Protein AF-0000000080304671 (afdb_homodimer)

Foldseek 3Di:
DPPPPADFWAKEWEAEQLAQPDDCVVVPNPFHSLVLLLLVLVLQQPDPVHHQEYEYAESQHQAQDLVSLLSSQVSNVSRPHFAAYEYAQNHQQVSNCVNHDCSRQVADPQAPPRWSWDWDDDPLEIETEGHQYDHPALAGEDDPRRLVVVLVVLVVPLPTAYEYEHAFALDDQLPAVQSVRGHPYCQVSVLVSLLVSVRYLEYEYESQLDWDWDDTSNYIYTYWHHSTWHWDDDNDHPDDIDIDRDFGWIWMWIAHPVPGTDIDIGGSDDDDDDDDD/DPPPPADFWAKEWEAEQLAQPDDCVVVPNPFHSLVLLLLVLVLQQPDPVHHQEYEYAESQHQAQDLVSLLSSQVSNVSRPHFAAYEYAQNHQQVSNCVNHDCSRQVADPQAPPRWSWDWDDDDLEIETEGHQYDHPALAGEDDPRRLVVVLVVLVVPLPTAYEYEHAFALDDDLPAVQSVRGHPYCQVSVLVSLLVSVRYLEYEYESQLDWDWDDTSNYIYTYWHHSTWHWDDDNDHPDDIDIDRDFGWMWMWIADPVPGTDIDIGGSDDDDDDDDD

pLDDT: mean 95.01, std 9.56, range [26.48, 98.94]

Solvent-accessible surface area (backbone atoms only — not comparable to full-atom values): 27756 Å² total; per-residue (Å²): 128,78,81,72,72,75,78,77,66,48,33,35,33,36,44,15,38,35,27,27,79,47,61,28,68,74,52,80,60,76,41,52,25,62,59,28,44,45,45,42,44,53,39,54,56,65,39,62,64,61,46,65,29,37,39,35,22,11,19,59,20,44,76,33,48,53,69,43,28,45,50,47,45,61,61,50,60,77,44,89,44,57,43,43,46,31,43,14,48,35,34,32,58,69,39,44,52,70,34,34,56,58,77,29,45,56,50,39,92,78,36,44,90,89,44,57,23,30,72,46,79,52,76,90,35,37,38,36,40,38,43,26,56,32,90,93,30,74,31,19,32,48,54,69,61,52,50,51,45,48,52,52,54,48,62,76,41,56,88,42,42,29,38,38,37,27,12,48,42,59,64,77,76,54,39,41,57,58,43,74,30,21,22,78,38,42,39,67,61,50,31,53,54,43,44,69,57,67,40,51,56,28,37,39,23,13,82,59,22,37,54,34,39,37,60,50,51,86,25,45,28,39,27,29,22,10,34,37,48,23,45,57,92,48,60,33,86,78,34,78,58,32,31,28,82,51,86,28,29,31,31,37,38,39,31,40,93,88,67,36,43,32,38,38,72,42,68,46,64,86,73,73,77,72,36,82,107,131,76,82,72,74,75,78,78,65,46,33,36,34,36,45,17,37,36,26,28,79,48,60,28,68,75,54,78,59,75,43,51,25,61,61,28,44,44,45,42,43,54,42,55,56,65,38,64,63,60,46,65,28,35,39,36,23,10,19,60,20,44,76,33,47,54,68,43,27,45,49,47,43,62,58,50,59,77,43,89,44,57,44,43,47,30,45,14,48,36,33,32,58,68,39,43,54,69,33,34,56,58,78,30,46,56,51,39,90,78,36,45,89,88,45,57,23,28,71,46,80,52,90,84,32,35,38,36,39,39,44,26,55,33,91,92,31,74,31,20,32,48,55,69,61,52,51,50,44,47,51,52,54,48,60,75,40,56,88,41,42,28,38,37,38,24,12,47,40,59,65,75,75,53,39,41,56,58,44,74,30,21,23,76,38,42,39,68,62,50,30,52,53,44,44,70,56,66,40,50,55,29,36,40,23,12,81,59,23,36,53,34,39,37,61,49,52,87,26,45,29,40,28,30,23,8,35,38,49,22,45,57,91,46,60,31,86,77,33,77,59,32,32,25,82,50,85,28,28,31,32,36,37,39,32,40,93,87,66,36,42,31,37,38,72,43,68,47,65,86,77,86,70,73,35,84,107

Organism: Piscinibacter sakaiensis (NCBI:txid1547922)

InterPro domains:
  IPR004843 Calcineurin-like, phosphoesterase domain [PF00149] (12-211)
  IPR026575 Cyclic nucleotide phosphodiesterase GpdQ/CpdA-like [cd07402] (12-255)
  IPR029052 Metallo-dependent phosphatase-like [SSF56300] (12-269)
  IPR042281 GpdQ, beta-strand dimerisation domain [G3DSA:3.30.750.180] (117-244)
  IPR042283 GpdQ, catalytic alpha/beta sandwich domain [G3DSA:3.60.21.40] (10-253)
  IPR050884 Cyclic nucleotide phosphodiesterase class-III [PTHR42988] (11-228)

Radius of gyration: 22.87 Å; Cα contacts (8 Å, |Δi|>4): 1375; chains: 2; bounding box: 62×68×61 Å

Nearest PDB structures (foldseek):
  3d03-assembly1_A  TM=9.200E-01  e=2.147E-25  Klebsiella aerogenes
  2dxl-assembly1_A  TM=9.286E-01  e=4.665E-24  Klebsiella aerogenes
  3ib7-assembly1_A  TM=8.430E-01  e=8.048E-22  Mycobacterium tuberculosis
  2hyo-assembly1_A-2  TM=8.244E-01  e=2.114E-18  Mycobacterium tuberculosis H37Rv
  2hyp-assembly1_A-2  TM=8.116E-01  e=1.170E-18  Mycobacterium tuberculosis H37Rv

Structure (mmCIF, N/CA/C/O backbone):
data_AF-0000000080304671-model_v1
#
loop_
_entity.id
_entity.type
_entity.pdbx_description
1 polymer '3,5-cyclic-nucleotide phosphodiesterase'
#
loop_
_atom_site.group_PDB
_atom_site.id
_atom_site.type_symbol
_atom_site.label_atom_id
_atom_site.label_alt_id
_atom_site.label_comp_id
_atom_site.label_asym_id
_atom_site.label_entity_id
_atom_site.label_seq_id
_atom_site.pdbx_PDB_ins_code
_atom_site.Cartn_x
_atom_site.Cartn_y
_atom_site.Cartn_z
_atom_site.occupancy
_atom_site.B_iso_or_equiv
_atom_site.auth_seq_id
_atom_site.auth_comp_id
_atom_site.auth_asym_id
_atom_site.auth_atom_id
_atom_site.pdbx_PDB_model_num
ATOM 1 N N . MET A 1 1 ? 22.109 11.781 -31.969 1 27.02 1 MET A N 1
ATOM 2 C CA . MET A 1 1 ? 21.703 12.445 -30.734 1 27.02 1 MET A CA 1
ATOM 3 C C . MET A 1 1 ? 21.578 11.438 -29.594 1 27.02 1 MET A C 1
ATOM 5 O O . MET A 1 1 ? 20.828 10.469 -29.703 1 27.02 1 MET A O 1
ATOM 9 N N . ARG A 1 2 ? 22.562 11.25 -28.734 1 34.19 2 ARG A N 1
ATOM 10 C CA . ARG A 1 2 ? 22.672 10.234 -27.688 1 34.19 2 ARG A CA 1
ATOM 11 C C . ARG A 1 2 ? 21.375 10.125 -26.891 1 34.19 2 ARG A C 1
ATOM 13 O O . ARG A 1 2 ? 20.703 11.125 -26.656 1 34.19 2 ARG A O 1
ATOM 20 N N . ALA A 1 3 ? 20.672 9.039 -26.906 1 40.09 3 ALA A N 1
ATOM 21 C CA . ALA A 1 3 ? 19.469 8.805 -26.125 1 40.09 3 ALA A CA 1
ATOM 22 C C . ALA A 1 3 ? 19.547 9.492 -24.766 1 40.09 3 ALA A C 1
ATOM 24 O O . ALA A 1 3 ? 20.5 9.281 -24 1 40.09 3 ALA A O 1
ATOM 25 N N . GLU A 1 4 ? 19.266 10.75 -24.516 1 42.91 4 GLU A N 1
ATOM 26 C CA . GLU A 1 4 ? 19.234 11.492 -23.266 1 42.91 4 GLU A CA 1
ATOM 27 C C . GLU A 1 4 ? 18.766 10.609 -22.109 1 42.91 4 GLU A C 1
ATOM 29 O O . GLU A 1 4 ? 17.844 9.812 -22.266 1 42.91 4 GLU A O 1
ATOM 34 N N . ASP A 1 5 ? 19.609 10.273 -21.172 1 52.84 5 ASP A N 1
ATOM 35 C CA . ASP A 1 5 ? 19.328 9.469 -19.984 1 52.84 5 ASP A CA 1
ATOM 36 C C . ASP A 1 5 ? 18.031 9.883 -19.328 1 52.84 5 ASP A C 1
ATOM 38 O O . ASP A 1 5 ? 17.781 11.078 -19.125 1 52.84 5 ASP A O 1
ATOM 42 N N . PRO A 1 6 ? 17.047 9.008 -19.375 1 60.91 6 PRO A N 1
ATOM 43 C CA . PRO A 1 6 ? 15.82 9.406 -18.688 1 60.91 6 PRO A CA 1
ATOM 44 C C . PRO A 1 6 ? 16.094 10.062 -17.328 1 60.91 6 PRO A C 1
ATOM 46 O O . PRO A 1 6 ? 17.078 9.742 -16.672 1 60.91 6 PRO A O 1
ATOM 49 N N . PRO A 1 7 ? 15.438 11.219 -17.109 1 73.62 7 PRO A N 1
ATOM 50 C CA . PRO A 1 7 ? 15.641 11.883 -15.828 1 73.62 7 PRO A CA 1
ATOM 51 C C . PRO A 1 7 ? 15.523 10.93 -14.641 1 73.62 7 PRO A C 1
ATOM 53 O O . PRO A 1 7 ? 14.789 9.945 -14.703 1 73.62 7 PRO A O 1
ATOM 56 N N . ALA A 1 8 ? 16.391 11.078 -13.703 1 87.25 8 ALA A N 1
ATOM 57 C CA . ALA A 1 8 ? 16.406 10.289 -12.469 1 87.25 8 ALA A CA 1
ATOM 58 C C . ALA A 1 8 ? 15.055 10.375 -11.758 1 87.25 8 ALA A C 1
ATOM 60 O O . ALA A 1 8 ? 14.375 11.398 -11.82 1 87.25 8 ALA A O 1
ATOM 61 N N . PRO A 1 9 ? 14.586 9.297 -11.18 1 95.38 9 PRO A N 1
ATOM 62 C CA . PRO A 1 9 ? 13.32 9.32 -10.43 1 95.38 9 PRO A CA 1
ATOM 63 C C . PRO A 1 9 ? 13.359 10.281 -9.25 1 95.38 9 PRO A C 1
ATOM 65 O O . PRO A 1 9 ? 14.422 10.5 -8.656 1 95.38 9 PRO A O 1
ATOM 68 N N . LEU A 1 10 ? 12.266 10.93 -9.039 1 98 10 LEU A N 1
ATOM 69 C CA . LEU A 1 10 ? 12.07 11.672 -7.797 1 98 10 LEU A CA 1
ATOM 70 C C . LEU A 1 10 ? 11.719 10.734 -6.648 1 98 10 LEU A C 1
ATOM 72 O O . LEU A 1 10 ? 10.867 9.852 -6.801 1 98 10 LEU A O 1
ATOM 76 N N . LEU A 1 11 ? 12.391 10.836 -5.535 1 98.5 11 LEU A N 1
ATOM 77 C CA . LEU A 1 11 ? 12.117 10.031 -4.352 1 98.5 11 LEU A CA 1
ATOM 78 C C . LEU A 1 11 ? 11.625 10.906 -3.201 1 98.5 11 LEU A C 1
ATOM 80 O O . LEU A 1 11 ? 12.32 11.836 -2.785 1 98.5 11 LEU A O 1
ATOM 84 N N . LEU A 1 12 ? 10.422 10.625 -2.688 1 98.88 12 LEU A N 1
ATOM 85 C CA . LEU A 1 12 ? 9.82 11.352 -1.57 1 98.88 12 LEU A CA 1
ATOM 86 C C . LEU A 1 12 ? 9.633 10.438 -0.366 1 98.88 12 LEU A C 1
ATOM 88 O O . LEU A 1 12 ? 9.117 9.32 -0.502 1 98.88 12 LEU A O 1
ATOM 92 N N . ALA A 1 13 ? 10.078 10.875 0.79 1 98.94 13 ALA A N 1
ATOM 93 C CA . ALA A 1 13 ? 9.773 10.164 2.033 1 98.94 13 ALA A CA 1
ATOM 94 C C . ALA A 1 13 ? 8.57 10.789 2.734 1 98.94 13 ALA A C 1
ATOM 96 O O . ALA A 1 13 ? 8.508 12.008 2.908 1 98.94 13 ALA A O 1
ATOM 97 N N . GLN A 1 14 ? 7.648 9.984 3.082 1 98.94 14 GLN A N 1
ATOM 98 C CA . GLN A 1 14 ? 6.484 10.453 3.83 1 98.94 14 GLN A CA 1
ATOM 99 C C . GLN A 1 14 ? 6.527 9.961 5.277 1 98.94 14 GLN A C 1
ATOM 101 O O . GLN A 1 14 ? 6.578 8.758 5.527 1 98.94 14 GLN A O 1
ATOM 106 N N . LEU A 1 15 ? 6.586 10.867 6.188 1 98.88 15 LEU A N 1
ATOM 107 C CA . LEU A 1 15 ? 6.414 10.625 7.613 1 98.88 15 LEU A CA 1
ATOM 108 C C . LEU A 1 15 ? 5.051 11.125 8.086 1 98.88 15 LEU A C 1
ATOM 110 O O . LEU A 1 15 ? 4.594 12.188 7.664 1 98.88 15 LEU A O 1
ATOM 114 N N . SER A 1 16 ? 4.449 10.336 8.953 1 98.88 16 SER A N 1
ATOM 115 C CA . SER A 1 16 ? 3.123 10.766 9.391 1 98.88 16 SER A CA 1
ATOM 116 C C . SER A 1 16 ? 2.906 10.445 10.867 1 98.88 16 SER A C 1
ATOM 118 O O . SER A 1 16 ? 3.525 9.531 11.414 1 98.88 16 SER A O 1
ATOM 120 N N . ASP A 1 17 ? 2.117 11.227 11.562 1 98.69 17 ASP A N 1
ATOM 121 C CA . ASP A 1 17 ? 1.511 10.984 12.867 1 98.69 17 ASP A CA 1
ATOM 122 C C . ASP A 1 17 ? 2.578 10.734 13.93 1 98.69 17 ASP A C 1
ATOM 124 O O . ASP A 1 17 ? 2.516 9.742 14.656 1 98.69 17 ASP A O 1
ATOM 128 N N . PRO A 1 18 ? 3.496 11.648 14.039 1 98.56 18 PRO A N 1
ATOM 129 C CA . PRO A 1 18 ? 4.48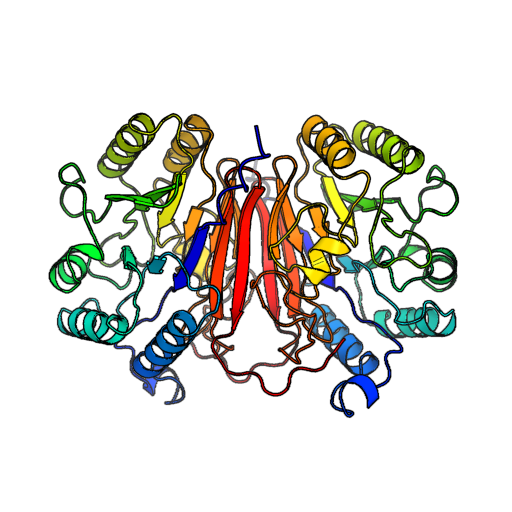8 11.477 15.102 1 98.56 18 PRO A CA 1
ATOM 130 C C . PRO A 1 18 ? 3.914 11.719 16.484 1 98.56 18 PRO A C 1
ATOM 132 O O . PRO A 1 18 ? 4.445 11.219 17.484 1 98.56 18 PRO A O 1
ATOM 135 N N . HIS A 1 19 ? 2.928 12.586 16.625 1 98.19 19 HIS A N 1
ATOM 136 C CA . HIS A 1 19 ? 2.27 12.875 17.891 1 98.19 19 HIS A CA 1
ATOM 137 C C . HIS A 1 19 ? 3.279 13.312 18.953 1 98.19 19 HIS A C 1
ATOM 139 O O . HIS A 1 19 ? 3.254 12.812 20.078 1 98.19 19 HIS A O 1
ATOM 145 N N . LEU A 1 20 ? 4.16 14.211 18.547 1 98.25 20 LEU A N 1
ATOM 146 C CA . LEU A 1 20 ? 5.117 14.742 19.5 1 98.25 20 LEU A CA 1
ATOM 147 C C . LEU A 1 20 ? 4.402 15.328 20.719 1 98.25 20 LEU A C 1
ATOM 149 O O . LEU A 1 20 ? 3.441 16.078 20.578 1 98.25 20 LEU A O 1
ATOM 153 N N . GLY A 1 21 ? 4.895 14.984 21.922 1 96.69 21 GLY A N 1
ATOM 154 C CA . GLY A 1 21 ? 4.301 15.484 23.156 1 96.69 21 GLY A CA 1
ATOM 155 C C . GLY A 1 21 ? 3.416 14.461 23.844 1 96.69 21 GLY A C 1
ATOM 156 O O . GLY A 1 21 ? 2.957 14.688 24.969 1 96.69 21 GLY A O 1
ATOM 157 N N . LEU A 1 22 ? 3.18 13.328 23.188 1 93.69 22 LEU A N 1
ATOM 158 C CA . LEU A 1 22 ? 2.416 12.266 23.828 1 93.69 22 LEU A CA 1
ATOM 159 C C . LEU A 1 22 ? 3.174 11.695 25.031 1 93.69 22 LEU A C 1
ATOM 161 O O . LEU A 1 22 ? 4.355 11.367 24.922 1 93.69 22 LEU A O 1
ATOM 165 N N . SER A 1 23 ? 2.451 11.602 26.125 1 92.69 23 SER A N 1
ATOM 166 C CA . SER A 1 23 ? 3.082 11.094 27.344 1 92.69 23 SER A CA 1
ATOM 167 C C . SER A 1 23 ? 3.438 9.617 27.219 1 92.69 23 SER A C 1
ATOM 169 O O . SER A 1 23 ? 2.598 8.805 26.812 1 92.69 23 SER A O 1
ATOM 171 N N . PRO A 1 24 ? 4.609 9.266 27.594 1 90.69 24 PRO A N 1
ATOM 172 C CA . PRO A 1 24 ? 4.973 7.844 27.562 1 90.69 24 PRO A CA 1
ATOM 173 C C . PRO A 1 24 ? 4.039 6.984 28.406 1 90.69 24 PRO A C 1
ATOM 175 O O . PRO A 1 24 ? 3.914 5.781 28.172 1 90.69 24 PRO A O 1
ATOM 178 N N . ALA A 1 25 ? 3.395 7.562 29.359 1 87.81 25 ALA A N 1
ATOM 179 C CA . ALA A 1 25 ? 2.482 6.836 30.234 1 87.81 25 ALA A CA 1
ATOM 180 C C . ALA A 1 25 ? 1.313 6.246 29.453 1 87.81 25 ALA A C 1
ATOM 182 O O . ALA A 1 25 ? 0.751 5.223 29.844 1 87.81 25 ALA A O 1
ATOM 183 N N . ALA A 1 26 ? 1.055 6.848 28.328 1 87 26 ALA A N 1
ATOM 184 C CA . ALA A 1 26 ? -0.067 6.391 27.516 1 87 26 ALA A CA 1
ATOM 185 C C . ALA A 1 26 ? 0.162 4.969 27.016 1 87 26 ALA A C 1
ATOM 187 O O . ALA A 1 26 ? -0.793 4.234 26.75 1 87 26 ALA A O 1
ATOM 188 N N . PHE A 1 27 ? 1.427 4.629 26.938 1 89.5 27 PHE A N 1
ATOM 189 C CA . PHE A 1 27 ? 1.788 3.295 26.469 1 89.5 27 PHE A CA 1
ATOM 190 C C . PHE A 1 27 ? 2.596 2.553 27.531 1 89.5 27 PHE A C 1
ATOM 192 O O . PHE A 1 27 ? 3.506 1.791 27.203 1 89.5 27 PHE A O 1
ATOM 199 N N . GLY A 1 28 ? 2.291 2.867 28.844 1 87.19 28 GLY A N 1
ATOM 200 C CA . GLY A 1 28 ? 2.973 2.201 29.953 1 87.19 28 GLY A CA 1
ATOM 201 C C . GLY A 1 28 ? 4.473 2.43 29.938 1 87.19 28 GLY A C 1
ATOM 202 O O . GLY A 1 28 ? 5.238 1.573 30.391 1 87.19 28 GLY A O 1
ATOM 203 N N . GLY A 1 29 ? 4.852 3.482 29.266 1 91.19 29 GLY A N 1
ATOM 204 C CA . GLY A 1 29 ? 6.266 3.816 29.203 1 91.19 29 GLY A CA 1
ATOM 205 C C . GLY A 1 29 ? 6.996 3.139 28.062 1 91.19 29 GLY A C 1
ATOM 206 O O . GLY A 1 29 ? 8.219 3.262 27.938 1 91.19 29 GLY A O 1
ATOM 207 N N . GLN A 1 30 ? 6.285 2.539 27.234 1 90.5 30 GLN A N 1
ATOM 208 C CA . GLN A 1 30 ? 6.902 1.71 26.203 1 90.5 30 GLN A CA 1
ATOM 209 C C . GLN A 1 30 ? 7.129 2.504 24.922 1 90.5 30 GLN A C 1
ATOM 211 O O . GLN A 1 30 ? 7.785 2.023 24 1 90.5 30 GLN A O 1
ATOM 216 N N . LEU A 1 31 ? 6.594 3.725 24.922 1 92.94 31 LEU A N 1
ATOM 217 C CA . LEU A 1 31 ? 6.754 4.559 23.75 1 92.94 31 LEU A CA 1
ATOM 218 C C . LEU A 1 31 ? 7.113 5.988 24.125 1 92.94 31 LEU A C 1
ATOM 220 O O . LEU A 1 31 ? 6.465 6.586 25 1 92.94 31 LEU A O 1
ATOM 224 N N . ASP A 1 32 ? 8.172 6.438 23.547 1 96.25 32 ASP A N 1
ATOM 225 C CA . ASP A 1 32 ? 8.539 7.852 23.547 1 96.25 32 ASP A CA 1
ATOM 226 C C . ASP A 1 32 ? 8.492 8.43 22.125 1 96.25 32 ASP A C 1
ATOM 228 O O . ASP A 1 32 ? 9.344 8.117 21.297 1 96.25 32 ASP A O 1
ATOM 232 N N . THR A 1 33 ? 7.535 9.305 21.906 1 97.44 33 THR A N 1
ATOM 233 C CA . THR A 1 33 ? 7.289 9.773 20.547 1 97.44 33 THR A CA 1
ATOM 234 C C . THR A 1 33 ? 8.43 10.664 20.062 1 97.44 33 THR A C 1
ATOM 236 O O . THR A 1 33 ? 8.672 10.781 18.859 1 97.44 33 THR A O 1
ATOM 239 N N . THR A 1 34 ? 9.133 11.336 20.969 1 98.12 34 THR A N 1
ATOM 240 C CA . THR A 1 34 ? 10.312 12.102 20.594 1 98.12 34 THR A CA 1
ATOM 241 C C . THR A 1 34 ? 11.398 11.188 20.031 1 98.12 34 THR A C 1
ATOM 243 O O . THR A 1 34 ? 11.945 11.445 18.953 1 98.12 34 THR A O 1
ATOM 246 N N . GLU A 1 35 ? 11.664 10.141 20.75 1 97.19 35 GLU A N 1
ATOM 247 C CA . GLU A 1 35 ? 12.656 9.172 20.312 1 97.19 35 GLU A CA 1
ATOM 248 C C . GLU A 1 35 ? 12.234 8.508 19 1 97.19 35 GLU A C 1
ATOM 250 O O . GLU A 1 35 ? 13.07 8.258 18.125 1 97.19 35 GLU A O 1
ATOM 255 N N . ALA A 1 36 ? 10.969 8.219 18.922 1 96.94 36 ALA A N 1
ATOM 256 C CA . ALA A 1 36 ? 10.453 7.586 17.703 1 96.94 36 ALA A CA 1
ATOM 257 C C . ALA A 1 36 ? 10.703 8.461 16.484 1 96.94 36 ALA A C 1
ATOM 259 O O . ALA A 1 36 ? 11.164 7.984 15.453 1 96.94 36 ALA A O 1
ATOM 260 N N . LEU A 1 37 ? 10.398 9.742 16.609 1 98.44 37 LEU A N 1
ATOM 261 C CA . LEU A 1 37 ? 10.625 10.641 15.477 1 98.44 37 LEU A CA 1
ATOM 262 C C . LEU A 1 37 ? 12.109 10.781 15.188 1 98.44 37 LEU A C 1
ATOM 264 O O . LEU A 1 37 ? 12.523 10.836 14.023 1 98.44 37 LEU A O 1
ATOM 268 N N . GLN A 1 38 ? 12.922 10.852 16.219 1 98.06 38 GLN A N 1
ATOM 269 C CA . GLN A 1 38 ? 14.367 10.938 16.016 1 98.06 38 GLN A CA 1
ATOM 270 C C . GLN A 1 38 ? 14.883 9.758 15.203 1 98.06 38 GLN A C 1
ATOM 272 O O . GLN A 1 38 ? 15.703 9.938 14.297 1 98.06 38 GLN A O 1
ATOM 277 N N . ARG A 1 39 ? 14.414 8.609 15.508 1 97.38 39 ARG A N 1
ATOM 278 C CA . ARG A 1 39 ? 14.82 7.41 14.781 1 97.38 39 ARG A CA 1
ATOM 279 C C . ARG A 1 39 ? 14.359 7.469 13.328 1 97.38 39 ARG A C 1
ATOM 281 O O . ARG A 1 39 ? 15.109 7.098 12.422 1 97.38 39 ARG A O 1
ATOM 288 N N . ALA A 1 40 ? 13.141 7.895 13.125 1 98.31 40 ALA A N 1
ATOM 289 C CA . ALA A 1 40 ? 12.625 8.008 11.758 1 98.31 40 ALA A CA 1
ATOM 290 C C . ALA A 1 40 ? 13.438 9.008 10.945 1 98.31 40 ALA A C 1
ATOM 292 O O . ALA A 1 40 ? 13.766 8.758 9.781 1 98.31 40 ALA A O 1
ATOM 293 N N . VAL A 1 41 ? 13.742 10.125 11.547 1 98.69 41 VAL A N 1
ATOM 294 C CA . VAL A 1 41 ? 14.516 11.172 10.891 1 98.69 41 VAL A CA 1
ATOM 295 C C . VAL A 1 41 ? 15.914 10.641 10.555 1 98.69 41 VAL A C 1
ATOM 297 O O . VAL A 1 41 ? 16.406 10.836 9.445 1 98.69 41 VAL A O 1
ATOM 300 N N . ALA A 1 42 ? 16.531 9.977 11.516 1 97.88 42 ALA A N 1
ATOM 301 C CA . ALA A 1 42 ? 17.859 9.398 11.281 1 97.88 42 ALA A CA 1
ATOM 302 C C . ALA A 1 42 ? 17.812 8.367 10.148 1 97.88 42 ALA A C 1
ATOM 304 O O . ALA A 1 42 ? 18.719 8.32 9.312 1 97.88 42 ALA A O 1
ATOM 305 N N . HIS A 1 43 ? 16.781 7.598 10.156 1 97.31 43 HIS A N 1
ATOM 306 C CA . HIS A 1 43 ? 16.594 6.59 9.117 1 97.31 43 HIS A CA 1
ATOM 307 C C . HIS A 1 43 ? 16.5 7.234 7.734 1 97.31 43 HIS A C 1
ATOM 309 O O . HIS A 1 43 ? 17.234 6.848 6.82 1 97.31 43 HIS A O 1
ATOM 315 N N . VAL A 1 44 ? 15.664 8.234 7.602 1 98.38 44 VAL A N 1
ATOM 316 C CA . VAL A 1 44 ? 15.445 8.898 6.32 1 98.38 44 VAL A CA 1
ATOM 317 C C . VAL A 1 44 ? 16.719 9.602 5.879 1 98.38 44 VAL A C 1
ATOM 319 O O . VAL A 1 44 ? 17.094 9.539 4.703 1 98.38 44 VAL A O 1
ATOM 322 N N . ALA A 1 45 ? 17.391 10.219 6.805 1 98.19 45 ALA A N 1
ATOM 323 C CA . ALA A 1 45 ? 18.625 10.93 6.504 1 98.19 45 ALA A CA 1
ATOM 324 C C . ALA A 1 45 ? 19.703 9.977 5.992 1 98.19 45 ALA A C 1
ATOM 326 O O . ALA A 1 45 ? 20.609 10.391 5.254 1 98.19 45 ALA A O 1
ATOM 327 N N . ALA A 1 46 ? 19.609 8.711 6.332 1 96.31 46 ALA A N 1
ATOM 328 C CA . ALA A 1 46 ? 20.656 7.73 6.02 1 96.31 46 ALA A CA 1
ATOM 329 C C . ALA A 1 46 ? 20.312 6.965 4.742 1 96.31 46 ALA A C 1
ATOM 331 O O . ALA A 1 46 ? 21.125 6.176 4.254 1 96.31 46 ALA A O 1
ATOM 332 N N . LEU A 1 47 ? 19.141 7.195 4.219 1 96.25 47 LEU A N 1
ATOM 333 C CA . LEU A 1 47 ? 18.719 6.445 3.039 1 96.25 47 LEU A CA 1
ATOM 334 C C . LEU A 1 47 ? 19.625 6.758 1.851 1 96.25 47 LEU A C 1
ATOM 336 O O . LEU A 1 47 ? 20.062 7.898 1.681 1 96.25 47 LEU A O 1
ATOM 340 N N . ASP A 1 48 ? 19.844 5.719 1.046 1 95 48 ASP A N 1
ATOM 341 C CA . ASP A 1 48 ? 20.5 5.789 -0.251 1 95 48 ASP A CA 1
ATOM 342 C C . ASP A 1 48 ? 19.734 5.016 -1.311 1 95 48 ASP A C 1
ATOM 344 O O . ASP A 1 48 ? 19.594 3.793 -1.217 1 95 48 ASP A O 1
ATOM 348 N N . PRO A 1 49 ? 19.375 5.723 -2.369 1 96.38 49 PRO A N 1
ATOM 349 C CA . PRO A 1 49 ? 19.484 7.156 -2.652 1 96.38 49 PRO A CA 1
ATOM 350 C C . PRO A 1 49 ? 18.75 8.023 -1.625 1 96.38 49 PRO A C 1
ATOM 352 O O . PRO A 1 49 ? 17.766 7.582 -1.035 1 96.38 49 PRO A O 1
ATOM 355 N N . ARG A 1 50 ? 19.234 9.172 -1.498 1 97.38 50 ARG A N 1
ATOM 356 C CA . ARG A 1 50 ? 18.609 10.156 -0.609 1 97.38 50 ARG A CA 1
ATOM 357 C C . ARG A 1 50 ? 17.297 10.656 -1.182 1 97.38 50 ARG A C 1
ATOM 359 O O . ARG A 1 50 ? 17.203 10.961 -2.373 1 97.38 50 ARG A O 1
ATOM 366 N N . PRO A 1 51 ? 16.266 10.758 -0.31 1 98.5 51 PRO A N 1
ATOM 367 C CA . PRO A 1 51 ? 15.031 11.383 -0.796 1 98.5 51 PRO A CA 1
ATOM 368 C C . PRO A 1 51 ? 15.234 12.836 -1.218 1 98.5 51 PRO A C 1
ATOM 370 O O . PRO A 1 51 ? 16.062 13.547 -0.634 1 98.5 51 PRO A O 1
ATOM 373 N N . ASP A 1 52 ? 14.461 13.211 -2.213 1 98.69 52 ASP A N 1
ATOM 374 C CA . ASP A 1 52 ? 14.523 14.586 -2.711 1 98.69 52 ASP A CA 1
ATOM 375 C C . ASP A 1 52 ? 13.75 15.531 -1.795 1 98.69 52 ASP A C 1
ATOM 377 O O . ASP A 1 52 ? 14.008 16.734 -1.792 1 98.69 52 ASP A O 1
ATOM 381 N N . ALA A 1 53 ? 12.805 15 -1.013 1 98.88 53 ALA A N 1
ATOM 382 C CA . ALA A 1 53 ? 12.047 15.766 -0.026 1 98.88 53 ALA A CA 1
ATOM 383 C C . ALA A 1 53 ? 11.367 14.836 0.978 1 98.88 53 ALA A C 1
ATOM 385 O O . ALA A 1 53 ? 11.258 13.625 0.744 1 98.88 53 ALA A O 1
ATOM 386 N N . VAL A 1 54 ? 10.969 15.414 2.082 1 98.94 54 VAL A N 1
ATOM 387 C CA . VAL A 1 54 ? 10.148 14.742 3.086 1 98.94 54 VAL A CA 1
ATOM 388 C C . VAL A 1 54 ? 8.781 15.406 3.164 1 98.94 54 VAL A C 1
ATOM 390 O O . VAL A 1 54 ? 8.672 16.641 3.189 1 98.94 54 VAL A O 1
ATOM 393 N N . LEU A 1 55 ? 7.758 14.625 3.105 1 98.94 55 LEU A N 1
ATOM 394 C CA . LEU A 1 55 ? 6.395 15.078 3.346 1 98.94 55 LEU A CA 1
ATOM 395 C C . LEU A 1 55 ? 5.914 14.656 4.73 1 98.94 55 LEU A C 1
ATOM 397 O O . LEU A 1 55 ? 5.977 13.477 5.078 1 98.94 55 LEU A O 1
ATOM 401 N N . LEU A 1 56 ? 5.52 15.586 5.57 1 98.94 56 LEU A N 1
ATOM 402 C CA . LEU A 1 56 ? 4.895 15.312 6.863 1 98.94 56 LEU A CA 1
ATOM 403 C C . LEU A 1 56 ? 3.379 15.461 6.77 1 98.94 56 LEU A C 1
ATOM 405 O O . LEU A 1 56 ? 2.869 16.562 6.543 1 98.94 56 LEU A O 1
ATOM 409 N N . THR A 1 57 ? 2.648 14.344 7.062 1 98.94 57 THR A N 1
ATOM 410 C CA . THR A 1 57 ? 1.233 14.383 6.715 1 98.94 57 THR A CA 1
ATOM 411 C C . THR A 1 57 ? 0.368 14.43 7.969 1 98.94 57 THR A C 1
ATOM 413 O O . THR A 1 57 ? -0.641 13.727 8.062 1 98.94 57 THR A O 1
ATOM 416 N N . GLY A 1 58 ? 0.735 15.227 8.922 1 98.81 58 GLY A N 1
ATOM 417 C CA . GLY A 1 58 ? -0.179 15.688 9.953 1 98.81 58 GLY A CA 1
ATOM 418 C C . GLY A 1 58 ? -0.04 14.93 11.258 1 98.81 58 GLY A C 1
ATOM 419 O O . GLY A 1 58 ? 0.725 13.969 11.344 1 98.81 58 GLY A O 1
ATOM 420 N N . ASP A 1 59 ? -0.779 15.477 12.336 1 98.88 59 ASP A N 1
ATOM 421 C CA . ASP A 1 59 ? -0.635 15.055 13.727 1 98.88 59 ASP A CA 1
ATOM 422 C C . ASP A 1 59 ? 0.82 15.148 14.18 1 98.88 59 ASP A C 1
ATOM 424 O O . ASP A 1 59 ? 1.357 14.195 14.75 1 98.88 59 ASP A O 1
ATOM 428 N N . LEU A 1 60 ? 1.351 16.297 13.805 1 98.88 60 LEU A N 1
ATOM 429 C CA . LEU A 1 60 ? 2.742 16.625 14.102 1 98.88 60 LEU A CA 1
ATOM 430 C C . LEU A 1 60 ? 2.98 16.641 15.609 1 98.88 60 LEU A C 1
ATOM 432 O O . LEU A 1 60 ? 3.992 16.125 16.094 1 98.88 60 LEU A O 1
ATOM 436 N N . ALA A 1 61 ? 2.023 17.234 16.25 1 98.5 61 ALA A N 1
ATOM 437 C CA . ALA A 1 61 ? 2 17.375 17.703 1 98.5 61 ALA A CA 1
ATOM 438 C C . ALA A 1 61 ? 0.798 16.656 18.297 1 98.5 61 ALA A C 1
ATOM 440 O O . ALA A 1 61 ? -0.173 16.359 17.594 1 98.5 61 ALA A O 1
ATOM 441 N N . GLU A 1 62 ? 0.942 16.359 19.594 1 98.12 62 GLU A N 1
ATOM 442 C CA . GLU A 1 62 ? -0.167 15.719 20.297 1 98.12 62 GLU A CA 1
ATOM 443 C C . GLU A 1 62 ? -1.187 16.75 20.781 1 98.12 62 GLU A C 1
ATOM 445 O O . GLU A 1 62 ? -2.395 16.5 20.719 1 98.12 62 GLU A O 1
ATOM 450 N N . HIS A 1 63 ? -0.708 17.969 21.172 1 97.88 63 HIS A N 1
ATOM 451 C CA . HIS A 1 63 ? -1.589 18.906 21.859 1 97.88 63 HIS A CA 1
ATOM 452 C C . HIS A 1 63 ? -1.673 20.234 21.109 1 97.88 63 HIS A C 1
ATOM 454 O O . HIS A 1 63 ? -2.42 21.125 21.5 1 97.88 63 HIS A O 1
ATOM 460 N N . GLY A 1 64 ? -0.889 20.422 20.078 1 98.25 64 GLY A N 1
ATOM 461 C CA . GLY A 1 64 ? -0.937 21.625 19.281 1 98.25 64 GLY A CA 1
ATOM 462 C C . GLY A 1 64 ? -0.332 22.828 19.969 1 98.25 64 GLY A C 1
ATOM 463 O O . GLY A 1 64 ? -0.725 23.969 19.719 1 98.25 64 GLY A O 1
ATOM 464 N N . ARG A 1 65 ? 0.649 22.609 20.891 1 98.12 65 ARG A N 1
ATOM 465 C CA . ARG A 1 65 ? 1.271 23.688 21.641 1 98.12 65 ARG A CA 1
ATOM 466 C C . ARG A 1 65 ? 2.518 24.203 20.938 1 98.12 65 ARG A C 1
ATOM 468 O O . ARG A 1 65 ? 3.232 23.438 20.281 1 98.12 65 ARG A O 1
ATOM 475 N N . PRO A 1 66 ? 2.84 25.484 21.094 1 98.31 66 PRO A N 1
ATOM 476 C CA . PRO A 1 66 ? 3.992 26.078 20.422 1 98.31 66 PRO A CA 1
ATOM 477 C C . PRO A 1 66 ? 5.297 25.344 20.703 1 98.31 66 PRO A C 1
ATOM 479 O O . PRO A 1 66 ? 6.121 25.172 19.812 1 98.31 66 PRO A O 1
ATOM 482 N N . GLU A 1 67 ? 5.461 24.875 21.938 1 98.25 67 GLU A N 1
ATOM 483 C CA . GLU A 1 67 ? 6.707 24.203 22.312 1 98.25 67 GLU A CA 1
ATOM 484 C C . GLU A 1 67 ? 6.883 22.891 21.547 1 98.25 67 GLU A C 1
ATOM 486 O O . GLU A 1 67 ? 8.016 22.453 21.312 1 98.25 67 GLU A O 1
ATOM 491 N N . GLU A 1 68 ? 5.82 22.25 21.188 1 98.69 68 GLU A N 1
ATOM 492 C CA . GLU A 1 68 ? 5.895 21 20.438 1 98.69 68 GLU A CA 1
ATOM 493 C C . GLU A 1 68 ? 6.391 21.234 19.016 1 98.69 68 GLU A C 1
ATOM 495 O O . GLU A 1 68 ? 7.145 20.422 18.484 1 98.69 68 GLU A O 1
ATOM 500 N N . TYR A 1 69 ? 6.027 22.328 18.406 1 98.75 69 TYR A N 1
ATOM 501 C CA . TYR A 1 69 ? 6.477 22.641 17.062 1 98.75 69 TYR A CA 1
ATOM 502 C C . TYR A 1 69 ? 7.93 23.109 17.062 1 98.75 69 TYR A C 1
ATOM 504 O O . TYR A 1 69 ? 8.672 22.844 16.109 1 98.75 69 TYR A O 1
ATOM 512 N N . ALA A 1 70 ? 8.32 23.828 18.094 1 98.19 70 ALA A N 1
ATOM 513 C CA . ALA A 1 70 ? 9.734 24.172 18.234 1 98.19 70 ALA A CA 1
ATOM 514 C C . ALA A 1 70 ? 10.586 22.906 18.344 1 98.19 70 ALA A C 1
ATOM 516 O O . ALA A 1 70 ? 11.656 22.828 17.719 1 98.19 70 ALA A O 1
ATOM 517 N N . LEU A 1 71 ? 10.109 21.984 19.156 1 98.44 71 LEU A N 1
ATOM 518 C CA . LEU A 1 71 ? 10.789 20.703 19.266 1 98.44 71 LEU A CA 1
ATOM 519 C C . LEU A 1 71 ? 10.828 19.984 17.922 1 98.44 71 LEU A C 1
ATOM 521 O O . LEU A 1 71 ? 11.867 19.453 17.531 1 98.44 71 LEU A O 1
ATOM 525 N N . LEU A 1 72 ? 9.703 19.984 17.219 1 98.81 72 LEU A N 1
ATOM 526 C CA . LEU A 1 72 ? 9.641 19.359 15.898 1 98.81 72 LEU A CA 1
ATOM 527 C C . LEU A 1 72 ? 10.688 19.953 14.969 1 98.81 72 LEU A C 1
ATOM 529 O O . LEU A 1 72 ? 11.422 19.219 14.305 1 98.81 72 LEU A O 1
ATOM 533 N N . ARG A 1 73 ? 10.742 21.219 14.906 1 98.38 73 ARG A N 1
ATOM 534 C CA . ARG A 1 73 ? 11.719 21.906 14.062 1 98.38 73 ARG A CA 1
ATOM 535 C C . ARG A 1 73 ? 13.133 21.453 14.367 1 98.38 73 ARG A C 1
ATOM 537 O O . ARG A 1 73 ? 13.922 21.172 13.461 1 98.38 73 ARG A O 1
ATOM 544 N N . ARG A 1 74 ? 13.453 21.328 15.617 1 98.31 74 ARG A N 1
ATOM 545 C CA . ARG A 1 74 ? 14.773 20.875 16.031 1 98.31 74 ARG A CA 1
ATOM 546 C C . ARG A 1 74 ? 15.031 19.438 15.602 1 98.31 74 ARG A C 1
ATOM 548 O O . ARG A 1 74 ? 16.125 19.109 15.141 1 98.31 74 ARG A O 1
ATOM 555 N N . LEU A 1 75 ? 14.047 18.609 15.773 1 98.69 75 LEU A N 1
ATOM 556 C CA . LEU A 1 75 ? 14.195 17.188 15.469 1 98.69 75 LEU A CA 1
ATOM 557 C C . LEU A 1 75 ? 14.328 16.969 13.969 1 98.69 75 LEU A C 1
ATOM 559 O O . LEU A 1 75 ? 14.891 15.953 13.531 1 98.69 75 LEU A O 1
ATOM 563 N N . LEU A 1 76 ? 13.805 17.891 13.133 1 98.69 76 LEU A N 1
ATOM 564 C CA . LEU A 1 76 ? 13.844 17.75 11.68 1 98.69 76 LEU A CA 1
ATOM 565 C C . LEU A 1 76 ? 15.141 18.297 11.109 1 98.69 76 LEU A C 1
ATOM 567 O O . LEU A 1 76 ? 15.477 18.047 9.953 1 98.69 76 LEU A O 1
ATOM 571 N N . ALA A 1 77 ? 15.922 19 11.852 1 98.19 77 ALA A N 1
ATOM 572 C CA . ALA A 1 77 ? 17.094 19.75 11.414 1 98.19 77 ALA A CA 1
ATOM 573 C C . ALA A 1 77 ? 18.109 18.844 10.734 1 98.19 77 ALA A C 1
ATOM 575 O O . ALA A 1 77 ? 18.781 19.25 9.781 1 98.19 77 ALA A O 1
ATOM 576 N N . PRO A 1 78 ? 18.25 17.578 11.172 1 98.38 78 PRO A N 1
ATOM 577 C CA . PRO A 1 78 ? 19.25 16.703 10.562 1 98.38 78 PRO A CA 1
ATOM 578 C C . PRO A 1 78 ? 18.922 16.312 9.133 1 98.38 78 PRO A C 1
ATOM 580 O O . PRO A 1 78 ? 19.75 15.75 8.422 1 98.38 78 PRO A O 1
ATOM 583 N N . LEU A 1 79 ? 17.719 16.516 8.68 1 98.69 79 LEU A N 1
ATOM 584 C CA . LEU A 1 79 ? 17.344 16.203 7.309 1 98.69 79 LEU A CA 1
ATOM 585 C C . LEU A 1 79 ? 17.953 17.188 6.328 1 98.69 79 LEU A C 1
ATOM 587 O O . LEU A 1 79 ? 17.719 18.391 6.434 1 98.69 79 LEU A O 1
ATOM 591 N N . PRO A 1 80 ? 18.719 16.703 5.332 1 98.06 80 PRO A N 1
ATOM 592 C CA . PRO A 1 80 ? 19.406 17.609 4.402 1 98.06 80 PRO A CA 1
ATOM 593 C C . PRO A 1 80 ? 18.5 18.062 3.254 1 98.06 80 PRO A C 1
ATOM 595 O O . PRO A 1 80 ? 18.891 18.906 2.451 1 98.06 80 PRO A O 1
ATOM 598 N N . MET A 1 81 ? 17.359 17.453 3.055 1 98.44 81 MET A N 1
ATOM 599 C CA . MET A 1 81 ? 16.438 17.781 1.977 1 98.44 81 MET A CA 1
ATOM 600 C C . MET A 1 81 ? 15.273 18.609 2.492 1 98.44 81 MET A C 1
ATOM 602 O O . MET A 1 81 ? 15.008 18.656 3.695 1 98.44 81 MET A O 1
ATOM 606 N N . PRO A 1 82 ? 14.562 19.297 1.621 1 98.75 82 PRO A N 1
ATOM 607 C CA . PRO A 1 82 ? 13.398 20.062 2.053 1 98.75 82 PRO A CA 1
ATOM 608 C C . PRO A 1 82 ? 12.32 19.203 2.701 1 98.75 82 PRO A C 1
ATOM 610 O O . PRO A 1 82 ? 12.141 18.031 2.32 1 98.75 82 PRO A O 1
ATOM 613 N N . VAL A 1 83 ? 11.648 19.797 3.684 1 98.88 83 VAL A N 1
ATOM 614 C CA . VAL A 1 83 ? 10.516 19.172 4.367 1 98.88 83 VAL A CA 1
ATOM 615 C C . VAL A 1 83 ? 9.258 20 4.129 1 98.88 83 VAL A C 1
ATOM 617 O O . VAL A 1 83 ? 9.289 21.234 4.223 1 98.88 83 VAL A O 1
ATOM 620 N N . TYR A 1 84 ? 8.156 19.375 3.764 1 98.94 84 TYR A N 1
ATOM 621 C CA . TYR A 1 84 ? 6.859 20 3.572 1 98.94 84 TYR A CA 1
ATOM 622 C C . TYR A 1 84 ? 5.805 19.359 4.465 1 98.94 84 TYR A C 1
ATOM 624 O O . TYR A 1 84 ? 5.59 18.156 4.41 1 98.94 84 TYR A O 1
ATOM 632 N N . ALA A 1 85 ? 5.117 20.203 5.277 1 98.94 85 ALA A N 1
ATOM 633 C CA . ALA A 1 85 ? 4.23 19.656 6.301 1 98.94 85 ALA A CA 1
ATOM 634 C C . ALA A 1 85 ? 2.801 20.156 6.113 1 98.94 85 ALA A C 1
ATOM 636 O O . ALA A 1 85 ? 2.588 21.266 5.613 1 98.94 85 ALA A O 1
ATOM 637 N N . VAL A 1 86 ? 1.841 19.344 6.445 1 98.94 86 VAL A N 1
ATOM 638 C CA . VAL A 1 86 ? 0.455 19.75 6.645 1 98.94 86 VAL A CA 1
ATOM 639 C C . VAL A 1 86 ? 0.014 19.406 8.062 1 98.94 86 VAL A C 1
ATOM 641 O O . VAL A 1 86 ? 0.552 18.484 8.68 1 98.94 86 VAL A O 1
ATOM 644 N N . PRO A 1 87 ? -0.936 20.172 8.664 1 98.94 87 PRO A N 1
ATOM 645 C CA . PRO A 1 87 ? -1.442 19.844 9.992 1 98.94 87 PRO A CA 1
ATOM 646 C C . PRO A 1 87 ? -2.467 18.703 9.969 1 98.94 87 PRO A C 1
ATOM 648 O O . PRO A 1 87 ? -3.041 18.406 8.922 1 98.94 87 PRO A O 1
ATOM 651 N N . GLY A 1 88 ? -2.627 17.984 11.039 1 98.88 88 GLY A N 1
ATOM 652 C CA . GLY A 1 88 ? -3.695 17.031 11.289 1 98.88 88 GLY A CA 1
ATOM 653 C C . GLY A 1 88 ? -4.602 17.438 12.438 1 98.88 88 GLY A C 1
ATOM 654 O O . GLY A 1 88 ? -4.504 18.562 12.945 1 98.88 88 GLY A O 1
ATOM 655 N N . ASN A 1 89 ? -5.535 16.609 12.828 1 98.81 89 ASN A N 1
ATOM 656 C CA . ASN A 1 89 ? -6.586 17 13.766 1 98.81 89 ASN A CA 1
ATOM 657 C C . ASN A 1 89 ? -6.02 17.281 15.156 1 98.81 89 ASN A C 1
ATOM 659 O O . ASN A 1 89 ? -6.641 17.984 15.953 1 98.81 89 ASN A O 1
ATOM 663 N N . HIS A 1 90 ? -4.832 16.875 15.492 1 98.62 90 HIS A N 1
ATOM 664 C CA . HIS A 1 90 ? -4.199 17.156 16.781 1 98.62 90 HIS A CA 1
ATOM 665 C C . HIS A 1 90 ? -3.42 18.469 16.719 1 98.62 90 HIS A C 1
ATOM 667 O O . HIS A 1 90 ? -3.016 19 17.766 1 98.62 90 HIS A O 1
ATOM 673 N N . ASP A 1 91 ? -3.299 18.969 15.602 1 98.81 91 ASP A N 1
ATOM 674 C CA . ASP A 1 91 ? -2.469 20.156 15.43 1 98.81 91 ASP A CA 1
ATOM 675 C C . ASP A 1 91 ? -3.305 21.438 15.531 1 98.81 91 ASP A C 1
ATOM 677 O O . ASP A 1 91 ? -4.52 21.406 15.328 1 98.81 91 ASP A O 1
ATOM 681 N N . ASP A 1 92 ? -2.666 22.453 15.914 1 98.5 92 ASP A N 1
ATOM 682 C CA . ASP A 1 92 ? -3.135 23.812 15.703 1 98.5 92 ASP A CA 1
ATOM 683 C C . ASP A 1 92 ? -2.445 24.453 14.5 1 98.5 92 ASP A C 1
ATOM 685 O O . ASP A 1 92 ? -1.252 24.75 14.547 1 98.5 92 ASP A O 1
ATOM 689 N N . PRO A 1 93 ? -3.207 24.656 13.453 1 98.38 93 PRO A N 1
ATOM 690 C CA . PRO A 1 93 ? -2.574 25.141 12.219 1 98.38 93 PRO A CA 1
ATOM 691 C C . PRO A 1 93 ? -1.806 26.438 12.414 1 98.38 93 PRO A C 1
ATOM 693 O O . PRO A 1 93 ? -0.699 26.594 11.883 1 98.38 93 PRO A O 1
ATOM 696 N N . ALA A 1 94 ? -2.348 27.359 13.164 1 97.69 94 ALA A N 1
ATOM 697 C CA . ALA A 1 94 ? -1.681 28.641 13.391 1 97.69 94 ALA A CA 1
ATOM 698 C C . ALA A 1 94 ? -0.382 28.453 14.164 1 97.69 94 ALA A C 1
ATOM 700 O O . ALA A 1 94 ? 0.649 29.031 13.812 1 97.69 94 ALA A O 1
ATOM 701 N N . ALA A 1 95 ? -0.412 27.688 15.211 1 98.31 95 ALA A N 1
ATOM 702 C CA . ALA A 1 95 ? 0.778 27.422 16.016 1 98.31 95 ALA A CA 1
ATOM 703 C C . ALA A 1 95 ? 1.829 26.672 15.203 1 98.31 95 ALA A C 1
ATOM 705 O O . ALA A 1 95 ? 3.027 26.938 15.328 1 98.31 95 ALA A O 1
ATOM 706 N N . ALA A 1 96 ? 1.382 25.688 14.398 1 98.62 96 ALA A N 1
ATOM 707 C CA . ALA A 1 96 ? 2.305 24.938 13.547 1 98.62 96 ALA A CA 1
ATOM 708 C C . ALA A 1 96 ? 3.021 25.859 12.562 1 98.62 96 ALA A C 1
ATOM 710 O O . ALA A 1 96 ? 4.246 25.812 12.43 1 98.62 96 ALA A O 1
ATOM 711 N N . ARG A 1 97 ? 2.25 26.688 11.93 1 97.88 97 ARG A N 1
ATOM 712 C CA . ARG A 1 97 ? 2.812 27.625 10.953 1 97.88 97 ARG A CA 1
ATOM 713 C C . ARG A 1 97 ? 3.824 28.562 11.609 1 97.88 97 ARG A C 1
ATOM 715 O O . ARG A 1 97 ? 4.875 28.844 11.031 1 97.88 97 ARG A O 1
ATOM 722 N N . ALA A 1 98 ? 3.527 29 12.781 1 97.75 98 ALA A N 1
ATOM 723 C CA . ALA A 1 98 ? 4.391 29.938 13.5 1 97.75 98 ALA A CA 1
ATOM 724 C C . ALA A 1 98 ? 5.648 29.25 14.008 1 97.75 98 ALA A C 1
ATOM 726 O O . ALA A 1 98 ? 6.715 29.859 14.102 1 97.75 98 ALA A O 1
ATOM 727 N N . GLY A 1 99 ? 5.477 28.016 14.352 1 98 99 GLY A N 1
ATOM 728 C CA . GLY A 1 99 ? 6.551 27.328 15.039 1 98 99 GLY A CA 1
ATOM 729 C C . GLY A 1 99 ? 7.52 26.641 14.094 1 98 99 GLY A C 1
ATOM 730 O O . GLY A 1 99 ? 8.672 26.391 14.445 1 98 99 GLY A O 1
ATOM 731 N N . LEU A 1 100 ? 7.098 26.25 12.891 1 98.12 100 LEU A N 1
ATOM 732 C CA . LEU A 1 100 ? 7.941 25.578 11.914 1 98.12 100 LEU A CA 1
ATOM 733 C C . LEU A 1 100 ? 8.711 26.578 11.062 1 98.12 100 LEU A C 1
ATOM 735 O O . LEU A 1 100 ? 8.406 27.781 11.086 1 98.12 100 LEU A O 1
ATOM 739 N N . ASP A 1 101 ? 9.781 26.141 10.438 1 97.12 101 ASP A N 1
ATOM 740 C CA . ASP A 1 101 ? 10.422 26.969 9.414 1 97.12 101 ASP A CA 1
ATOM 741 C C . ASP A 1 101 ? 9.438 27.328 8.305 1 97.12 101 ASP A C 1
ATOM 743 O O . ASP A 1 101 ? 8.703 26.469 7.816 1 97.12 101 ASP A O 1
ATOM 747 N N . PRO A 1 102 ? 9.422 28.594 7.926 1 97.25 102 PRO A N 1
ATOM 748 C CA . PRO A 1 102 ? 8.5 28.984 6.859 1 97.25 102 PRO A CA 1
ATOM 749 C C . PRO A 1 102 ? 8.633 28.109 5.617 1 97.25 102 PRO A C 1
ATOM 751 O O . PRO A 1 102 ? 7.652 27.906 4.895 1 97.25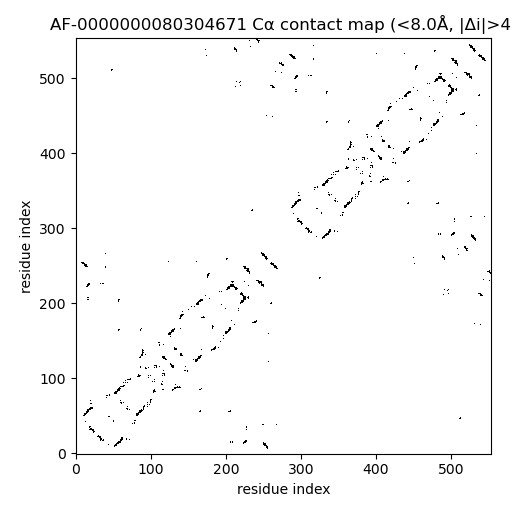 102 PRO A O 1
ATOM 754 N N . ALA A 1 103 ? 9.766 27.578 5.387 1 98 103 ALA A N 1
ATOM 755 C CA . ALA A 1 103 ? 10 26.719 4.227 1 98 103 ALA A CA 1
ATOM 756 C C . ALA A 1 103 ? 9.344 25.359 4.406 1 98 103 ALA A C 1
ATOM 758 O O . ALA A 1 103 ? 9.172 24.609 3.438 1 98 103 ALA A O 1
ATOM 759 N N . GLN A 1 104 ? 8.969 24.969 5.613 1 98.69 104 GLN A N 1
ATOM 760 C CA . GLN A 1 104 ? 8.398 23.672 5.906 1 98.69 104 GLN A CA 1
ATOM 761 C C . GLN A 1 104 ? 6.875 23.688 5.781 1 98.69 104 GLN A C 1
ATOM 763 O O . GLN A 1 104 ? 6.234 22.641 5.711 1 98.69 104 GLN A O 1
ATOM 768 N N . MET A 1 105 ? 6.324 24.828 5.816 1 98.5 105 MET A N 1
ATOM 769 C CA . MET A 1 105 ? 4.902 25.062 5.582 1 98.5 105 MET A CA 1
ATOM 770 C C . MET A 1 105 ? 4.684 26.359 4.82 1 98.5 105 MET A C 1
ATOM 772 O O . MET A 1 105 ? 4.133 27.312 5.371 1 98.5 105 MET A O 1
ATOM 776 N N . PRO A 1 106 ? 5.055 26.328 3.588 1 98.56 106 PRO A N 1
ATOM 777 C CA . PRO A 1 106 ? 5.023 27.562 2.791 1 98.56 106 PRO A CA 1
ATOM 778 C C . PRO A 1 106 ? 3.623 27.906 2.289 1 98.56 106 PRO A C 1
ATOM 780 O O . PRO A 1 106 ? 3.367 27.859 1.084 1 98.56 106 PRO A O 1
ATOM 783 N N . VAL A 1 107 ? 2.777 28.375 3.145 1 98.69 107 VAL A N 1
ATOM 784 C CA . VAL A 1 107 ? 1.387 28.703 2.846 1 98.69 107 VAL A CA 1
ATOM 785 C C . VAL A 1 107 ? 1.326 29.766 1.748 1 98.69 107 VAL A C 1
ATOM 787 O O . VAL A 1 107 ? 2.008 30.781 1.828 1 98.69 107 VAL A O 1
ATOM 790 N N . ASP A 1 108 ? 0.504 29.438 0.748 1 98.56 108 ASP A N 1
ATOM 791 C CA . ASP A 1 108 ? 0.397 30.359 -0.384 1 98.56 108 ASP A CA 1
ATOM 792 C C . ASP A 1 108 ? -0.265 31.672 0.032 1 98.56 108 ASP A C 1
ATOM 794 O O . ASP A 1 108 ? -1.148 31.688 0.892 1 98.56 108 ASP A O 1
ATOM 798 N N . ALA A 1 109 ? 0.119 32.719 -0.606 1 97.56 109 ALA A N 1
ATOM 799 C CA . ALA A 1 109 ? -0.407 34.062 -0.297 1 97.56 109 ALA A CA 1
ATOM 800 C C . ALA A 1 109 ? -1.915 34.125 -0.526 1 97.56 109 ALA A C 1
ATOM 802 O O . ALA A 1 109 ? -2.625 34.844 0.162 1 97.56 109 ALA A O 1
ATOM 803 N N . ASP A 1 110 ? -2.436 33.312 -1.473 1 97.94 110 ASP A N 1
ATOM 804 C CA . ASP A 1 110 ? -3.857 33.344 -1.798 1 97.94 110 ASP A CA 1
ATOM 805 C C . ASP A 1 110 ? -4.617 32.219 -1.104 1 97.94 110 ASP A C 1
ATOM 807 O O . ASP A 1 110 ? -5.773 31.953 -1.428 1 97.94 110 ASP A O 1
ATOM 811 N N . ALA A 1 111 ? -3.887 31.516 -0.213 1 98.31 111 ALA A N 1
ATOM 812 C CA . ALA A 1 111 ? -4.594 30.531 0.597 1 98.31 111 ALA A CA 1
ATOM 813 C C . ALA A 1 111 ? -5.691 31.188 1.429 1 98.31 111 ALA A C 1
ATOM 815 O O . ALA A 1 111 ? -5.543 32.312 1.882 1 98.31 111 ALA A O 1
ATOM 816 N N . PRO A 1 112 ? -6.82 30.453 1.598 1 98.06 112 PRO A N 1
ATOM 817 C CA . PRO A 1 112 ? -7.836 31.016 2.486 1 98.06 112 PRO A CA 1
ATOM 818 C C . PRO A 1 112 ? -7.309 31.281 3.895 1 98.06 112 PRO A C 1
ATOM 820 O O . PRO A 1 112 ? -6.418 30.578 4.367 1 98.06 112 PRO A O 1
ATOM 823 N N . ALA A 1 113 ? -7.918 32.281 4.574 1 94.81 113 ALA A N 1
ATOM 824 C CA . ALA A 1 113 ? -7.496 32.656 5.922 1 94.81 113 ALA A CA 1
ATOM 825 C C . ALA A 1 113 ? -7.555 31.469 6.875 1 94.81 113 ALA A C 1
ATOM 827 O O . ALA A 1 113 ? -8.562 30.766 6.93 1 94.81 113 ALA A O 1
ATOM 828 N N . GLY A 1 114 ? -6.438 31.25 7.469 1 94.94 114 GLY A N 1
ATOM 829 C CA . GLY A 1 114 ? -6.395 30.234 8.508 1 94.94 114 GLY A CA 1
ATOM 830 C C . GLY A 1 114 ? -6.09 28.844 7.977 1 94.94 114 GLY A C 1
ATOM 831 O O . GLY A 1 114 ? -5.973 27.891 8.75 1 94.94 114 GLY A O 1
ATOM 832 N N . ARG A 1 115 ? -6.023 28.734 6.688 1 97.62 115 ARG A N 1
ATOM 833 C CA . ARG A 1 115 ? -5.762 27.438 6.102 1 97.62 115 ARG A CA 1
ATOM 834 C C . ARG A 1 115 ? -4.312 27.312 5.652 1 97.62 115 ARG A C 1
ATOM 836 O O . ARG A 1 115 ? -3.793 28.203 4.969 1 97.62 115 ARG A O 1
ATOM 843 N N . CYS A 1 116 ? -3.672 26.219 6.031 1 98.25 116 CYS A N 1
ATOM 844 C CA . CYS A 1 116 ? -2.277 25.969 5.68 1 98.25 116 CYS A CA 1
ATOM 845 C C . CYS A 1 116 ? -2.174 25.172 4.387 1 98.25 116 CYS A C 1
ATOM 847 O O . CYS A 1 116 ? -1.584 24.094 4.367 1 98.25 116 CYS A O 1
ATOM 849 N N . CYS A 1 117 ? -2.74 25.656 3.275 1 98.81 117 CYS A N 1
ATOM 850 C CA . CYS A 1 117 ? -2.629 25.016 1.969 1 98.81 117 CYS A CA 1
ATOM 851 C C . CYS A 1 117 ? -1.618 25.75 1.091 1 98.81 117 CYS A C 1
ATOM 853 O O . CYS A 1 117 ? -1.431 26.953 1.227 1 98.81 117 CYS A O 1
ATOM 855 N N . TYR A 1 118 ? -0.895 24.953 0.242 1 98.94 118 TYR A N 1
ATOM 856 C CA . TYR A 1 118 ? 0.144 25.547 -0.599 1 98.94 118 TYR A CA 1
ATOM 857 C C . TYR A 1 118 ? 0.539 24.594 -1.721 1 98.94 118 TYR A C 1
ATOM 859 O O . TYR A 1 118 ? 0.172 23.406 -1.7 1 98.94 118 TYR A O 1
ATOM 867 N N . ARG A 1 119 ? 1.191 25.125 -2.709 1 98.81 119 ARG A N 1
ATOM 868 C CA . ARG A 1 119 ? 1.746 24.391 -3.838 1 98.81 119 ARG A CA 1
ATOM 869 C C . ARG A 1 119 ? 3.252 24.609 -3.949 1 98.81 119 ARG A C 1
ATOM 871 O O . ARG A 1 119 ? 3.734 25.719 -3.793 1 98.81 119 ARG A O 1
ATOM 878 N N . VAL A 1 120 ? 3.979 23.547 -4.113 1 98.5 120 VAL A N 1
ATOM 879 C CA . VAL A 1 120 ? 5.422 23.609 -4.332 1 98.5 120 VAL A CA 1
ATOM 880 C C . VAL A 1 120 ? 5.797 22.781 -5.559 1 98.5 120 VAL A C 1
ATOM 882 O O . VAL A 1 120 ? 5.32 21.656 -5.723 1 98.5 120 VAL A O 1
ATOM 885 N N . ALA A 1 121 ? 6.617 23.344 -6.414 1 97.94 121 ALA A N 1
ATOM 886 C CA . ALA A 1 121 ? 7.168 22.594 -7.535 1 97.94 121 ALA A CA 1
ATOM 887 C C . ALA A 1 121 ? 8.414 21.812 -7.117 1 97.94 121 ALA A C 1
ATOM 889 O O . ALA A 1 121 ? 9.289 22.359 -6.441 1 97.94 121 ALA A O 1
ATOM 890 N N . LEU A 1 122 ? 8.445 20.609 -7.34 1 96.94 122 LEU A N 1
ATOM 891 C CA . LEU A 1 122 ? 9.594 19.766 -7.039 1 96.94 122 LEU A CA 1
ATOM 892 C C . LEU A 1 122 ? 9.859 18.781 -8.18 1 96.94 122 LEU A C 1
ATOM 894 O O . LEU A 1 122 ? 9.094 17.844 -8.375 1 96.94 122 LEU A O 1
ATOM 898 N N . GLY A 1 123 ? 10.898 19.094 -8.711 1 89.44 123 GLY A N 1
ATOM 899 C CA . GLY A 1 123 ? 11.07 18.234 -9.875 1 89.44 123 GLY A CA 1
ATOM 900 C C . GLY A 1 123 ? 9.867 18.234 -10.797 1 89.44 123 GLY A C 1
ATOM 901 O O . GLY A 1 123 ? 9.016 19.125 -10.719 1 89.44 123 GLY A O 1
ATOM 902 N N . GLY A 1 124 ? 9.594 17.875 -11.852 1 92.31 124 GLY A N 1
ATOM 903 C CA . GLY A 1 124 ? 8.508 17.828 -12.812 1 92.31 124 GLY A CA 1
ATOM 904 C C . GLY A 1 124 ? 7.148 17.656 -12.156 1 92.31 124 GLY A C 1
ATOM 905 O O . GLY A 1 124 ? 6.121 17.672 -12.836 1 92.31 124 GLY A O 1
ATOM 906 N N . LEU A 1 125 ? 7.125 17.578 -10.719 1 96.75 125 LEU A N 1
ATOM 907 C CA . LEU A 1 125 ? 5.902 17.312 -9.969 1 96.75 125 LEU A CA 1
ATOM 908 C C . LEU A 1 125 ? 5.434 18.562 -9.242 1 96.75 125 LEU A C 1
ATOM 910 O O . LEU A 1 125 ? 6.25 19.328 -8.719 1 96.75 125 LEU A O 1
ATOM 914 N N . GLN A 1 126 ? 4.117 18.844 -9.258 1 98.56 126 GLN A N 1
ATOM 915 C CA . GLN A 1 126 ? 3.508 19.844 -8.391 1 98.56 126 GLN A CA 1
ATOM 916 C C . GLN A 1 126 ? 2.951 19.203 -7.121 1 98.56 126 GLN A C 1
ATOM 918 O O . GLN A 1 126 ? 2.01 18.406 -7.184 1 98.56 126 GLN A O 1
ATOM 923 N N . LEU A 1 127 ? 3.58 19.516 -5.992 1 98.88 127 LEU A N 1
ATOM 924 C CA . LEU A 1 127 ? 3.059 19.078 -4.703 1 98.88 127 LEU A CA 1
ATOM 925 C C . LEU A 1 127 ? 1.992 20.047 -4.195 1 98.88 127 LEU A C 1
ATOM 927 O O . LEU A 1 127 ? 2.236 21.25 -4.09 1 98.88 127 LEU A O 1
ATOM 931 N N . VAL A 1 128 ? 0.841 19.531 -3.943 1 98.94 128 VAL A N 1
ATOM 932 C CA . VAL A 1 128 ? -0.253 20.359 -3.451 1 98.94 128 VAL A CA 1
ATOM 933 C C . VAL A 1 128 ? -0.669 19.906 -2.059 1 98.94 128 VAL A C 1
ATOM 935 O O . VAL A 1 128 ? -1.141 18.766 -1.886 1 98.94 128 VAL A O 1
ATOM 938 N N . ALA A 1 129 ? -0.515 20.781 -1.102 1 98.94 129 ALA A N 1
ATOM 939 C CA . ALA A 1 129 ? -0.832 20.516 0.299 1 98.94 129 ALA A CA 1
ATOM 940 C C . ALA A 1 129 ? -2.201 21.078 0.667 1 98.94 129 ALA A C 1
ATOM 942 O O . ALA A 1 129 ? -2.496 22.25 0.392 1 98.94 129 ALA A O 1
ATOM 943 N N . LEU A 1 130 ? -3.008 20.25 1.266 1 98.94 130 LEU A N 1
ATOM 944 C CA . LEU A 1 130 ? -4.32 20.688 1.729 1 98.94 130 LEU A CA 1
ATOM 945 C C . LEU A 1 130 ? -4.422 20.578 3.248 1 98.94 130 LEU A C 1
ATOM 947 O O . LEU A 1 130 ? -3.93 19.625 3.844 1 98.94 130 LEU A O 1
ATOM 951 N N . ASP A 1 131 ? -5.02 21.547 3.861 1 98.94 131 ASP A N 1
ATOM 952 C CA . ASP A 1 131 ? -5.316 21.578 5.289 1 98.94 131 ASP A CA 1
ATOM 953 C C . ASP A 1 131 ? -6.734 21.094 5.566 1 98.94 131 ASP A C 1
ATOM 955 O O . ASP A 1 131 ? -7.703 21.812 5.312 1 98.94 131 ASP A O 1
ATOM 959 N N . THR A 1 132 ? -6.836 19.906 6.184 1 98.94 132 THR A N 1
ATOM 960 C CA . THR A 1 132 ? -8.148 19.312 6.371 1 98.94 132 THR A CA 1
ATOM 961 C C . THR A 1 132 ? -8.625 19.5 7.809 1 98.94 132 THR A C 1
ATOM 963 O O . THR A 1 132 ? -9.633 18.906 8.211 1 98.94 132 THR A O 1
ATOM 966 N N . VAL A 1 133 ? -8.008 20.297 8.602 1 98.88 133 VAL A N 1
ATOM 967 C CA . VAL A 1 133 ? -8.258 20.422 10.031 1 98.88 133 VAL A CA 1
ATOM 968 C C . VAL A 1 133 ? -9.594 21.125 10.258 1 98.88 133 VAL A C 1
ATOM 970 O O . VAL A 1 133 ? -9.859 22.172 9.672 1 98.88 133 VAL A O 1
ATOM 973 N N . VAL A 1 134 ? -10.438 20.5 11.008 1 98.56 134 VAL A N 1
ATOM 974 C CA . VAL A 1 134 ? -11.57 21.141 11.672 1 98.56 134 VAL A CA 1
ATOM 975 C C . VAL A 1 134 ? -11.234 21.391 13.141 1 98.56 134 VAL A C 1
ATOM 977 O O . VAL A 1 134 ? -11.008 20.453 13.898 1 98.56 134 VAL A O 1
ATOM 980 N N . PRO A 1 135 ? -11.125 22.672 13.508 1 95.62 135 PRO A N 1
ATOM 981 C CA . PRO A 1 135 ? -10.664 22.984 14.859 1 95.62 135 PRO A CA 1
ATOM 982 C C . PRO A 1 135 ? -11.406 22.188 15.938 1 95.62 135 PRO A C 1
ATOM 984 O O . PRO A 1 135 ? -12.641 22.172 15.961 1 95.62 135 PRO A O 1
ATOM 987 N N . ARG A 1 136 ? -10.664 21.453 16.719 1 95.38 136 ARG A N 1
ATOM 988 C CA . ARG A 1 136 ? -11.117 20.734 17.906 1 95.38 136 ARG A CA 1
ATOM 989 C C . ARG A 1 136 ? -11.992 19.547 17.516 1 95.38 136 ARG A C 1
ATOM 991 O O . ARG A 1 136 ? -12.836 19.109 18.312 1 95.38 136 ARG A O 1
ATOM 998 N N . GLN A 1 137 ? -11.953 19.094 16.344 1 98.31 137 GLN A N 1
ATOM 999 C CA . GLN A 1 137 ? -12.664 17.906 15.891 1 98.31 137 GLN A CA 1
ATOM 1000 C C . GLN A 1 137 ? -11.695 16.844 15.383 1 98.31 137 GLN A C 1
ATOM 1002 O O . GLN A 1 137 ? -10.656 17.172 14.805 1 98.31 137 GLN A O 1
ATOM 1007 N N . PRO A 1 138 ? -12.055 15.586 15.594 1 98.19 138 PRO A N 1
ATOM 1008 C CA . PRO A 1 138 ? -11.188 14.523 15.086 1 98.19 138 PRO A CA 1
ATOM 1009 C C . PRO A 1 138 ? -11.336 14.32 13.578 1 98.19 138 PRO A C 1
ATOM 1011 O O . PRO A 1 138 ? -10.422 13.797 12.93 1 98.19 138 PRO A O 1
ATOM 1014 N N . HIS A 1 139 ? -12.523 14.664 12.992 1 98.81 139 HIS A N 1
ATOM 1015 C CA . HIS A 1 139 ? -12.766 14.492 11.562 1 98.81 139 HIS A CA 1
ATOM 1016 C C . HIS A 1 139 ? -12.227 15.68 10.766 1 98.81 139 HIS A C 1
ATOM 1018 O O . HIS A 1 139 ? -11.844 16.688 11.344 1 98.81 139 HIS A O 1
ATOM 1024 N N . GLY A 1 140 ? -12.055 15.516 9.445 1 98.88 140 GLY A N 1
ATOM 1025 C CA . GLY A 1 140 ? -11.586 16.578 8.57 1 98.88 140 GLY A CA 1
ATOM 1026 C C . GLY A 1 140 ? -12.664 17.125 7.648 1 98.88 140 GLY A C 1
ATOM 1027 O O . GLY A 1 140 ? -13.742 16.531 7.539 1 98.88 140 GLY A O 1
ATOM 1028 N N . ALA A 1 141 ? -12.344 18.234 7.074 1 98.88 141 ALA A N 1
ATOM 1029 C CA . ALA A 1 141 ? -13.219 18.859 6.09 1 98.88 141 ALA A CA 1
ATOM 1030 C C . ALA A 1 141 ? -12.414 19.734 5.133 1 98.88 141 ALA A C 1
ATOM 1032 O O . ALA A 1 141 ? -11.328 20.219 5.477 1 98.88 141 ALA A O 1
ATOM 1033 N N . LEU A 1 142 ? -12.859 19.875 3.965 1 98.81 142 LEU A N 1
ATOM 1034 C CA . LEU A 1 142 ? -12.453 20.906 3.008 1 98.81 142 LEU A CA 1
ATOM 1035 C C . LEU A 1 142 ? -13.609 21.844 2.701 1 98.81 142 LEU A C 1
ATOM 1037 O O . LEU A 1 142 ? -14.602 21.453 2.084 1 98.81 142 LEU A O 1
ATOM 1041 N N . ASP A 1 143 ? -13.508 23.047 3.133 1 98.19 143 ASP A N 1
ATOM 1042 C CA . ASP A 1 143 ? -14.602 24 2.926 1 98.19 143 ASP A CA 1
ATOM 1043 C C . ASP A 1 143 ? -14.555 24.594 1.519 1 98.19 143 ASP A C 1
ATOM 1045 O O . ASP A 1 143 ? -13.633 24.297 0.748 1 98.19 143 ASP A O 1
ATOM 1049 N N . ALA A 1 144 ? -15.523 25.406 1.19 1 98.31 144 ALA A N 1
ATOM 1050 C CA . ALA A 1 144 ? -15.68 25.953 -0.154 1 98.31 144 ALA A CA 1
ATOM 1051 C C . ALA A 1 144 ? -14.492 26.844 -0.519 1 98.31 144 ALA A C 1
ATOM 1053 O O . ALA A 1 144 ? -14.031 26.828 -1.661 1 98.31 144 ALA A O 1
ATOM 1054 N N . ALA A 1 145 ? -14.023 27.594 0.392 1 98.56 145 ALA A N 1
ATOM 1055 C CA . ALA A 1 145 ? -12.922 28.516 0.131 1 98.56 145 ALA A CA 1
ATOM 1056 C C . ALA A 1 145 ? -11.656 27.75 -0.266 1 98.56 145 ALA A C 1
ATOM 1058 O O . ALA A 1 145 ? -10.984 28.125 -1.23 1 98.56 145 ALA A O 1
ATOM 1059 N N . GLN A 1 146 ? -11.289 26.766 0.463 1 98.56 146 GLN A N 1
ATOM 1060 C CA . GLN A 1 146 ? -10.094 26 0.138 1 98.56 146 GLN A CA 1
ATOM 1061 C C . GLN A 1 146 ? -10.281 25.203 -1.157 1 98.56 146 GLN A C 1
ATOM 1063 O O . GLN A 1 146 ? -9.344 25.062 -1.943 1 98.56 146 GLN A O 1
ATOM 1068 N N . LEU A 1 147 ? -11.516 24.688 -1.392 1 98.81 147 LEU A N 1
ATOM 1069 C CA . LEU A 1 147 ? -11.789 23.969 -2.637 1 98.81 147 LEU A CA 1
ATOM 1070 C C . LEU A 1 147 ? -11.672 24.906 -3.832 1 98.81 147 LEU A C 1
ATOM 1072 O O . LEU A 1 147 ? -11.219 24.5 -4.906 1 98.81 147 LEU A O 1
ATOM 1076 N N . ASP A 1 148 ? -12.094 26.141 -3.658 1 98.69 148 ASP A N 1
ATOM 1077 C CA . ASP A 1 148 ? -11.914 27.141 -4.699 1 98.69 148 ASP A CA 1
ATOM 1078 C C . ASP A 1 148 ? -10.43 27.422 -4.938 1 98.69 148 ASP A C 1
ATOM 1080 O O . ASP A 1 148 ? -9.984 27.531 -6.082 1 98.69 148 ASP A O 1
ATOM 1084 N N . TRP A 1 149 ? -9.703 27.547 -3.898 1 98.88 149 TRP A N 1
ATOM 1085 C CA . TRP A 1 149 ? -8.25 27.719 -4 1 98.88 149 TRP A CA 1
ATOM 1086 C C . TRP A 1 149 ? -7.629 26.547 -4.758 1 98.88 149 TRP A C 1
ATOM 1088 O O . TRP A 1 149 ? -6.789 26.75 -5.637 1 98.88 149 TRP A O 1
ATOM 1098 N N . LEU A 1 150 ? -8.055 25.312 -4.43 1 98.88 150 LEU A N 1
ATOM 1099 C CA . LEU A 1 150 ? -7.547 24.125 -5.109 1 98.88 150 LEU A CA 1
ATOM 1100 C C . LEU A 1 150 ? -7.84 24.188 -6.605 1 98.88 150 LEU A C 1
ATOM 1102 O O . LEU A 1 150 ? -6.973 23.875 -7.422 1 98.88 150 LEU A O 1
ATOM 1106 N N . ALA A 1 151 ? -9.047 24.562 -6.918 1 98.69 151 ALA A N 1
ATOM 1107 C CA . ALA A 1 151 ? -9.43 24.672 -8.32 1 98.69 151 ALA A CA 1
ATOM 1108 C C . ALA A 1 151 ? -8.508 25.625 -9.07 1 98.69 151 ALA A C 1
ATOM 1110 O O . ALA A 1 151 ? -8.039 25.312 -10.172 1 98.69 151 ALA A O 1
ATOM 1111 N N . ARG A 1 152 ? -8.242 26.766 -8.5 1 98.56 152 ARG A N 1
ATOM 1112 C CA . ARG A 1 152 ? -7.352 27.75 -9.117 1 98.56 152 ARG A CA 1
ATOM 1113 C C . ARG A 1 152 ? -5.93 27.203 -9.219 1 98.56 152 ARG A C 1
ATOM 1115 O O . ARG A 1 152 ? -5.262 27.391 -10.242 1 98.56 152 ARG A O 1
ATOM 1122 N N . THR A 1 153 ? -5.5 26.594 -8.18 1 98.75 153 THR A N 1
ATOM 1123 C CA . THR A 1 153 ? -4.156 26.016 -8.133 1 98.75 153 THR A CA 1
ATOM 1124 C C . THR A 1 153 ? -3.979 24.969 -9.219 1 98.75 153 THR A C 1
ATOM 1126 O O . THR A 1 153 ? -2.979 24.969 -9.938 1 98.75 153 THR A O 1
ATOM 1129 N N . LEU A 1 154 ? -4.965 24.078 -9.352 1 98.69 154 LEU A N 1
ATOM 1130 C CA . LEU A 1 154 ? -4.914 23.016 -10.359 1 98.69 154 LEU A CA 1
ATOM 1131 C C . LEU A 1 154 ? -4.961 23.609 -11.766 1 98.69 154 LEU A C 1
ATOM 1133 O O . LEU A 1 154 ? -4.273 23.141 -12.672 1 98.69 154 LEU A O 1
ATOM 1137 N N . ALA A 1 155 ? -5.75 24.625 -11.953 1 98.19 155 ALA A N 1
ATOM 1138 C CA . ALA A 1 155 ? -5.824 25.297 -13.242 1 98.19 155 ALA A CA 1
ATOM 1139 C C . ALA A 1 155 ? -4.48 25.922 -13.617 1 98.19 155 ALA A C 1
ATOM 1141 O O . ALA A 1 155 ? -4.094 25.922 -14.789 1 98.19 155 ALA A O 1
ATOM 1142 N N . ALA A 1 156 ? -3.779 26.422 -12.641 1 97.62 156 ALA A N 1
ATOM 1143 C CA . ALA A 1 156 ? -2.502 27.094 -12.852 1 97.62 156 ALA A CA 1
ATOM 1144 C C . ALA A 1 156 ? -1.417 26.109 -13.258 1 97.62 156 ALA A C 1
ATOM 1146 O O . ALA A 1 156 ? -0.364 26.5 -13.766 1 97.62 156 ALA A O 1
ATOM 1147 N N . CYS A 1 157 ? -1.642 24.797 -13.062 1 96.25 157 CYS A N 1
ATOM 1148 C CA . CYS A 1 157 ? -0.691 23.766 -13.469 1 96.25 157 CYS A CA 1
ATOM 1149 C C . CYS A 1 157 ? -1.386 22.672 -14.258 1 96.25 157 CYS A C 1
ATOM 1151 O O . CYS A 1 157 ? -1.145 21.484 -14.023 1 96.25 157 CY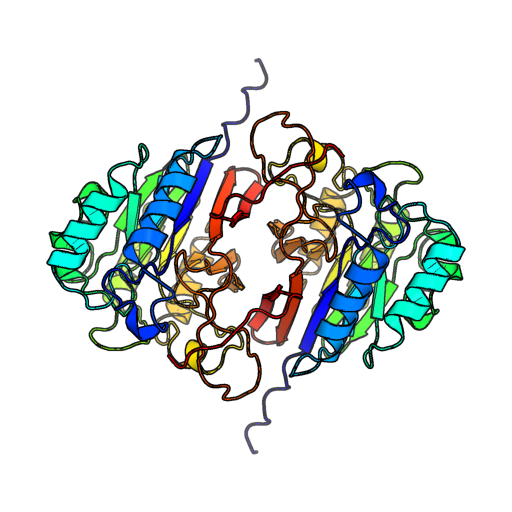S A O 1
ATOM 1153 N N . ALA A 1 158 ? -2.229 23.016 -15.133 1 94.56 158 ALA A N 1
ATOM 1154 C CA . ALA A 1 158 ? -3.15 22.141 -15.844 1 94.56 158 ALA A CA 1
ATOM 1155 C C . ALA A 1 158 ? -2.391 21.062 -16.625 1 94.56 158 ALA A C 1
ATOM 1157 O O . ALA A 1 158 ? -2.889 19.953 -16.797 1 94.56 158 ALA A O 1
ATOM 1158 N N . ASP A 1 159 ? -1.171 21.312 -16.984 1 94.81 159 ASP A N 1
ATOM 1159 C CA . ASP A 1 159 ? -0.442 20.359 -17.828 1 94.81 159 ASP A CA 1
ATOM 1160 C C . ASP A 1 159 ? 0.627 19.625 -17.016 1 94.81 159 ASP A C 1
ATOM 1162 O O . ASP A 1 159 ? 1.39 18.828 -17.578 1 94.81 159 ASP A O 1
ATOM 1166 N N . ALA A 1 160 ? 0.657 19.875 -15.758 1 97.12 160 ALA A N 1
ATOM 1167 C CA . ALA A 1 160 ? 1.703 19.281 -14.93 1 97.12 160 ALA A CA 1
ATOM 1168 C C . ALA A 1 160 ? 1.142 18.172 -14.047 1 97.12 160 ALA A C 1
ATOM 1170 O O . ALA A 1 160 ? -0.001 18.25 -13.594 1 97.12 160 ALA A O 1
ATOM 1171 N N . PRO A 1 161 ? 1.962 17.094 -13.883 1 98.19 161 PRO A N 1
ATOM 1172 C CA . PRO A 1 161 ? 1.535 16.094 -12.898 1 98.19 161 PRO A CA 1
ATOM 1173 C C . PRO A 1 161 ? 1.471 16.656 -11.477 1 98.19 161 PRO A C 1
ATOM 1175 O O . PRO A 1 161 ? 2.312 17.469 -11.094 1 98.19 161 PRO A O 1
ATOM 1178 N N . VAL A 1 162 ? 0.446 16.25 -10.742 1 98.75 162 VAL A N 1
ATOM 1179 C CA . VAL A 1 162 ? 0.183 16.781 -9.414 1 98.75 162 VAL A CA 1
ATOM 1180 C C . VAL A 1 162 ? 0.177 15.641 -8.391 1 98.75 162 VAL A C 1
ATOM 1182 O O . VAL A 1 162 ? -0.35 14.562 -8.664 1 98.75 162 VAL A O 1
ATOM 1185 N N . LEU A 1 163 ? 0.788 15.797 -7.301 1 98.88 163 LEU A N 1
ATOM 1186 C CA . LEU A 1 163 ? 0.676 14.953 -6.117 1 98.88 163 LEU A CA 1
ATOM 1187 C C . LEU A 1 163 ? 0.054 15.719 -4.953 1 98.88 163 LEU A C 1
ATOM 1189 O O . LEU A 1 163 ? 0.576 16.75 -4.539 1 98.88 163 LEU A O 1
ATOM 1193 N N . VAL A 1 164 ? -1.077 15.227 -4.465 1 98.94 164 VAL A N 1
ATOM 1194 C CA . VAL A 1 164 ? -1.774 15.891 -3.367 1 98.94 164 VAL A CA 1
ATOM 1195 C C . VAL A 1 164 ? -1.426 15.211 -2.045 1 98.94 164 VAL A C 1
ATOM 1197 O O . VAL A 1 164 ? -1.367 13.984 -1.968 1 98.94 164 VAL A O 1
ATOM 1200 N N . PHE A 1 165 ? -1.151 15.961 -1.009 1 98.94 165 PHE A N 1
ATOM 1201 C CA . PHE A 1 165 ? -1.035 15.352 0.31 1 98.94 165 PHE A CA 1
ATOM 1202 C C . PHE A 1 165 ? -1.83 16.141 1.344 1 98.94 165 PHE A C 1
ATOM 1204 O O . PHE A 1 165 ? -1.931 17.359 1.254 1 98.94 165 PHE A O 1
ATOM 1211 N N . MET A 1 166 ? -2.457 15.438 2.211 1 98.94 166 MET A N 1
ATOM 1212 C CA . MET A 1 166 ? -3.348 15.898 3.27 1 98.94 166 MET A CA 1
ATOM 1213 C C . MET A 1 166 ? -3.414 14.891 4.41 1 98.94 166 MET A C 1
ATOM 1215 O O . MET A 1 166 ? -2.822 13.812 4.324 1 98.94 166 MET A O 1
ATOM 1219 N N . HIS A 1 167 ? -4.062 15.273 5.492 1 98.94 167 HIS A N 1
ATOM 1220 C CA . HIS A 1 167 ? -4.012 14.406 6.66 1 98.94 167 HIS A CA 1
ATOM 1221 C C . HIS A 1 167 ? -5.121 13.359 6.621 1 98.94 167 HIS A C 1
ATOM 1223 O O . HIS A 1 167 ? -4.852 12.156 6.73 1 98.94 167 HIS A O 1
ATOM 1229 N N . HIS A 1 168 ? -6.383 13.742 6.379 1 98.94 168 HIS A N 1
ATOM 1230 C CA . HIS A 1 168 ? -7.555 12.883 6.527 1 98.94 168 HIS A CA 1
ATOM 1231 C C . HIS A 1 168 ? -7.883 12.172 5.219 1 98.94 168 HIS A C 1
ATOM 1233 O O . HIS A 1 168 ? -8.07 12.82 4.188 1 98.94 168 HIS A O 1
ATOM 1239 N N . PRO A 1 169 ? -7.984 10.852 5.238 1 98.88 169 PRO A N 1
ATOM 1240 C CA . PRO A 1 169 ? -8.438 10.156 4.035 1 98.88 169 PRO A CA 1
ATOM 1241 C C . PRO A 1 169 ? -9.891 10.469 3.686 1 98.88 169 PRO A C 1
ATOM 1243 O O . PRO A 1 169 ? -10.734 10.602 4.578 1 98.88 169 PRO A O 1
ATOM 1246 N N . PRO A 1 170 ? -10.227 10.578 2.436 1 98.81 170 PRO A N 1
ATOM 1247 C CA . PRO A 1 170 ? -11.562 10.992 2.012 1 98.81 170 PRO A CA 1
ATOM 1248 C C . PRO A 1 170 ? -12.516 9.812 1.829 1 98.81 170 PRO A C 1
ATOM 1250 O O . PRO A 1 170 ? -13.688 10.008 1.482 1 98.81 170 PRO A O 1
ATOM 1253 N N . LEU A 1 171 ? -12.078 8.562 2.049 1 98.31 171 LEU A N 1
ATOM 1254 C CA . LEU A 1 171 ? -12.914 7.375 1.878 1 98.31 171 LEU A CA 1
ATOM 1255 C C . LEU A 1 171 ? -12.844 6.484 3.111 1 98.31 171 LEU A C 1
ATOM 1257 O O . LEU A 1 171 ? -11.828 6.449 3.805 1 98.31 171 LEU A O 1
ATOM 1261 N N . PRO A 1 172 ? -13.953 5.746 3.361 1 97.56 172 PRO A N 1
ATOM 1262 C CA . PRO A 1 172 ? -13.867 4.754 4.434 1 97.56 172 PRO A CA 1
ATOM 1263 C C . PRO A 1 172 ? -12.93 3.598 4.102 1 97.56 172 PRO A C 1
ATOM 1265 O O . PRO A 1 172 ? -12.805 3.217 2.934 1 97.56 172 PRO A O 1
ATOM 1268 N N . THR A 1 173 ? -12.305 3.023 5.105 1 97.44 173 THR A N 1
ATOM 1269 C CA . THR A 1 173 ? -11.297 1.982 4.914 1 97.44 173 THR A CA 1
ATOM 1270 C C . THR A 1 173 ? -11.75 0.672 5.551 1 97.44 173 THR A C 1
ATOM 1272 O O . THR A 1 173 ? -11.102 -0.365 5.375 1 97.44 173 THR A O 1
ATOM 1275 N N . GLY A 1 174 ? -12.828 0.695 6.258 1 96.5 174 GLY A N 1
ATOM 1276 C CA . GLY A 1 174 ? -13.281 -0.47 7.004 1 96.5 174 GLY A CA 1
ATOM 1277 C C . GLY A 1 174 ? -12.93 -0.411 8.477 1 96.5 174 GLY A C 1
ATOM 1278 O O . GLY A 1 174 ? -13.422 -1.217 9.273 1 96.5 174 GLY A O 1
ATOM 1279 N N . LEU A 1 175 ? -12.055 0.485 8.883 1 96.62 175 LEU A N 1
ATOM 1280 C CA . LEU A 1 175 ? -11.789 0.75 10.289 1 96.62 175 LEU A CA 1
ATOM 1281 C C . LEU A 1 175 ? -12.844 1.678 10.883 1 96.62 175 LEU A C 1
ATOM 1283 O O . LEU A 1 175 ? -12.727 2.902 10.781 1 96.62 175 LEU A O 1
ATOM 1287 N N . ALA A 1 176 ? -13.797 1.118 11.516 1 95.06 176 ALA A N 1
ATOM 1288 C CA . ALA A 1 176 ? -15.055 1.783 11.828 1 95.06 176 ALA A CA 1
ATOM 1289 C C . ALA A 1 176 ? -14.82 3.088 12.578 1 95.06 176 ALA A C 1
ATOM 1291 O O . ALA A 1 176 ? -15.328 4.141 12.18 1 95.06 176 ALA A O 1
ATOM 1292 N N . ALA A 1 177 ? -14.086 3.043 13.68 1 95.12 177 ALA A N 1
ATOM 1293 C CA . ALA A 1 177 ? -13.859 4.227 14.508 1 95.12 177 ALA A CA 1
ATOM 1294 C C . ALA A 1 177 ? -13.141 5.316 13.727 1 95.12 177 ALA A C 1
ATOM 1296 O O . ALA A 1 177 ? -13.461 6.5 13.859 1 95.12 177 ALA A O 1
ATOM 1297 N N . MET A 1 178 ? -12.188 4.918 12.93 1 96.88 178 MET A N 1
ATOM 1298 C CA . MET A 1 178 ? -11.414 5.887 12.164 1 96.88 178 MET A CA 1
ATOM 1299 C C . MET A 1 178 ? -12.219 6.418 10.984 1 96.88 178 MET A C 1
ATOM 1301 O O . MET A 1 178 ? -12.086 7.59 10.617 1 96.88 178 MET A O 1
ATOM 1305 N N . ASP A 1 179 ? -13.023 5.551 10.367 1 97.19 179 ASP A N 1
ATOM 1306 C CA . ASP A 1 179 ? -13.891 5.984 9.273 1 97.19 179 ASP A CA 1
ATOM 1307 C C . ASP A 1 179 ? -14.859 7.07 9.742 1 97.19 179 ASP A C 1
ATOM 1309 O O . ASP A 1 179 ? -15.242 7.941 8.961 1 97.19 179 ASP A O 1
ATOM 1313 N N . ALA A 1 180 ? -15.188 7.059 11.031 1 97 180 ALA A N 1
ATOM 1314 C CA . ALA A 1 180 ? -16.109 8.039 11.602 1 97 180 ALA A CA 1
ATOM 1315 C C . ALA A 1 180 ? -15.438 9.398 11.75 1 97 180 ALA A C 1
ATOM 1317 O O . ALA A 1 180 ? -16.109 10.414 11.969 1 97 180 ALA A O 1
ATOM 1318 N N . CYS A 1 181 ? -14.117 9.438 11.641 1 97.94 181 CYS A N 1
ATOM 1319 C CA . CYS A 1 181 ? -13.414 10.711 11.75 1 97.94 181 CYS A CA 1
ATOM 1320 C C . CYS A 1 181 ? -12.531 10.953 10.531 1 97.94 181 CYS A C 1
ATOM 1322 O O . CYS A 1 181 ? -11.492 11.609 10.641 1 97.94 181 CYS A O 1
ATOM 1324 N N . ARG A 1 182 ? -12.859 10.383 9.375 1 98.62 182 ARG A N 1
ATOM 1325 C CA . ARG A 1 182 ? -12.195 10.633 8.102 1 98.62 182 ARG A CA 1
ATOM 1326 C C . ARG A 1 182 ? -12.523 12.023 7.57 1 98.62 182 ARG A C 1
ATOM 1328 O O . ARG A 1 182 ? -13 12.883 8.32 1 98.62 182 ARG A O 1
ATOM 1335 N N . LEU A 1 183 ? -12.109 12.383 6.359 1 98.88 183 LEU A N 1
ATOM 1336 C CA . LEU A 1 183 ? -12.609 13.586 5.699 1 98.88 183 LEU A CA 1
ATOM 1337 C C . LEU A 1 183 ? -14.109 13.477 5.434 1 98.88 183 LEU A C 1
ATOM 1339 O O . LEU A 1 183 ? -14.523 12.859 4.453 1 98.88 183 LEU A O 1
ATOM 1343 N N . LEU A 1 184 ? -14.914 14.125 6.246 1 98.5 184 LEU A N 1
ATOM 1344 C CA . LEU A 1 184 ? -16.359 13.914 6.211 1 98.5 184 LEU A CA 1
ATOM 1345 C C . LEU A 1 184 ? -17.031 14.906 5.273 1 98.5 184 LEU A C 1
ATOM 1347 O O . LEU A 1 184 ? -18.125 14.641 4.762 1 98.5 184 LEU A O 1
ATOM 1351 N N . ASP A 1 185 ? -16.406 16.031 5.082 1 98.5 185 ASP A N 1
ATOM 1352 C CA . ASP A 1 185 ? -16.969 17.078 4.219 1 98.5 185 ASP A CA 1
ATOM 1353 C C . ASP A 1 185 ? -15.977 17.484 3.133 1 98.5 185 ASP A C 1
ATOM 1355 O O . ASP A 1 185 ? -14.789 17.656 3.408 1 98.5 185 ASP A O 1
ATOM 1359 N N . GLY A 1 186 ? -16.484 17.547 1.892 1 98.81 186 GLY A N 1
ATOM 1360 C CA . GLY A 1 186 ? -15.664 18.062 0.798 1 98.81 186 GLY A CA 1
ATOM 1361 C C . GLY A 1 186 ? -15.023 16.953 -0.021 1 98.81 186 GLY A C 1
ATOM 1362 O O . GLY A 1 186 ? -14.367 17.219 -1.031 1 98.81 186 GLY A O 1
ATOM 1363 N N . ALA A 1 187 ? -15.211 15.695 0.351 1 98.75 187 ALA A N 1
ATOM 1364 C CA . ALA A 1 187 ? -14.547 14.578 -0.316 1 98.75 187 ALA A CA 1
ATOM 1365 C C . ALA A 1 187 ? -14.984 14.477 -1.774 1 98.75 187 ALA A C 1
ATOM 1367 O O . ALA A 1 187 ? -14.156 14.305 -2.668 1 98.75 187 ALA A O 1
ATOM 1368 N N . GLU A 1 188 ? -16.266 14.57 -2.01 1 98.38 188 GLU A N 1
ATOM 1369 C CA . GLU A 1 188 ? -16.797 14.453 -3.369 1 98.38 188 GLU A CA 1
ATOM 1370 C C . GLU A 1 188 ? -16.328 15.617 -4.238 1 98.38 188 GLU A C 1
ATOM 1372 O O . GLU A 1 188 ? -15.969 15.43 -5.402 1 98.38 188 GLU A O 1
ATOM 1377 N N . ALA A 1 189 ? -16.375 16.812 -3.688 1 98.88 189 ALA A N 1
ATOM 1378 C CA . ALA A 1 189 ? -15.906 18 -4.41 1 98.88 189 ALA A CA 1
ATOM 1379 C C . ALA A 1 189 ? -14.422 17.891 -4.73 1 98.88 189 ALA A C 1
ATOM 1381 O O . ALA A 1 189 ? -13.984 18.281 -5.816 1 98.88 189 ALA A O 1
ATOM 1382 N N . LEU A 1 190 ? -13.648 17.406 -3.777 1 98.94 190 LEU A N 1
ATOM 1383 C CA . LEU A 1 190 ? -12.227 17.156 -4.004 1 98.94 190 LEU A CA 1
ATOM 1384 C C . LEU A 1 190 ? -12.031 16.188 -5.164 1 98.94 190 LEU A C 1
ATOM 1386 O O . LEU A 1 190 ? -11.273 16.469 -6.098 1 98.94 190 LEU A O 1
ATOM 1390 N N . ALA A 1 191 ? -12.758 15.086 -5.148 1 98.81 191 ALA A N 1
ATOM 1391 C CA . ALA A 1 191 ? -12.641 14.062 -6.184 1 98.81 191 ALA A CA 1
ATOM 1392 C C . ALA A 1 191 ? -12.945 14.641 -7.562 1 98.81 191 ALA A C 1
ATOM 1394 O O . ALA A 1 191 ? -12.234 14.352 -8.531 1 98.81 191 ALA A O 1
ATOM 1395 N N . ALA A 1 192 ? -13.969 15.406 -7.637 1 98.69 192 ALA A N 1
ATOM 1396 C CA . ALA A 1 192 ? -14.375 15.992 -8.906 1 98.69 192 ALA A CA 1
ATOM 1397 C C . ALA A 1 192 ? -13.273 16.875 -9.492 1 98.69 192 ALA A C 1
ATOM 1399 O O . ALA A 1 192 ? -13 16.828 -10.688 1 98.69 192 ALA A O 1
ATOM 1400 N N . ARG A 1 193 ? -12.633 17.656 -8.688 1 98.75 193 ARG A N 1
ATOM 1401 C CA . ARG A 1 193 ? -11.586 18.562 -9.133 1 98.75 193 ARG A CA 1
ATOM 1402 C C . ARG A 1 193 ? -10.344 17.797 -9.57 1 98.75 193 ARG A C 1
ATOM 1404 O O . ARG A 1 193 ? -9.695 18.156 -10.555 1 98.75 193 ARG A O 1
ATOM 1411 N N . LEU A 1 194 ? -10.023 16.734 -8.82 1 98.69 194 LEU A N 1
ATOM 1412 C CA . LEU A 1 194 ? -8.867 15.914 -9.172 1 98.69 194 LEU A CA 1
ATOM 1413 C C . LEU A 1 194 ? -9.094 15.18 -10.484 1 98.69 194 LEU A C 1
ATOM 1415 O O . LEU A 1 194 ? -8.203 15.133 -11.344 1 98.69 194 LEU A O 1
ATOM 1419 N N . ARG A 1 195 ? -10.305 14.641 -10.688 1 97.75 195 ARG A N 1
ATOM 1420 C CA . ARG A 1 195 ? -10.648 13.961 -11.938 1 97.75 195 ARG A CA 1
ATOM 1421 C C . ARG A 1 195 ? -10.562 14.914 -13.125 1 97.75 195 ARG A C 1
ATOM 1423 O O . ARG A 1 195 ? -10.07 14.547 -14.188 1 97.75 195 ARG A O 1
ATOM 1430 N N . ALA A 1 196 ? -11.047 16.094 -12.906 1 97.69 196 ALA A N 1
ATOM 1431 C CA . ALA A 1 196 ? -11.07 17.094 -13.969 1 97.69 196 ALA A CA 1
ATOM 1432 C C . ALA A 1 196 ? -9.656 17.453 -14.406 1 97.69 196 ALA A C 1
ATOM 1434 O O . ALA A 1 196 ? -9.406 17.703 -15.586 1 97.69 196 ALA A O 1
ATOM 1435 N N . HIS A 1 197 ? -8.75 17.547 -13.461 1 97.88 197 HIS A N 1
ATOM 1436 C CA . HIS A 1 197 ? -7.363 17.844 -13.805 1 97.88 197 HIS A CA 1
ATOM 1437 C C . HIS A 1 197 ? -6.754 16.766 -14.68 1 97.88 197 HIS A C 1
ATOM 1439 O O . HIS A 1 197 ? -6.043 17.062 -15.641 1 97.88 197 HIS A O 1
ATOM 1445 N N . GLY A 1 198 ? -6.953 15.5 -14.273 1 95.94 198 GLY A N 1
ATOM 1446 C CA . GLY A 1 198 ? -6.633 14.352 -15.117 1 95.94 198 GLY A CA 1
ATOM 1447 C C . GLY A 1 198 ? -5.176 13.938 -15.031 1 95.94 198 GLY A C 1
ATOM 1448 O O . GLY A 1 198 ? -4.789 12.906 -15.586 1 95.94 198 GLY A O 1
ATOM 1449 N N . ARG A 1 199 ? -4.363 14.648 -14.328 1 97.06 199 ARG A N 1
ATOM 1450 C CA . ARG A 1 199 ? -2.945 14.312 -14.219 1 97.06 199 ARG A CA 1
ATOM 1451 C C . ARG A 1 199 ? -2.512 14.242 -12.758 1 97.06 199 ARG A C 1
ATOM 1453 O O . ARG A 1 199 ? -1.411 14.672 -12.414 1 97.06 199 ARG A O 1
ATOM 1460 N N . VAL A 1 200 ? -3.387 13.805 -11.914 1 98.25 200 VAL A N 1
ATOM 1461 C CA . VAL A 1 200 ? -3.064 13.633 -10.5 1 98.25 200 VAL A CA 1
ATOM 1462 C C . VAL A 1 200 ? -2.369 12.289 -10.289 1 98.25 200 VAL A C 1
ATOM 1464 O O . VAL A 1 200 ? -2.924 11.234 -10.617 1 98.25 200 VAL A O 1
ATOM 1467 N N . GLU A 1 201 ? -1.18 12.297 -9.719 1 98.31 201 GLU A N 1
ATOM 1468 C CA . GLU A 1 201 ? -0.335 11.117 -9.562 1 98.31 201 GLU A CA 1
ATOM 1469 C C . GLU A 1 201 ? -0.702 10.328 -8.305 1 98.31 201 GLU A C 1
ATOM 1471 O O . GLU A 1 201 ? -0.335 9.164 -8.172 1 98.31 201 GLU A O 1
ATOM 1476 N N . GLY A 1 202 ? -1.374 10.953 -7.387 1 98.56 202 GLY A N 1
ATOM 1477 C CA . GLY A 1 202 ? -1.779 10.289 -6.16 1 98.56 202 GLY A CA 1
ATOM 1478 C C . GLY A 1 202 ? -2.234 11.25 -5.078 1 98.56 202 GLY A C 1
ATOM 1479 O O . GLY A 1 202 ? -2.076 12.469 -5.219 1 98.56 202 GLY A O 1
ATOM 1480 N N . VAL A 1 203 ? -2.875 10.734 -4.109 1 98.94 203 VAL A N 1
ATOM 1481 C CA . VAL A 1 203 ? -3.246 11.438 -2.883 1 98.94 203 VAL A CA 1
ATOM 1482 C C . VAL A 1 203 ? -2.625 10.734 -1.678 1 98.94 203 VAL A C 1
ATOM 1484 O O . VAL A 1 203 ? -2.826 9.531 -1.479 1 98.94 203 VAL A O 1
ATOM 1487 N N . LEU A 1 204 ? -1.826 11.469 -0.915 1 98.94 204 LEU A N 1
ATOM 1488 C CA . LEU A 1 204 ? -1.133 10.922 0.249 1 98.94 204 LEU A CA 1
ATOM 1489 C C . LEU A 1 204 ? -1.762 11.438 1.542 1 98.94 204 LEU A C 1
ATOM 1491 O O . LEU A 1 204 ? -1.977 12.641 1.699 1 98.94 204 LEU A O 1
ATOM 1495 N N . CYS A 1 205 ? -2.066 10.516 2.461 1 98.94 205 CYS A N 1
ATOM 1496 C CA . CYS A 1 205 ? -2.732 10.867 3.709 1 98.94 205 CYS A CA 1
ATOM 1497 C C . CYS A 1 205 ? -2.014 10.258 4.902 1 98.94 205 CYS A C 1
ATOM 1499 O O . CYS A 1 205 ? -1.062 9.492 4.734 1 98.94 205 CYS A O 1
ATOM 1501 N N . GLY A 1 206 ? -2.369 10.68 6.113 1 98.81 206 GLY A N 1
ATOM 1502 C CA . GLY A 1 206 ? -2.057 10.07 7.398 1 98.81 206 GLY A CA 1
ATOM 1503 C C . GLY A 1 206 ? -3.289 9.711 8.203 1 98.81 206 GLY A C 1
ATOM 1504 O O . GLY A 1 206 ? -4.23 9.117 7.68 1 98.81 206 GLY A O 1
ATOM 1505 N N . HIS A 1 207 ? -3.316 9.812 9.445 1 98.69 207 HIS A N 1
ATOM 1506 C CA . HIS A 1 207 ? -4.488 9.773 10.305 1 98.69 207 HIS A CA 1
ATOM 1507 C C . HIS A 1 207 ? -4.781 8.352 10.773 1 98.69 207 HIS A C 1
ATOM 1509 O O . HIS A 1 207 ? -5.09 8.133 11.953 1 98.69 207 HIS A O 1
ATOM 1515 N N . LEU A 1 208 ? -4.578 7.355 9.945 1 97.88 208 LEU A N 1
ATOM 1516 C CA . LEU A 1 208 ? -4.965 5.984 10.266 1 97.88 208 LEU A CA 1
ATOM 1517 C C . LEU A 1 208 ? -3.832 5.254 10.977 1 97.88 208 LEU A C 1
ATOM 1519 O O . LEU A 1 208 ? -4.051 4.195 11.57 1 97.88 208 LEU A O 1
ATOM 1523 N N . HIS A 1 209 ? -2.621 5.727 10.945 1 97.19 209 HIS A N 1
ATOM 1524 C CA . HIS A 1 209 ? -1.445 5.16 11.594 1 97.19 209 HIS A CA 1
ATOM 1525 C C . HIS A 1 209 ? -1.073 3.812 10.984 1 97.19 209 HIS A C 1
ATOM 1527 O O . HIS A 1 209 ? -0.32 3.043 11.586 1 97.19 209 HIS A O 1
ATOM 1533 N N . ARG A 1 210 ? -1.719 3.424 9.875 1 96.88 210 ARG A N 1
ATOM 1534 C CA . ARG A 1 210 ? -1.451 2.186 9.148 1 96.88 210 ARG A CA 1
ATOM 1535 C C . ARG A 1 210 ? -1.335 2.441 7.652 1 96.88 210 ARG A C 1
ATOM 1537 O O . ARG A 1 210 ? -2.031 3.299 7.105 1 96.88 210 ARG A O 1
ATOM 1544 N N . PRO A 1 211 ? -0.471 1.598 7.047 1 97.69 211 PRO A N 1
ATOM 1545 C CA . PRO A 1 211 ? -0.495 1.713 5.586 1 97.69 211 PRO A CA 1
ATOM 1546 C C . PRO A 1 211 ? -1.771 1.146 4.973 1 97.69 211 PRO A C 1
ATOM 1548 O O . PRO A 1 211 ? -2.143 0.002 5.254 1 97.69 211 PRO A O 1
ATOM 1551 N N . VAL A 1 212 ? -2.453 1.91 4.25 1 98.5 212 VAL A N 1
ATOM 1552 C CA . VAL A 1 212 ? -3.672 1.528 3.543 1 98.5 212 VAL A CA 1
ATOM 1553 C C . VAL A 1 212 ? -3.617 2.039 2.105 1 98.5 212 VAL A C 1
ATOM 1555 O O . VAL A 1 212 ? -3.125 3.141 1.85 1 98.5 212 VAL A O 1
ATOM 1558 N N . GLN A 1 213 ? -4.082 1.25 1.216 1 98.19 213 GLN A N 1
ATOM 1559 C CA . GLN A 1 213 ? -4.121 1.636 -0.191 1 98.19 213 GLN A CA 1
ATOM 1560 C C . GLN A 1 213 ? -5.539 1.571 -0.743 1 98.19 213 GLN A C 1
ATOM 1562 O O . GLN A 1 213 ? -6.273 0.615 -0.478 1 98.19 213 GLN A O 1
ATOM 1567 N N . LEU A 1 214 ? -5.938 2.588 -1.498 1 97.44 214 LEU A N 1
ATOM 1568 C CA . LEU A 1 214 ? -7.227 2.711 -2.172 1 97.44 214 LEU A CA 1
ATOM 1569 C C . LEU A 1 214 ? -7.07 3.393 -3.525 1 97.44 214 LEU A C 1
ATOM 1571 O O . LEU A 1 214 ? -5.961 3.779 -3.906 1 97.44 214 LEU A O 1
ATOM 1575 N N . ARG A 1 215 ? -8.141 3.414 -4.23 1 97.38 215 ARG A N 1
ATOM 1576 C CA . ARG A 1 215 ? -8.273 4.301 -5.383 1 97.38 215 ARG A CA 1
ATOM 1577 C C . ARG A 1 215 ? -9.25 5.434 -5.094 1 97.38 215 ARG A C 1
ATOM 1579 O O . ARG A 1 215 ? -10.273 5.223 -4.445 1 97.38 215 ARG A O 1
ATOM 1586 N N . PHE A 1 216 ? -8.891 6.582 -5.5 1 98.06 216 PHE A N 1
ATOM 1587 C CA . PHE A 1 216 ? -9.703 7.773 -5.281 1 98.06 216 PHE A CA 1
ATOM 1588 C C . PHE A 1 216 ? -9.57 8.742 -6.449 1 98.06 216 PHE A C 1
ATOM 1590 O O . PHE A 1 216 ? -8.461 9.078 -6.859 1 98.06 216 PHE A O 1
ATOM 1597 N N . ALA A 1 217 ? -10.664 9.156 -7.031 1 97.62 217 ALA A N 1
ATOM 1598 C CA . ALA A 1 217 ? -10.727 10.18 -8.07 1 97.62 217 ALA A CA 1
ATOM 1599 C C . ALA A 1 217 ? -9.883 9.781 -9.281 1 97.62 217 ALA A C 1
ATOM 1601 O O . ALA A 1 217 ? -9.227 10.625 -9.891 1 97.62 217 ALA A O 1
ATOM 1602 N N . GLY A 1 218 ? -9.836 8.492 -9.547 1 95.38 218 GLY A N 1
ATOM 1603 C CA . GLY A 1 218 ? -9.156 8.008 -10.734 1 95.38 218 GLY A CA 1
ATOM 1604 C C . GLY A 1 218 ? -7.668 7.812 -10.523 1 95.38 218 GLY A C 1
ATOM 1605 O O . GLY A 1 218 ? -6.938 7.523 -11.477 1 95.38 218 GLY A O 1
ATOM 1606 N N . THR A 1 219 ? -7.176 7.969 -9.32 1 97.5 219 THR A N 1
ATOM 1607 C CA . THR A 1 219 ? -5.766 7.777 -9.008 1 97.5 219 THR A CA 1
ATOM 1608 C C . THR A 1 219 ? -5.602 6.977 -7.715 1 97.5 219 THR A C 1
ATOM 1610 O O . THR A 1 219 ? -6.59 6.508 -7.141 1 97.5 219 THR A O 1
ATOM 1613 N N . GLY A 1 220 ? -4.352 6.77 -7.328 1 98 220 GLY A N 1
ATOM 1614 C CA . GLY A 1 220 ? -4.086 6.059 -6.086 1 98 220 GLY A CA 1
ATOM 1615 C C . GLY A 1 220 ? -4.18 6.945 -4.859 1 98 220 GLY A C 1
ATOM 1616 O O . GLY A 1 220 ? -3.834 8.133 -4.914 1 98 220 GLY A O 1
ATOM 1617 N N . LEU A 1 221 ? -4.691 6.391 -3.803 1 98.69 221 LEU A N 1
ATOM 1618 C CA . LEU A 1 221 ? -4.648 6.996 -2.477 1 98.69 221 LEU A CA 1
ATOM 1619 C C . LEU A 1 221 ? -3.865 6.121 -1.505 1 98.69 221 LEU A C 1
ATOM 1621 O O . LEU A 1 221 ? -4.102 4.914 -1.417 1 98.69 221 LEU A O 1
ATOM 1625 N N . HIS A 1 222 ? -2.9 6.738 -0.882 1 98.88 222 HIS A N 1
ATOM 1626 C CA . HIS A 1 222 ? -2.062 6.039 0.085 1 98.88 222 HIS A CA 1
ATOM 1627 C C . HIS A 1 222 ? -2.143 6.695 1.459 1 98.88 222 HIS A C 1
ATOM 1629 O O . HIS A 1 222 ? -2.027 7.918 1.576 1 98.88 222 HIS A O 1
ATOM 1635 N N . VAL A 1 223 ? -2.379 5.875 2.432 1 98.88 223 VAL A N 1
ATOM 1636 C CA . VAL A 1 223 ? -2.26 6.301 3.824 1 98.88 223 VAL A CA 1
ATOM 1637 C C . VAL A 1 223 ? -0.947 5.785 4.41 1 98.88 223 VAL A C 1
ATOM 1639 O O . VAL A 1 223 ? -0.654 4.59 4.336 1 98.88 223 VAL A O 1
ATOM 1642 N N . ALA A 1 224 ? -0.223 6.676 4.965 1 98.75 224 ALA A N 1
ATOM 1643 C CA . ALA A 1 224 ? 1.08 6.305 5.512 1 98.75 224 ALA A CA 1
ATOM 1644 C C . ALA A 1 224 ? 0.94 5.719 6.914 1 98.75 224 ALA A C 1
ATOM 1646 O O . ALA A 1 224 ? 0.048 6.109 7.672 1 98.75 224 ALA A O 1
ATOM 1647 N N . PRO A 1 225 ? 1.834 4.781 7.273 1 97.94 225 PRO A N 1
ATOM 1648 C CA . PRO A 1 225 ? 1.931 4.371 8.68 1 97.94 225 PRO A CA 1
ATOM 1649 C C . PRO A 1 225 ? 2.512 5.465 9.57 1 97.94 225 PRO A C 1
ATOM 1651 O O . PRO A 1 225 ? 3.143 6.402 9.07 1 97.94 225 PRO A O 1
ATOM 1654 N N . SER A 1 226 ? 2.23 5.324 10.844 1 97.62 226 SER A N 1
ATOM 1655 C CA . SER A 1 226 ? 2.846 6.23 11.805 1 97.62 226 SER A CA 1
ATOM 1656 C C . SER A 1 226 ? 4.312 5.883 12.031 1 97.62 226 SER A C 1
ATOM 1658 O O . SER A 1 226 ? 4.691 4.711 12.008 1 97.62 226 SER A O 1
ATOM 1660 N N . VAL A 1 227 ? 5.082 6.906 12.328 1 97.75 227 VAL A N 1
ATOM 1661 C CA . VAL A 1 227 ? 6.48 6.688 12.68 1 97.75 227 VAL A CA 1
ATOM 1662 C C . VAL A 1 227 ? 6.598 6.352 14.164 1 97.75 227 VAL A C 1
ATOM 1664 O O . VAL A 1 227 ? 7.695 6.094 14.664 1 97.75 227 VAL A O 1
ATOM 1667 N N . ALA A 1 228 ? 5.461 6.352 14.875 1 95 228 ALA A N 1
ATOM 1668 C CA . ALA A 1 228 ? 5.484 6.137 16.328 1 95 228 ALA A CA 1
ATOM 1669 C C . ALA A 1 228 ? 4.691 4.895 16.703 1 95 228 ALA A C 1
ATOM 1671 O O . ALA A 1 228 ? 5.266 3.818 16.906 1 95 228 ALA A O 1
ATOM 1672 N N . HIS A 1 229 ? 3.383 4.957 16.656 1 92.69 229 HIS A N 1
ATOM 1673 C CA . HIS A 1 229 ? 2.529 3.832 17.016 1 92.69 229 HIS A CA 1
ATOM 1674 C C . HIS A 1 229 ? 1.482 3.568 15.945 1 92.69 229 HIS A C 1
ATOM 1676 O O . HIS A 1 229 ? 1.056 4.492 15.25 1 92.69 229 HIS A O 1
ATOM 1682 N N . GLN A 1 230 ? 1.072 2.318 15.859 1 93.25 230 GLN A N 1
ATOM 1683 C CA . GLN A 1 230 ? 0.063 1.913 14.883 1 93.25 230 GLN A CA 1
ATOM 1684 C C . GLN A 1 230 ? -1.29 1.691 15.555 1 93.25 230 GLN A C 1
ATOM 1686 O O . GLN A 1 230 ? -1.362 1.509 16.766 1 93.25 230 GLN A O 1
ATOM 1691 N N . LEU A 1 231 ? -2.285 1.774 14.781 1 93.19 231 LEU A N 1
ATOM 1692 C CA . LEU A 1 231 ? -3.596 1.312 15.219 1 93.19 231 LEU A CA 1
ATOM 1693 C C . LEU A 1 231 ? -3.793 -0.163 14.891 1 93.19 231 LEU A C 1
ATOM 1695 O O . LEU A 1 231 ? -3.314 -0.641 13.859 1 93.19 231 LEU A O 1
ATOM 1699 N N . ALA A 1 232 ? -4.488 -0.818 15.789 1 91.81 232 ALA A N 1
ATOM 1700 C CA . ALA A 1 232 ? -4.797 -2.225 15.539 1 91.81 232 ALA A CA 1
ATOM 1701 C C . ALA A 1 232 ? -5.676 -2.381 14.297 1 91.81 232 ALA A C 1
ATOM 1703 O O . ALA A 1 232 ? -6.59 -1.587 14.078 1 91.81 232 ALA A O 1
ATOM 1704 N N . LEU A 1 233 ? -5.363 -3.379 13.484 1 94.5 233 LEU A N 1
ATOM 1705 C CA . LEU A 1 233 ? -6.219 -3.709 12.352 1 94.5 233 LEU A CA 1
ATOM 1706 C C . LEU A 1 233 ? -7.414 -4.543 12.797 1 94.5 233 LEU A C 1
ATOM 1708 O O . LEU A 1 233 ? -7.277 -5.734 13.086 1 94.5 233 LEU A O 1
ATOM 1712 N N . ASP A 1 234 ? -8.492 -3.906 13 1 94.31 234 ASP A N 1
ATOM 1713 C CA . ASP A 1 234 ? -9.758 -4.527 13.367 1 94.31 234 ASP A CA 1
ATOM 1714 C C . ASP A 1 234 ? -10.875 -4.105 12.414 1 94.31 234 ASP A C 1
ATOM 1716 O O . ASP A 1 234 ? -11.352 -2.971 12.469 1 94.31 234 ASP A O 1
ATOM 1720 N N . LEU A 1 235 ? -11.273 -5.055 11.539 1 95.94 235 LEU A N 1
ATOM 1721 C CA . LEU A 1 235 ? -12.227 -4.727 10.484 1 95.94 235 LEU A CA 1
ATOM 1722 C C . LEU A 1 235 ? -13.648 -5.105 10.898 1 95.94 235 LEU A C 1
ATOM 1724 O O . LEU A 1 235 ? -14.562 -5.078 10.078 1 95.94 235 LEU A O 1
ATOM 1728 N N . ARG A 1 236 ? -13.875 -5.578 12.203 1 94.06 236 ARG A N 1
ATOM 1729 C CA . ARG A 1 236 ? -15.219 -5.848 12.703 1 94.06 236 ARG A CA 1
ATOM 1730 C C . ARG A 1 236 ? -16.047 -4.57 12.758 1 94.06 236 ARG A C 1
ATOM 1732 O O . ARG A 1 236 ? -15.523 -3.49 13.023 1 94.06 236 ARG A O 1
ATOM 1739 N N . PRO A 1 237 ? -17.328 -4.758 12.492 1 89.88 237 PRO A N 1
ATOM 1740 C CA . PRO A 1 237 ? -18.188 -3.58 12.633 1 89.88 237 PRO A CA 1
ATOM 1741 C C . PRO A 1 237 ? -18.141 -2.988 14.039 1 89.88 237 PRO A C 1
ATOM 1743 O O . PRO A 1 237 ? -18.125 -3.73 15.023 1 89.88 237 PRO A O 1
ATOM 1746 N N . ALA A 1 238 ? -17.984 -1.77 14.25 1 88.12 238 ALA A N 1
ATOM 1747 C CA . ALA A 1 238 ? -18.047 -1.01 15.492 1 88.12 238 ALA A CA 1
ATOM 1748 C C . ALA A 1 238 ? -16.875 -1.355 16.406 1 88.12 238 ALA A C 1
ATOM 1750 O O . ALA A 1 238 ? -16.969 -1.207 17.625 1 88.12 238 ALA A O 1
ATOM 1751 N N . ALA A 1 239 ? -15.828 -1.956 15.805 1 90.25 239 ALA A N 1
ATOM 1752 C CA . ALA A 1 239 ? -14.648 -2.262 16.609 1 90.25 239 ALA A CA 1
ATOM 1753 C C . ALA A 1 239 ? -14.086 -1 17.25 1 90.25 239 ALA A C 1
ATOM 1755 O O . ALA A 1 239 ? -14.031 0.059 16.625 1 90.25 239 ALA A O 1
ATOM 1756 N N . PRO A 1 240 ? -13.703 -1.123 18.547 1 87.94 240 PRO A N 1
ATOM 1757 C CA . PRO A 1 240 ? -13.078 0.031 19.203 1 87.94 240 PRO A CA 1
ATOM 1758 C C . PRO A 1 240 ? -11.664 0.303 18.672 1 87.94 240 PRO A C 1
ATOM 1760 O O . PRO A 1 240 ? -11.023 -0.594 18.125 1 87.94 240 PRO A O 1
ATOM 1763 N N . LEU A 1 241 ? -11.211 1.486 18.906 1 90.62 241 LEU A N 1
ATOM 1764 C CA . LEU A 1 241 ? -9.867 1.904 18.516 1 90.62 241 LEU A CA 1
ATOM 1765 C C . LEU A 1 241 ? -8.836 1.42 19.531 1 90.62 241 LEU A C 1
ATOM 1767 O O . LEU A 1 241 ? -9 1.624 20.734 1 90.62 241 LEU A O 1
ATOM 1771 N N . ARG A 1 242 ? -7.883 0.752 19.047 1 91.44 242 ARG A N 1
ATOM 1772 C CA . ARG A 1 242 ? -6.766 0.299 19.875 1 91.44 242 ARG A CA 1
ATOM 1773 C C . ARG A 1 242 ? -5.434 0.613 19.203 1 91.44 242 ARG A C 1
ATOM 1775 O O . ARG A 1 242 ? -5.336 0.624 17.969 1 91.44 242 ARG A O 1
ATOM 1782 N N . ALA A 1 243 ? -4.477 0.949 20.016 1 91.38 243 ALA A N 1
ATOM 1783 C CA . ALA A 1 243 ? -3.125 1.177 19.516 1 91.38 243 ALA A CA 1
ATOM 1784 C C . ALA A 1 243 ? -2.244 -0.049 19.734 1 91.38 243 ALA A C 1
ATOM 1786 O O . ALA A 1 243 ? -2.482 -0.835 20.656 1 91.38 243 ALA A O 1
ATOM 1787 N N . ARG A 1 244 ? -1.331 -0.188 18.875 1 88.88 244 ARG A N 1
ATOM 1788 C CA . ARG A 1 244 ? -0.375 -1.29 18.922 1 88.88 244 ARG A CA 1
ATOM 1789 C C . ARG A 1 244 ? 1.032 -0.806 18.578 1 88.88 244 ARG A C 1
ATOM 1791 O O . ARG A 1 244 ? 1.214 0.035 17.703 1 88.88 244 ARG A O 1
ATOM 1798 N N . LEU A 1 245 ? 1.992 -1.396 19.297 1 87.62 245 LEU A N 1
ATOM 1799 C CA . LEU A 1 245 ? 3.381 -1.047 19.016 1 87.62 245 LEU A CA 1
ATOM 1800 C C . LEU A 1 245 ? 3.979 -1.982 17.969 1 87.62 245 LEU A C 1
ATOM 1802 O O . LEU A 1 245 ? 4.82 -2.822 18.297 1 87.62 245 LEU A O 1
ATOM 1806 N N . GLU A 1 246 ? 3.535 -1.798 16.734 1 86.88 246 GLU A N 1
ATOM 1807 C CA . GLU A 1 246 ? 4.172 -2.428 15.578 1 86.88 246 GLU A CA 1
ATOM 1808 C C . GLU A 1 246 ? 5.375 -1.619 15.102 1 86.88 246 GLU A C 1
ATOM 1810 O O . GLU A 1 246 ? 5.465 -0.417 15.359 1 86.88 246 GLU A O 1
ATOM 1815 N N . PRO A 1 247 ? 6.32 -2.303 14.414 1 85.62 247 PRO A N 1
ATOM 1816 C CA . PRO A 1 247 ? 7.477 -1.54 13.938 1 85.62 247 PRO A CA 1
ATOM 1817 C C . PRO A 1 247 ? 7.082 -0.32 13.109 1 85.62 247 PRO A C 1
ATOM 1819 O O . PRO A 1 247 ? 6.258 -0.429 12.203 1 85.62 247 PRO A O 1
ATOM 1822 N N . PRO A 1 248 ? 7.648 0.786 13.469 1 91.19 248 PRO A N 1
ATOM 1823 C CA . PRO A 1 248 ? 7.352 1.989 12.695 1 91.19 248 PRO A CA 1
ATOM 1824 C C . PRO A 1 248 ? 7.91 1.927 11.273 1 91.19 248 PRO A C 1
ATOM 1826 O O . PRO A 1 248 ? 8.93 1.271 11.031 1 91.19 248 PRO A O 1
ATOM 1829 N N . GLN A 1 249 ? 7.246 2.549 10.352 1 94.62 249 GLN A N 1
ATOM 1830 C CA . GLN A 1 249 ? 7.672 2.602 8.953 1 94.62 249 GLN A CA 1
ATOM 1831 C C . GLN A 1 249 ? 7.477 4 8.375 1 94.62 249 GLN A C 1
ATOM 1833 O O . GLN A 1 249 ? 6.754 4.82 8.945 1 94.62 249 GLN A O 1
ATOM 1838 N N . VAL A 1 250 ? 8.195 4.242 7.367 1 97.94 250 VAL A N 1
ATOM 1839 C CA . VAL A 1 250 ? 7.969 5.418 6.527 1 97.94 250 VAL A CA 1
ATOM 1840 C C . VAL A 1 250 ? 7.602 4.977 5.113 1 97.94 250 VAL A C 1
ATOM 1842 O O . VAL A 1 250 ? 8.008 3.902 4.664 1 97.94 250 VAL A O 1
ATOM 1845 N N . SER A 1 251 ? 6.773 5.727 4.484 1 98.81 251 SER A N 1
ATOM 1846 C CA . SER A 1 251 ? 6.488 5.465 3.076 1 98.81 251 SER A CA 1
ATOM 1847 C C . SER A 1 251 ? 7.504 6.148 2.17 1 98.81 251 SER A C 1
ATOM 1849 O O . SER A 1 251 ? 7.891 7.293 2.41 1 98.81 251 SER A O 1
ATOM 1851 N N . LEU A 1 252 ? 8.008 5.438 1.215 1 98.81 252 LEU A N 1
ATOM 1852 C CA . LEU A 1 252 ? 8.867 5.988 0.175 1 98.81 252 LEU A CA 1
ATOM 1853 C C . LEU A 1 252 ? 8.164 5.98 -1.177 1 98.81 252 LEU A C 1
ATOM 1855 O O . LEU A 1 252 ? 7.75 4.926 -1.659 1 98.81 252 LEU A O 1
ATOM 1859 N N . HIS A 1 253 ? 7.992 7.133 -1.758 1 98.88 253 HIS A N 1
ATOM 1860 C CA . HIS A 1 253 ? 7.328 7.305 -3.047 1 98.88 253 HIS A CA 1
ATOM 1861 C C . HIS A 1 253 ? 8.344 7.602 -4.148 1 98.88 253 HIS A C 1
ATOM 1863 O O . HIS A 1 253 ? 8.977 8.656 -4.145 1 98.88 253 HIS A O 1
ATOM 1869 N N . ARG A 1 254 ? 8.508 6.68 -5.043 1 98.5 254 ARG A N 1
ATOM 1870 C CA . ARG A 1 254 ? 9.352 6.828 -6.223 1 98.5 254 ARG A CA 1
ATOM 1871 C C . ARG A 1 254 ? 8.531 7.234 -7.441 1 98.5 254 ARG A C 1
ATOM 1873 O O . ARG A 1 254 ? 7.586 6.535 -7.82 1 98.5 254 ARG A O 1
ATOM 1880 N N . TRP A 1 255 ? 8.883 8.367 -8.109 1 98.19 255 TRP A N 1
ATOM 1881 C CA . TRP A 1 255 ? 8.055 8.875 -9.203 1 98.19 255 TRP A CA 1
ATOM 1882 C C . TRP A 1 255 ? 8.898 9.125 -10.445 1 98.19 255 TRP A C 1
ATOM 1884 O O . TRP A 1 255 ? 10 9.672 -10.359 1 98.19 255 TRP A O 1
ATOM 1894 N N . THR A 1 256 ? 8.461 8.711 -11.547 1 96.12 256 THR A N 1
ATOM 1895 C CA . THR A 1 256 ? 8.922 9.141 -12.859 1 96.12 256 THR A CA 1
ATOM 1896 C C . THR A 1 256 ? 7.742 9.578 -13.727 1 96.12 256 THR A C 1
ATOM 1898 O O . THR A 1 256 ? 6.609 9.133 -13.523 1 96.12 256 THR A O 1
ATOM 1901 N N . ALA A 1 257 ? 8.016 10.391 -14.656 1 94.31 257 ALA A N 1
ATOM 1902 C CA . ALA A 1 257 ? 6.957 10.867 -15.539 1 94.31 257 ALA A CA 1
ATOM 1903 C C . ALA A 1 257 ? 6.344 9.711 -16.328 1 94.31 257 ALA A C 1
ATOM 1905 O O . ALA A 1 257 ? 5.152 9.727 -16.641 1 94.31 257 ALA A O 1
ATOM 1906 N N . GLU A 1 258 ? 7.113 8.727 -16.594 1 92.38 258 GLU A N 1
ATOM 1907 C CA . GLU A 1 258 ? 6.68 7.605 -17.422 1 92.38 258 GLU A CA 1
ATOM 1908 C C . GLU A 1 258 ? 5.855 6.605 -16.609 1 92.38 258 GLU A C 1
ATOM 1910 O O . GLU A 1 258 ? 4.809 6.145 -17.078 1 92.38 258 GLU A O 1
ATOM 1915 N N . LEU A 1 259 ? 6.223 6.359 -15.352 1 94.25 259 LEU A N 1
ATOM 1916 C CA . LEU A 1 259 ? 5.656 5.238 -14.609 1 94.25 259 LEU A CA 1
ATOM 1917 C C . LEU A 1 259 ? 4.68 5.727 -13.539 1 94.25 259 LEU A C 1
ATOM 1919 O O . LEU A 1 259 ? 3.871 4.949 -13.031 1 94.25 259 LEU A O 1
ATOM 1923 N N . GLY A 1 260 ? 4.812 6.965 -13.219 1 96.81 260 GLY A N 1
ATOM 1924 C CA . GLY A 1 260 ? 4.012 7.465 -12.109 1 96.81 260 GLY A CA 1
ATOM 1925 C C . GLY A 1 260 ? 4.578 7.094 -10.75 1 96.81 260 GLY A C 1
ATOM 1926 O O . GLY A 1 260 ? 5.797 6.957 -10.602 1 96.81 260 GLY A O 1
ATOM 1927 N N . LEU A 1 261 ? 3.781 7.035 -9.82 1 98.06 261 LEU A N 1
ATOM 1928 C CA . LEU A 1 261 ? 4.176 6.871 -8.422 1 98.06 261 LEU A CA 1
ATOM 1929 C C . LEU A 1 261 ? 4.277 5.395 -8.055 1 98.06 261 LEU A C 1
ATOM 1931 O O . LEU A 1 261 ? 3.377 4.609 -8.367 1 98.06 261 LEU A O 1
ATOM 1935 N N . CYS A 1 262 ? 5.344 4.984 -7.523 1 98.5 262 CYS A N 1
ATOM 1936 C CA . CYS A 1 262 ? 5.57 3.682 -6.91 1 98.5 262 CYS A CA 1
ATOM 1937 C C . CYS A 1 262 ? 5.859 3.822 -5.422 1 98.5 262 CYS A C 1
ATOM 1939 O O . CYS A 1 262 ? 6.836 4.469 -5.031 1 98.5 262 CYS A O 1
ATOM 1941 N N . THR A 1 263 ? 5.059 3.219 -4.555 1 98.88 263 THR A N 1
ATOM 1942 C CA . THR A 1 263 ? 5.18 3.408 -3.111 1 98.88 263 THR A CA 1
ATOM 1943 C C . THR A 1 263 ? 5.738 2.156 -2.445 1 98.88 263 THR A C 1
ATOM 1945 O O . THR A 1 263 ? 5.25 1.05 -2.68 1 98.88 263 THR A O 1
ATOM 1948 N N . HIS A 1 264 ? 6.766 2.348 -1.706 1 98.44 264 HIS A N 1
ATOM 1949 C CA . HIS A 1 264 ? 7.379 1.33 -0.86 1 98.44 264 HIS A CA 1
ATOM 1950 C C . HIS A 1 264 ? 7.199 1.661 0.618 1 98.44 264 HIS A C 1
ATOM 1952 O O . HIS A 1 264 ? 6.879 2.799 0.969 1 98.44 264 HIS A O 1
ATOM 1958 N N . LEU A 1 265 ? 7.352 0.635 1.429 1 97.31 265 LEU A N 1
ATOM 1959 C CA . LEU A 1 265 ? 7.398 0.829 2.873 1 97.31 265 LEU A CA 1
ATOM 1960 C C . LEU A 1 265 ? 8.789 0.513 3.418 1 97.31 265 LEU A C 1
ATOM 1962 O O . LEU A 1 265 ? 9.344 -0.552 3.135 1 97.31 265 LEU A O 1
ATOM 1966 N N . SER A 1 266 ? 9.32 1.469 4.152 1 95.75 266 SER A N 1
ATOM 1967 C CA . SER A 1 266 ? 10.664 1.329 4.719 1 95.75 266 SER A CA 1
ATOM 1968 C C . SER A 1 266 ? 10.609 1.223 6.238 1 95.75 266 SER A C 1
ATOM 1970 O O . SER A 1 266 ? 10.148 2.146 6.914 1 95.75 266 SER A O 1
ATOM 1972 N N . ARG A 1 267 ? 11.047 0.157 6.734 1 92.44 267 ARG A N 1
ATOM 1973 C CA . ARG A 1 267 ? 11.086 -0.028 8.18 1 92.44 267 ARG A CA 1
ATOM 1974 C C . ARG A 1 267 ? 12.172 0.828 8.82 1 92.44 267 ARG A C 1
ATOM 1976 O O . ARG A 1 267 ? 13.289 0.903 8.297 1 92.44 267 ARG A O 1
ATOM 1983 N N . VAL A 1 268 ? 11.859 1.482 9.875 1 92.25 268 VAL A N 1
ATOM 1984 C CA . VAL A 1 268 ? 12.766 2.418 10.539 1 92.25 268 VAL A CA 1
ATOM 1985 C C . VAL A 1 268 ? 13.766 1.648 11.398 1 92.25 268 VAL A C 1
ATOM 1987 O O . VAL A 1 268 ? 14.914 2.062 11.539 1 92.25 268 VAL A O 1
ATOM 1990 N N . ASP A 1 269 ? 13.344 0.553 11.953 1 78.56 269 ASP A N 1
ATOM 1991 C CA . ASP A 1 269 ? 14.219 -0.178 12.867 1 78.56 269 ASP A CA 1
ATOM 1992 C C . ASP A 1 269 ? 15.234 -1.016 12.094 1 78.56 269 ASP A C 1
ATOM 1994 O O . ASP A 1 269 ? 15 -1.386 10.945 1 78.56 269 ASP A O 1
ATOM 1998 N N . THR A 1 270 ? 16.469 -1.008 12.562 1 65 270 THR A N 1
ATOM 1999 C CA . THR A 1 270 ? 17.531 -1.796 11.938 1 65 270 THR A CA 1
ATOM 2000 C C . THR A 1 270 ? 17.219 -3.287 12.023 1 65 270 THR A C 1
ATOM 2002 O O . THR A 1 270 ? 16.859 -3.789 13.094 1 65 270 THR A O 1
ATOM 2005 N N . VAL A 1 271 ? 16.719 -3.807 10.93 1 62.19 271 VAL A N 1
ATOM 2006 C CA . VAL A 1 271 ? 16.547 -5.254 10.969 1 62.19 271 VAL A CA 1
ATOM 2007 C C . VAL A 1 271 ? 17.875 -5.949 10.695 1 62.19 271 VAL A C 1
ATOM 2009 O O . VAL A 1 271 ? 18.703 -5.441 9.93 1 62.19 271 VAL A O 1
ATOM 2012 N N . GLU A 1 272 ? 18.219 -6.84 11.656 1 65.94 272 GLU A N 1
ATOM 2013 C CA . GLU A 1 272 ? 19.484 -7.559 11.633 1 65.94 272 GLU A CA 1
ATOM 2014 C C . GLU A 1 272 ? 19.688 -8.258 10.289 1 65.94 272 GLU A C 1
ATOM 2016 O O . GLU A 1 272 ? 18.781 -8.312 9.461 1 65.94 272 GLU A O 1
ATOM 2021 N N . PRO A 1 273 ? 20.797 -9.281 10.031 1 71.5 273 PRO A N 1
ATOM 2022 C CA . PRO A 1 273 ? 21.688 -9.516 8.891 1 71.5 273 PRO A CA 1
ATOM 2023 C C . PRO A 1 273 ? 20.922 -9.766 7.594 1 71.5 273 PRO A C 1
ATOM 2025 O O . PRO A 1 273 ? 19.781 -10.227 7.629 1 71.5 273 PRO A O 1
ATOM 2028 N N . ASP A 1 274 ? 21.344 -9.172 6.57 1 79.69 274 ASP A N 1
ATOM 2029 C CA . ASP A 1 274 ? 20.891 -9.523 5.227 1 79.69 274 ASP A CA 1
ATOM 2030 C C . ASP A 1 274 ? 21.578 -10.797 4.738 1 79.69 274 ASP A C 1
ATOM 2032 O O . ASP A 1 274 ? 22.672 -11.133 5.195 1 79.69 274 ASP A O 1
ATOM 2036 N N . TRP A 1 275 ? 20.891 -11.578 4.031 1 82.75 275 TRP A N 1
ATOM 2037 C CA . TRP A 1 275 ? 21.438 -12.766 3.389 1 82.75 275 TRP A CA 1
ATOM 2038 C C . TRP A 1 275 ? 21.438 -12.617 1.871 1 82.75 275 TRP A C 1
ATOM 2040 O O . TRP A 1 275 ? 20.484 -12.102 1.29 1 82.75 275 TRP A O 1
ATOM 2050 N N . PRO A 1 276 ? 22.578 -13.086 1.263 1 77.75 276 PRO A N 1
ATOM 2051 C CA . PRO A 1 276 ? 22.562 -13.062 -0.202 1 77.75 276 PRO A CA 1
ATOM 2052 C C . PRO A 1 276 ? 21.578 -14.07 -0.795 1 77.75 276 PRO A C 1
ATOM 2054 O O . PRO A 1 276 ? 21.375 -15.148 -0.237 1 77.75 276 PRO A O 1
ATOM 2057 N N . VAL A 1 277 ? 20.781 -13.656 -1.771 1 75.56 277 VAL A N 1
ATOM 2058 C CA . VAL A 1 277 ? 19.844 -14.539 -2.461 1 75.56 277 VAL A CA 1
ATOM 2059 C C . VAL A 1 277 ? 20.281 -14.719 -3.914 1 75.56 277 VAL A C 1
ATOM 2061 O O . VAL A 1 277 ? 20.844 -13.797 -4.52 1 75.56 277 VAL A O 1
ATOM 2064 N N . MET B 1 1 ? -40.062 1.208 1.245 1 26.48 1 MET B N 1
ATOM 2065 C CA . MET B 1 1 ? -39.125 0.13 0.939 1 26.48 1 MET B CA 1
ATOM 2066 C C . MET B 1 1 ? -37.812 0.296 1.727 1 26.48 1 MET B C 1
ATOM 2068 O O . MET B 1 1 ? -37.156 1.324 1.619 1 26.48 1 MET B O 1
ATOM 2072 N N . ARG B 1 2 ? -37.594 -0.369 2.836 1 34.16 2 ARG B N 1
ATOM 2073 C CA . ARG B 1 2 ? -36.5 -0.216 3.793 1 34.16 2 ARG B CA 1
ATOM 2074 C C . ARG B 1 2 ? -35.156 -0.152 3.082 1 34.16 2 ARG B C 1
ATOM 2076 O O . ARG B 1 2 ? -34.938 -0.834 2.076 1 34.16 2 ARG B O 1
ATOM 2083 N N . ALA B 1 3 ? -34.406 0.893 3.166 1 40.69 3 ALA B N 1
ATOM 2084 C CA . ALA B 1 3 ? -33.094 1.013 2.58 1 40.69 3 ALA B CA 1
ATOM 2085 C C . ALA B 1 3 ? -32.344 -0.316 2.643 1 40.69 3 ALA B C 1
ATOM 2087 O O . ALA B 1 3 ? -32.125 -0.874 3.725 1 40.69 3 ALA B O 1
ATOM 2088 N N . GLU B 1 4 ? -32.438 -1.318 1.784 1 42.91 4 GLU B N 1
ATOM 2089 C CA . GLU B 1 4 ? -31.703 -2.582 1.707 1 42.91 4 GLU B CA 1
ATOM 2090 C C . GLU B 1 4 ? -30.266 -2.414 2.164 1 42.91 4 GLU B C 1
ATOM 2092 O O . GLU B 1 4 ? -29.609 -1.426 1.823 1 42.91 4 GLU B O 1
ATOM 2097 N N . ASP B 1 5 ? -29.828 -3 3.256 1 52.34 5 ASP B N 1
ATOM 2098 C CA . ASP B 1 5 ? -28.5 -2.971 3.838 1 52.34 5 ASP B CA 1
ATOM 2099 C C . ASP B 1 5 ? -27.438 -3.213 2.773 1 52.34 5 ASP B C 1
ATOM 2101 O O . ASP B 1 5 ? -27.547 -4.145 1.976 1 52.34 5 ASP B O 1
ATOM 2105 N N . PRO B 1 6 ? -26.641 -2.191 2.484 1 60.91 6 PRO B N 1
ATOM 2106 C CA . PRO B 1 6 ? -25.609 -2.467 1.494 1 60.91 6 PRO B CA 1
ATOM 2107 C C . PRO B 1 6 ? -24.922 -3.812 1.718 1 60.91 6 PRO B C 1
ATOM 2109 O O . PRO B 1 6 ? -24.797 -4.27 2.857 1 60.91 6 PRO B O 1
ATOM 2112 N N . PRO B 1 7 ? -24.797 -4.594 0.633 1 73.69 7 PRO B N 1
ATOM 2113 C CA . PRO B 1 7 ? -24.141 -5.887 0.778 1 73.69 7 PRO B CA 1
ATOM 2114 C C . PRO B 1 7 ? -22.828 -5.793 1.544 1 73.69 7 PRO B C 1
ATOM 2116 O O . PRO B 1 7 ? -22.156 -4.758 1.501 1 73.69 7 PRO B O 1
ATOM 2119 N N . ALA B 1 8 ? -22.578 -6.723 2.404 1 87.25 8 ALA B N 1
ATOM 2120 C CA . ALA B 1 8 ? -21.344 -6.824 3.182 1 87.25 8 ALA B CA 1
ATOM 2121 C C . ALA B 1 8 ? -20.125 -6.82 2.271 1 87.25 8 ALA B C 1
ATOM 2123 O O . ALA B 1 8 ? -20.172 -7.324 1.148 1 87.25 8 ALA B O 1
ATOM 2124 N N . PRO B 1 9 ? -19.062 -6.164 2.656 1 95.44 9 PRO B N 1
ATOM 2125 C CA . PRO B 1 9 ? -17.828 -6.168 1.861 1 95.44 9 PRO B CA 1
ATOM 2126 C C . PRO B 1 9 ? -17.25 -7.566 1.68 1 95.44 9 PRO B C 1
ATOM 2128 O O . PRO B 1 9 ? -17.406 -8.422 2.551 1 95.44 9 PRO B O 1
ATOM 2131 N N . LEU B 1 10 ? -16.75 -7.797 0.518 1 98 10 LEU B N 1
ATOM 2132 C CA . LEU B 1 10 ? -15.93 -8.984 0.291 1 98 10 LEU B CA 1
ATOM 2133 C C . LEU B 1 10 ? -14.531 -8.797 0.856 1 98 10 LEU B C 1
ATOM 2135 O O . LEU B 1 10 ? -13.906 -7.758 0.644 1 98 10 LEU B O 1
ATOM 2139 N N . LEU B 1 11 ? -14.055 -9.734 1.63 1 98.5 11 LEU B N 1
ATOM 2140 C CA . LEU B 1 11 ? -12.711 -9.703 2.195 1 98.5 11 LEU B CA 1
ATOM 2141 C C . LEU B 1 11 ? -11.859 -10.836 1.643 1 98.5 11 LEU B C 1
ATOM 2143 O O . LEU B 1 11 ? -12.211 -12.008 1.777 1 98.5 11 LEU B O 1
ATOM 2147 N N . LEU B 1 12 ? -10.727 -10.5 0.989 1 98.88 12 LEU B N 1
ATOM 2148 C CA . LEU B 1 12 ? -9.789 -11.461 0.423 1 98.88 12 LEU B CA 1
ATOM 2149 C C . LEU B 1 12 ? -8.438 -11.383 1.119 1 98.88 12 LEU B C 1
ATOM 2151 O O . LEU B 1 12 ? -7.895 -10.289 1.305 1 98.88 12 LEU B O 1
ATOM 2155 N N . ALA B 1 13 ? -7.914 -12.508 1.539 1 98.94 13 ALA B N 1
ATOM 2156 C CA . ALA B 1 13 ? -6.543 -12.57 2.039 1 98.94 13 ALA B CA 1
ATOM 2157 C C . ALA B 1 13 ? -5.582 -13.023 0.945 1 98.94 13 ALA B C 1
ATOM 2159 O O . ALA B 1 13 ? -5.832 -14.023 0.264 1 98.94 13 ALA B O 1
ATOM 2160 N N . GLN B 1 14 ? -4.559 -12.297 0.772 1 98.94 14 GLN B N 1
ATOM 2161 C CA . GLN B 1 14 ? -3.529 -12.672 -0.19 1 98.94 14 GLN B CA 1
ATOM 2162 C C . GLN B 1 14 ? -2.256 -13.133 0.518 1 98.94 14 GLN B C 1
ATOM 2164 O O . GLN B 1 14 ? -1.673 -12.383 1.303 1 98.94 14 GLN B O 1
ATOM 2169 N N . LEU B 1 15 ? -1.88 -14.336 0.317 1 98.88 15 LEU B N 1
ATOM 2170 C CA . LEU B 1 15 ? -0.591 -14.891 0.713 1 98.88 15 LEU B CA 1
ATOM 2171 C C . LEU B 1 15 ? 0.319 -15.07 -0.498 1 98.88 15 LEU B C 1
ATOM 2173 O O . LEU B 1 15 ? -0.137 -15.492 -1.565 1 98.88 15 LEU B O 1
ATOM 2177 N N . SER B 1 16 ? 1.578 -14.75 -0.295 1 98.88 16 SER B N 1
ATOM 2178 C CA . SER B 1 16 ? 2.467 -14.867 -1.446 1 98.88 16 SER B CA 1
ATOM 2179 C C . SER B 1 16 ? 3.844 -15.383 -1.033 1 98.88 16 SER B C 1
ATOM 2181 O O . SER B 1 16 ? 4.258 -15.203 0.113 1 98.88 16 SER B O 1
ATOM 2183 N N . ASP B 1 17 ? 4.527 -16.078 -1.898 1 98.69 17 ASP B N 1
ATOM 2184 C CA . ASP B 1 17 ? 5.945 -16.422 -1.878 1 98.69 17 ASP B CA 1
ATOM 2185 C C . ASP B 1 17 ? 6.309 -17.203 -0.612 1 98.69 17 ASP B C 1
ATOM 2187 O O . ASP B 1 17 ? 7.25 -16.828 0.096 1 98.69 17 ASP B O 1
ATOM 2191 N N . PRO B 1 18 ? 5.602 -18.25 -0.371 1 98.56 18 PRO B N 1
ATOM 2192 C CA . PRO B 1 18 ? 5.977 -19.062 0.795 1 98.56 18 PRO B CA 1
ATOM 2193 C C . PRO B 1 18 ? 7.277 -19.828 0.587 1 98.56 18 PRO B C 1
ATOM 2195 O O . PRO B 1 18 ? 7.949 -20.188 1.558 1 98.56 18 PRO B O 1
ATOM 2198 N N . HIS B 1 19 ? 7.59 -20.219 -0.644 1 98.19 19 HIS B N 1
ATOM 2199 C CA . HIS B 1 19 ? 8.82 -20.922 -0.974 1 98.19 19 HIS B CA 1
ATOM 2200 C C . HIS B 1 19 ? 8.977 -22.188 -0.135 1 98.19 19 HIS B C 1
ATOM 2202 O O . HIS B 1 19 ? 10.039 -22.438 0.43 1 98.19 19 HIS B O 1
ATOM 2208 N N . LEU B 1 20 ? 7.895 -22.938 -0.051 1 98.31 20 LEU B N 1
ATOM 2209 C CA . LEU B 1 20 ? 7.957 -24.203 0.666 1 98.31 20 LEU B CA 1
ATOM 2210 C C . LEU B 1 20 ? 9.078 -25.078 0.12 1 98.31 20 LEU B C 1
ATOM 2212 O O . LEU B 1 20 ? 9.211 -25.25 -1.096 1 98.31 20 LEU B O 1
ATOM 2216 N N . GLY B 1 21 ? 9.883 -25.672 1.021 1 96.81 21 GLY B N 1
ATOM 2217 C CA . GLY B 1 21 ? 10.984 -26.531 0.622 1 96.81 21 GLY B CA 1
ATOM 2218 C C . GLY B 1 21 ? 12.336 -25.844 0.692 1 96.81 21 GLY B C 1
ATOM 2219 O O . GLY B 1 21 ? 13.375 -26.484 0.522 1 96.81 21 GLY B O 1
ATOM 2220 N N . LEU B 1 22 ? 12.336 -24.531 0.956 1 94.06 22 LEU B N 1
ATOM 2221 C CA . LEU B 1 22 ? 13.602 -23.828 1.137 1 94.06 22 LEU B CA 1
ATOM 2222 C C . LEU B 1 22 ? 14.328 -24.328 2.377 1 94.06 22 LEU B C 1
ATOM 2224 O O . LEU B 1 22 ? 13.742 -24.422 3.455 1 94.06 22 LEU B O 1
ATOM 2228 N N . SER B 1 23 ? 15.602 -24.641 2.176 1 92.94 23 SER B N 1
ATOM 2229 C CA . SER B 1 23 ? 16.391 -25.156 3.287 1 92.94 23 SER B CA 1
ATOM 2230 C C . SER B 1 23 ? 16.609 -24.094 4.355 1 92.94 23 SER B C 1
ATOM 2232 O O . SER B 1 23 ? 17.016 -22.969 4.051 1 92.94 23 SER B O 1
ATOM 2234 N N . PRO B 1 24 ? 16.406 -24.438 5.578 1 91.19 24 PRO B N 1
ATOM 2235 C CA . PRO B 1 24 ? 16.688 -23.484 6.652 1 91.19 24 PRO B CA 1
ATOM 2236 C C . PRO B 1 24 ? 18.125 -22.984 6.641 1 91.19 24 PRO B C 1
ATOM 2238 O O . PRO B 1 24 ? 18.422 -21.906 7.148 1 91.19 24 PRO B O 1
ATOM 2241 N N . ALA B 1 25 ? 19 -23.719 6.07 1 88.19 25 ALA B N 1
ATOM 2242 C CA . ALA B 1 25 ? 20.422 -23.359 6.008 1 88.19 25 ALA B CA 1
ATOM 2243 C C . ALA B 1 25 ? 20.625 -22.078 5.207 1 88.19 25 ALA B C 1
ATOM 2245 O O . ALA B 1 25 ? 21.562 -21.328 5.453 1 88.19 25 ALA B O 1
ATOM 2246 N N . ALA B 1 26 ? 19.656 -21.812 4.359 1 87.31 26 ALA B N 1
ATOM 2247 C CA . ALA B 1 26 ? 19.766 -20.625 3.514 1 87.31 26 ALA B CA 1
ATOM 2248 C C . ALA B 1 26 ? 19.734 -19.359 4.352 1 87.31 26 ALA B C 1
ATOM 2250 O O . ALA B 1 26 ? 20.281 -18.328 3.941 1 87.31 26 ALA B O 1
ATOM 2251 N N . PHE B 1 27 ? 19.141 -19.484 5.5 1 89.75 27 PHE B N 1
ATOM 2252 C CA . PHE B 1 27 ? 19.047 -18.344 6.402 1 89.75 27 PHE B CA 1
ATOM 2253 C C . PHE B 1 27 ? 19.719 -18.656 7.738 1 89.75 27 PHE B C 1
ATOM 2255 O O . PHE B 1 27 ? 19.25 -18.203 8.789 1 89.75 27 PHE B O 1
ATOM 2262 N N . GLY B 1 28 ? 20.781 -19.531 7.691 1 87.31 28 GLY B N 1
ATOM 2263 C CA . GLY B 1 28 ? 21.516 -19.875 8.898 1 87.31 28 GLY B CA 1
ATOM 2264 C C . GLY B 1 28 ? 20.656 -20.547 9.945 1 87.31 28 GLY B C 1
ATOM 2265 O O . GLY B 1 28 ? 20.906 -20.391 11.148 1 87.31 28 GLY B O 1
ATOM 2266 N N . GLY B 1 29 ? 19.578 -21.094 9.477 1 91.44 29 GLY B N 1
ATOM 2267 C CA . GLY B 1 29 ? 18.688 -21.781 10.383 1 91.44 29 GLY B CA 1
ATOM 2268 C C . GLY B 1 29 ? 17.641 -20.875 11.016 1 91.44 29 GLY B C 1
ATOM 2269 O O . GLY B 1 29 ? 16.875 -21.312 11.867 1 91.44 29 GLY B O 1
ATOM 2270 N N . GLN B 1 30 ? 17.562 -19.719 10.562 1 90.44 30 GLN B N 1
ATOM 2271 C CA . GLN B 1 30 ? 16.719 -18.734 11.219 1 90.44 30 GLN B CA 1
ATOM 2272 C C . GLN B 1 30 ? 15.328 -18.688 10.602 1 90.44 30 GLN B C 1
ATOM 2274 O O . GLN B 1 30 ? 14.43 -18.031 11.125 1 90.44 30 GLN B O 1
ATOM 2279 N N . LEU B 1 31 ? 15.203 -19.438 9.5 1 93 31 LEU B N 1
ATOM 2280 C CA . LEU B 1 31 ? 13.906 -19.453 8.828 1 93 31 LEU B CA 1
ATOM 2281 C C . LEU B 1 31 ? 13.531 -20.875 8.422 1 93 31 LEU B C 1
ATOM 2283 O O . LEU B 1 31 ? 14.344 -21.594 7.824 1 93 31 LEU B O 1
ATOM 2287 N N . ASP B 1 32 ? 12.375 -21.266 8.828 1 96.38 32 ASP B N 1
ATOM 2288 C CA . ASP B 1 32 ? 11.695 -22.453 8.312 1 96.38 32 ASP B CA 1
ATOM 2289 C C . ASP B 1 32 ? 10.422 -22.078 7.566 1 96.38 32 ASP B C 1
ATOM 2291 O O . ASP B 1 32 ? 9.43 -21.672 8.18 1 96.38 32 ASP B O 1
ATOM 2295 N N . THR B 1 33 ? 10.43 -22.281 6.262 1 97.44 33 THR B N 1
ATOM 2296 C CA . THR B 1 33 ? 9.336 -21.797 5.434 1 97.44 33 THR B CA 1
ATOM 2297 C C . THR B 1 33 ? 8.055 -22.578 5.691 1 97.44 33 THR B C 1
ATOM 2299 O O . THR B 1 33 ? 6.953 -22.078 5.492 1 97.44 33 THR B O 1
ATOM 2302 N N . THR B 1 34 ? 8.172 -23.828 6.113 1 98.12 34 THR B N 1
ATOM 2303 C CA . THR B 1 34 ? 6.996 -24.609 6.504 1 98.12 34 THR B CA 1
ATOM 2304 C C . THR B 1 34 ? 6.312 -23.984 7.715 1 98.12 34 THR B C 1
ATOM 2306 O O . THR B 1 34 ? 5.102 -23.75 7.703 1 98.12 34 THR B O 1
ATOM 2309 N N . GLU B 1 35 ? 7.094 -23.688 8.695 1 97.25 35 GLU B N 1
ATOM 2310 C CA . GLU B 1 35 ? 6.559 -23.047 9.898 1 97.25 35 GLU B CA 1
ATOM 2311 C C . GLU B 1 35 ? 5.988 -21.672 9.578 1 97.25 35 GLU B C 1
ATOM 2313 O O . GLU B 1 35 ? 4.953 -21.281 10.125 1 97.25 35 GLU B O 1
ATOM 2318 N N . ALA B 1 36 ? 6.688 -20.969 8.727 1 97 36 ALA B N 1
ATOM 2319 C CA . ALA B 1 36 ? 6.223 -19.641 8.344 1 97 36 ALA B CA 1
ATOM 2320 C C . ALA B 1 36 ? 4.84 -19.703 7.707 1 97 36 ALA B C 1
ATOM 2322 O O . ALA B 1 36 ? 3.953 -18.922 8.055 1 97 36 ALA B O 1
ATOM 2323 N N . LEU B 1 37 ? 4.645 -20.625 6.789 1 98.5 37 LEU B N 1
ATOM 2324 C CA . LEU B 1 37 ? 3.34 -20.75 6.152 1 98.5 37 LEU B CA 1
ATOM 2325 C C . LEU B 1 37 ? 2.287 -21.203 7.152 1 98.5 37 LEU B C 1
ATOM 2327 O O . LEU B 1 37 ? 1.148 -20.734 7.121 1 98.5 37 LEU B O 1
ATOM 2331 N N . GLN B 1 38 ? 2.646 -22.109 8.031 1 98.12 38 GLN B N 1
ATOM 2332 C CA . GLN B 1 38 ? 1.715 -22.562 9.055 1 98.12 38 GLN B CA 1
ATOM 2333 C C . GLN B 1 38 ? 1.21 -21.391 9.898 1 98.12 38 GLN B C 1
ATOM 2335 O O . GLN B 1 38 ? 0.015 -21.297 10.188 1 98.12 38 GLN B O 1
ATOM 2340 N N . ARG B 1 39 ? 2.084 -20.547 10.25 1 97.5 39 ARG B N 1
ATOM 2341 C CA . ARG B 1 39 ? 1.716 -19.375 11.047 1 97.5 39 ARG B CA 1
ATOM 2342 C C . ARG B 1 39 ? 0.799 -18.438 10.25 1 97.5 39 ARG B C 1
ATOM 2344 O O . ARG B 1 39 ? -0.171 -17.906 10.797 1 97.5 39 ARG B O 1
ATOM 2351 N N . ALA B 1 40 ? 1.122 -18.234 9.008 1 98.38 40 ALA B N 1
ATOM 2352 C CA . ALA B 1 40 ? 0.293 -17.375 8.164 1 98.38 40 ALA B CA 1
ATOM 2353 C C . ALA B 1 40 ? -1.112 -17.953 8.008 1 98.38 40 ALA B C 1
ATOM 2355 O O . ALA B 1 40 ? -2.102 -17.219 8.086 1 98.38 40 ALA B O 1
ATOM 2356 N N . VAL B 1 41 ? -1.176 -19.234 7.793 1 98.69 41 VAL B N 1
ATOM 2357 C CA . VAL B 1 41 ? -2.453 -19.922 7.633 1 98.69 41 VAL B CA 1
ATOM 2358 C C . VAL B 1 41 ? -3.262 -19.812 8.922 1 98.69 41 VAL B C 1
ATOM 2360 O O . VAL B 1 41 ? -4.453 -19.5 8.891 1 98.69 41 VAL B O 1
ATOM 2363 N N . ALA B 1 42 ? -2.605 -20.062 10.039 1 98 42 ALA B N 1
ATOM 2364 C CA . ALA B 1 42 ? -3.279 -19.938 11.328 1 98 42 ALA B CA 1
ATOM 2365 C C . ALA B 1 42 ? -3.783 -18.516 11.562 1 98 42 ALA B C 1
ATOM 2367 O O . ALA B 1 42 ? -4.895 -18.328 12.062 1 98 42 ALA B O 1
ATOM 2368 N N . HIS B 1 43 ? -2.986 -17.594 11.195 1 97.38 43 HIS B N 1
ATOM 2369 C CA . HIS B 1 43 ? -3.35 -16.188 11.328 1 97.38 43 HIS B CA 1
ATOM 2370 C C . HIS B 1 43 ? -4.602 -15.859 10.516 1 97.38 43 HIS B C 1
ATOM 2372 O O . HIS B 1 43 ? -5.562 -15.297 11.047 1 97.38 43 HIS B O 1
ATOM 2378 N N . VAL B 1 44 ? -4.613 -16.25 9.266 1 98.44 44 VAL B N 1
ATOM 2379 C CA . VAL B 1 44 ? -5.73 -15.953 8.375 1 98.44 44 VAL B CA 1
ATOM 2380 C C . VAL B 1 44 ? -6.984 -16.672 8.852 1 98.44 44 VAL B C 1
ATOM 2382 O O . VAL B 1 44 ? -8.078 -16.094 8.859 1 98.44 44 VAL B O 1
ATOM 2385 N N . ALA B 1 45 ? -6.82 -17.891 9.289 1 98.25 45 ALA B N 1
ATOM 2386 C CA . ALA B 1 45 ? -7.945 -18.688 9.766 1 98.25 45 ALA B CA 1
ATOM 2387 C C . ALA B 1 45 ? -8.578 -18.047 11 1 98.25 45 ALA B C 1
ATOM 2389 O O . ALA B 1 45 ? -9.766 -18.25 11.266 1 98.25 45 ALA B O 1
ATOM 2390 N N . ALA B 1 46 ? -7.82 -17.25 11.734 1 96.44 46 ALA B N 1
ATOM 2391 C CA . ALA B 1 46 ? -8.273 -16.703 13.008 1 96.44 46 ALA B CA 1
ATOM 2392 C C . ALA B 1 46 ? -8.828 -15.289 12.828 1 96.44 46 ALA B C 1
ATOM 2394 O O . ALA B 1 46 ? -9.359 -14.703 13.766 1 96.44 46 ALA B O 1
ATOM 2395 N N . LEU B 1 47 ? -8.711 -14.773 11.625 1 96.38 47 LEU B N 1
ATOM 2396 C CA . LEU B 1 47 ? -9.156 -13.406 11.391 1 96.38 47 LEU B CA 1
ATOM 2397 C C . LEU B 1 47 ? -10.664 -13.281 11.594 1 96.38 47 LEU B C 1
ATOM 2399 O O . LEU B 1 47 ? -11.414 -14.195 11.242 1 96.38 47 LEU B O 1
ATOM 2403 N N . ASP B 1 48 ? -11.047 -12.133 12.117 1 95.12 48 ASP B N 1
ATOM 2404 C CA . ASP B 1 48 ? -12.43 -11.688 12.242 1 95.12 48 ASP B CA 1
ATOM 2405 C C . ASP B 1 48 ? -12.586 -10.242 11.773 1 95.12 48 ASP B C 1
ATOM 2407 O O . ASP B 1 48 ? -12.016 -9.328 12.375 1 95.12 48 ASP B O 1
ATOM 2411 N N . PRO B 1 49 ? -13.453 -10.047 10.805 1 96.44 49 PRO B N 1
ATOM 2412 C CA . PRO B 1 49 ? -14.227 -11.008 10.016 1 96.44 49 PRO B CA 1
ATOM 2413 C C . PRO B 1 49 ? -13.344 -11.984 9.242 1 96.44 49 PRO B C 1
ATOM 2415 O O . PRO B 1 49 ? -12.211 -11.641 8.875 1 96.44 49 PRO B O 1
ATOM 2418 N N . ARG B 1 50 ? -13.891 -13.102 9.016 1 97.38 50 ARG B N 1
ATOM 2419 C CA . ARG B 1 50 ? -13.203 -14.117 8.234 1 97.38 50 ARG B CA 1
ATOM 2420 C C . ARG B 1 50 ? -13.141 -13.727 6.758 1 97.38 50 ARG B C 1
ATOM 2422 O O . ARG B 1 50 ? -14.133 -13.266 6.191 1 97.38 50 ARG B O 1
ATOM 2429 N N . PRO B 1 51 ? -11.961 -13.938 6.141 1 98.5 51 PRO B N 1
ATOM 2430 C CA . PRO B 1 51 ? -11.914 -13.711 4.695 1 98.5 51 PRO B CA 1
ATOM 2431 C C . PRO B 1 51 ? -12.844 -14.633 3.92 1 98.5 51 PRO B C 1
ATOM 2433 O O . PRO B 1 51 ? -13.062 -15.781 4.328 1 98.5 51 PRO B O 1
ATOM 2436 N N . ASP B 1 52 ? -13.352 -14.086 2.822 1 98.75 52 ASP B N 1
ATOM 2437 C CA . ASP B 1 52 ? -14.242 -14.867 1.967 1 98.75 52 ASP B CA 1
ATOM 2438 C C . ASP B 1 52 ? -13.453 -15.836 1.088 1 98.75 52 ASP B C 1
ATOM 2440 O O . ASP B 1 52 ? -14 -16.828 0.616 1 98.75 52 ASP B O 1
ATOM 2444 N N . ALA B 1 53 ? -12.156 -15.555 0.865 1 98.88 53 ALA B N 1
ATOM 2445 C CA . ALA B 1 53 ? -11.25 -16.422 0.115 1 98.88 53 ALA B CA 1
ATOM 2446 C C . ALA B 1 53 ? -9.797 -16.047 0.379 1 98.88 53 ALA B C 1
ATOM 2448 O O . ALA B 1 53 ? -9.508 -14.969 0.904 1 98.88 53 ALA B O 1
ATOM 2449 N N . VAL B 1 54 ? -8.93 -16.969 0.05 1 98.94 54 VAL B N 1
ATOM 2450 C CA . VAL B 1 54 ? -7.488 -16.734 0.067 1 98.94 54 VAL B CA 1
ATOM 2451 C C . VAL B 1 54 ? -6.938 -16.812 -1.354 1 98.94 54 VAL B C 1
ATOM 2453 O O . VAL B 1 54 ? -7.285 -17.719 -2.117 1 98.94 54 VAL B O 1
ATOM 2456 N N . LEU B 1 55 ? -6.188 -15.836 -1.732 1 98.94 55 LEU B N 1
ATOM 2457 C CA . LEU B 1 55 ? -5.445 -15.852 -2.988 1 98.94 55 LEU B CA 1
ATOM 2458 C C . LEU B 1 55 ? -3.967 -16.141 -2.746 1 98.94 55 LEU B C 1
ATOM 2460 O O . LEU B 1 55 ? -3.322 -15.469 -1.939 1 98.94 55 LEU B O 1
ATOM 2464 N N . LEU B 1 56 ? -3.428 -17.172 -3.332 1 98.94 56 LEU B N 1
ATOM 2465 C CA . LEU B 1 56 ? -2.002 -17.484 -3.316 1 98.94 56 LEU B CA 1
ATOM 2466 C C . LEU B 1 56 ? -1.331 -17.016 -4.605 1 98.94 56 LEU B C 1
ATOM 2468 O O . LEU B 1 56 ? -1.62 -17.547 -5.684 1 98.94 56 LEU B O 1
ATOM 2472 N N . THR B 1 57 ? -0.335 -16.094 -4.469 1 98.94 57 THR B N 1
ATOM 2473 C CA . THR B 1 57 ? 0.119 -15.453 -5.699 1 98.94 57 THR B CA 1
ATOM 2474 C C . THR B 1 57 ? 1.538 -15.898 -6.047 1 98.94 57 THR B C 1
ATOM 2476 O O . THR B 1 57 ? 2.379 -15.07 -6.406 1 98.94 57 THR B O 1
ATOM 2479 N N . GLY B 1 58 ? 1.822 -17.141 -5.941 1 98.88 58 GLY B N 1
ATOM 2480 C CA . GLY B 1 58 ? 2.943 -17.766 -6.633 1 98.88 58 GLY B CA 1
ATOM 2481 C C . GLY B 1 58 ? 4.152 -17.969 -5.742 1 98.88 58 GLY B C 1
ATOM 2482 O O . GLY B 1 58 ? 4.152 -17.562 -4.578 1 98.88 58 GLY B O 1
ATOM 2483 N N . ASP B 1 59 ? 5.184 -18.734 -6.328 1 98.88 59 ASP B N 1
ATOM 2484 C CA . ASP B 1 59 ? 6.34 -19.234 -5.598 1 98.88 59 ASP B CA 1
ATOM 2485 C C . ASP B 1 59 ? 5.906 -20.062 -4.387 1 98.88 59 ASP B C 1
ATOM 2487 O O . ASP B 1 59 ? 6.402 -19.844 -3.277 1 98.88 59 ASP B O 1
ATOM 2491 N N . LEU B 1 60 ? 4.938 -20.891 -4.715 1 98.88 60 LEU B N 1
ATOM 2492 C CA . LEU B 1 60 ? 4.336 -21.781 -3.725 1 98.88 60 LEU B CA 1
ATOM 2493 C C . LEU B 1 60 ? 5.379 -22.734 -3.139 1 98.88 60 LEU B C 1
ATOM 2495 O O . LEU B 1 60 ? 5.402 -22.969 -1.928 1 98.88 60 LEU B O 1
ATOM 2499 N N . ALA B 1 61 ? 6.176 -23.203 -4.039 1 98.5 61 ALA B N 1
ATOM 2500 C CA . ALA B 1 61 ? 7.277 -24.109 -3.734 1 98.5 61 ALA B CA 1
ATOM 2501 C C . ALA B 1 61 ? 8.625 -23.484 -4.102 1 98.5 61 ALA B C 1
ATOM 2503 O O . ALA B 1 61 ? 8.68 -22.531 -4.879 1 98.5 61 ALA B O 1
ATOM 2504 N N . GLU B 1 62 ? 9.656 -24.047 -3.477 1 98.12 62 GLU B N 1
ATOM 2505 C CA . GLU B 1 62 ? 11 -23.578 -3.793 1 98.12 62 GLU B CA 1
ATOM 2506 C C . GLU B 1 62 ? 11.555 -24.281 -5.031 1 98.12 62 GLU B C 1
ATOM 2508 O O . GLU B 1 62 ? 12.227 -23.656 -5.855 1 98.12 62 GLU B O 1
ATOM 2513 N N . HIS B 1 63 ? 11.188 -25.578 -5.23 1 97.88 63 HIS B N 1
ATOM 2514 C CA . HIS B 1 63 ? 11.859 -26.375 -6.254 1 97.88 63 HIS B CA 1
ATOM 2515 C C . HIS B 1 63 ? 10.867 -26.922 -7.266 1 97.88 63 HIS B C 1
ATOM 2517 O O . HIS B 1 63 ? 11.258 -27.562 -8.242 1 97.88 63 HIS B O 1
ATOM 2523 N N . GLY B 1 64 ? 9.594 -26.766 -7.039 1 98.25 64 GLY B N 1
ATOM 2524 C CA . GLY B 1 64 ? 8.57 -27.219 -7.977 1 98.25 64 GLY B CA 1
ATOM 2525 C C . GLY B 1 64 ? 8.383 -28.719 -7.98 1 98.25 64 GLY B C 1
ATOM 2526 O O . GLY B 1 64 ? 7.988 -29.297 -9 1 98.25 64 GLY B O 1
ATOM 2527 N N . ARG B 1 65 ? 8.68 -29.391 -6.848 1 98.12 65 ARG B N 1
ATOM 2528 C CA . ARG B 1 65 ? 8.57 -30.844 -6.762 1 98.12 65 ARG B CA 1
ATOM 2529 C C . ARG B 1 65 ? 7.188 -31.266 -6.27 1 98.12 65 ARG B C 1
ATOM 2531 O O . ARG B 1 65 ? 6.57 -30.562 -5.465 1 98.12 65 ARG B O 1
ATOM 2538 N N . PRO B 1 66 ? 6.703 -32.406 -6.691 1 98.31 66 PRO B N 1
ATOM 2539 C CA . PRO B 1 66 ? 5.371 -32.875 -6.312 1 98.31 66 PRO B CA 1
ATOM 2540 C C . PRO B 1 66 ? 5.168 -32.938 -4.801 1 98.31 66 PRO B C 1
ATOM 2542 O O . PRO B 1 66 ? 4.098 -32.594 -4.305 1 98.31 66 PRO B O 1
ATOM 2545 N N . GLU B 1 67 ? 6.199 -33.312 -4.07 1 98.25 67 GLU B N 1
ATOM 2546 C CA . GLU B 1 67 ? 6.066 -33.469 -2.623 1 98.25 67 GLU B CA 1
ATOM 2547 C C . GLU B 1 67 ? 5.836 -32.125 -1.956 1 98.25 67 GLU B C 1
ATOM 2549 O O . GLU B 1 67 ? 5.207 -32.031 -0.896 1 98.25 67 GLU B O 1
ATOM 2554 N N . GLU B 1 68 ? 6.332 -31.047 -2.531 1 98.69 68 GLU B N 1
ATOM 2555 C CA . GLU B 1 68 ? 6.137 -29.719 -1.977 1 98.69 68 GLU B CA 1
ATOM 2556 C C . GLU B 1 68 ? 4.688 -29.266 -2.113 1 98.69 68 GLU B C 1
ATOM 2558 O O . GLU B 1 68 ? 4.148 -28.609 -1.221 1 98.69 68 GLU B O 1
ATOM 2563 N N . TYR B 1 69 ? 4.027 -29.625 -3.178 1 98.75 69 TYR B N 1
ATOM 2564 C CA . TYR B 1 69 ? 2.629 -29.25 -3.375 1 98.75 69 TYR B CA 1
ATOM 2565 C C . TYR B 1 69 ? 1.714 -30.109 -2.498 1 98.75 69 TYR B C 1
ATOM 2567 O O . TYR B 1 69 ? 0.675 -29.625 -2.033 1 98.75 69 TYR B O 1
ATOM 2575 N N . ALA B 1 70 ? 2.072 -31.359 -2.312 1 98.19 70 ALA B N 1
ATOM 2576 C CA . ALA B 1 70 ? 1.337 -32.188 -1.355 1 98.19 70 ALA B CA 1
ATOM 2577 C C . ALA B 1 70 ? 1.399 -31.578 0.046 1 98.19 70 ALA B C 1
ATOM 2579 O O . ALA B 1 70 ? 0.392 -31.547 0.756 1 98.19 70 ALA B O 1
ATOM 2580 N N . LEU B 1 71 ? 2.605 -31.188 0.406 1 98.44 71 LEU B N 1
ATOM 2581 C CA . LEU B 1 71 ? 2.777 -30.516 1.69 1 98.44 71 LEU B CA 1
ATOM 2582 C C . LEU B 1 71 ? 1.949 -29.234 1.75 1 98.44 71 LEU B C 1
ATOM 2584 O O . LEU B 1 71 ? 1.294 -28.953 2.758 1 98.44 71 LEU B O 1
ATOM 2588 N N . LEU B 1 72 ? 1.984 -28.453 0.685 1 98.81 72 LEU B N 1
ATOM 2589 C CA . LEU B 1 72 ? 1.2 -27.219 0.615 1 98.81 72 LEU B CA 1
ATOM 2590 C C . LEU B 1 72 ? -0.279 -27.5 0.85 1 98.81 72 LEU B C 1
ATOM 2592 O O . LEU B 1 72 ? -0.923 -26.844 1.66 1 98.81 72 LEU B O 1
ATOM 2596 N N . ARG B 1 73 ? -0.788 -28.438 0.174 1 98.44 73 ARG B N 1
ATOM 2597 C CA . ARG B 1 73 ? -2.191 -28.812 0.314 1 98.44 73 ARG B CA 1
ATOM 2598 C C . ARG B 1 73 ? -2.531 -29.125 1.768 1 98.44 73 ARG B C 1
ATOM 2600 O O . ARG B 1 73 ? -3.561 -28.688 2.281 1 98.44 73 ARG B O 1
ATOM 2607 N N . ARG B 1 74 ? -1.678 -29.844 2.422 1 98.31 74 ARG B N 1
ATOM 2608 C CA . ARG B 1 74 ? -1.886 -30.203 3.824 1 98.31 74 ARG B CA 1
ATOM 2609 C C . ARG B 1 74 ? -1.865 -28.953 4.707 1 98.31 74 ARG B C 1
ATOM 2611 O O . ARG B 1 74 ? -2.684 -28.828 5.621 1 98.31 74 ARG B O 1
ATOM 2618 N N . LEU B 1 75 ? -0.941 -28.094 4.445 1 98.69 75 LEU B N 1
ATOM 2619 C CA . LEU B 1 75 ? -0.767 -26.906 5.273 1 98.69 75 LEU B CA 1
ATOM 2620 C C . LEU B 1 75 ? -1.932 -25.938 5.09 1 98.69 75 LEU B C 1
ATOM 2622 O O . LEU B 1 75 ? -2.215 -25.125 5.973 1 98.69 75 LEU B O 1
ATOM 2626 N N . LEU B 1 76 ? -2.627 -25.984 3.941 1 98.69 76 LEU B N 1
ATOM 2627 C CA . LEU B 1 76 ? -3.732 -25.078 3.645 1 98.69 76 LEU B CA 1
ATOM 2628 C C . LEU B 1 76 ? -5.043 -25.625 4.199 1 98.69 76 LEU B C 1
ATOM 2630 O O . LEU B 1 76 ? -6.035 -24.891 4.285 1 98.69 76 LEU B O 1
ATOM 2634 N N . ALA B 1 77 ? -5.117 -26.828 4.617 1 98.19 77 ALA B N 1
ATOM 2635 C CA . ALA B 1 77 ? -6.324 -27.562 4.992 1 98.19 77 ALA B CA 1
ATOM 2636 C C . ALA B 1 77 ? -7.074 -26.844 6.109 1 98.19 77 ALA B C 1
ATOM 2638 O O . ALA B 1 77 ? -8.312 -26.844 6.137 1 98.19 77 ALA B O 1
ATOM 2639 N N . PRO B 1 78 ? -6.367 -26.188 7.047 1 98.38 78 PRO B N 1
ATOM 2640 C CA . PRO B 1 78 ? -7.066 -25.531 8.156 1 98.38 78 PRO B CA 1
ATOM 2641 C C . PRO B 1 78 ? -7.879 -24.312 7.707 1 98.38 78 PRO B C 1
ATOM 2643 O O . PRO B 1 78 ? -8.672 -23.781 8.484 1 98.38 78 PRO B O 1
ATOM 2646 N N . LEU B 1 79 ? -7.672 -23.812 6.535 1 98.69 79 LEU B N 1
ATOM 2647 C CA . LEU B 1 79 ? -8.438 -22.672 6.039 1 98.69 79 LEU B CA 1
ATOM 2648 C C . LEU B 1 79 ? -9.867 -23.078 5.691 1 98.69 79 LEU B C 1
ATOM 2650 O O . LEU B 1 79 ? -10.07 -23.969 4.859 1 98.69 79 LEU B O 1
ATOM 2654 N N . PRO B 1 80 ? -10.867 -22.422 6.289 1 98.06 80 PRO B N 1
ATOM 2655 C CA . PRO B 1 80 ? -12.25 -22.828 6.047 1 98.06 80 PRO B CA 1
ATOM 2656 C C . PRO B 1 80 ? -12.836 -22.203 4.777 1 98.06 80 PRO B C 1
ATOM 2658 O O . PRO B 1 80 ? -13.961 -22.531 4.387 1 98.06 80 PRO B O 1
ATOM 2661 N N . MET B 1 81 ? -12.203 -21.266 4.176 1 98.44 81 MET B N 1
ATOM 2662 C CA . MET B 1 81 ? -12.664 -20.562 2.977 1 98.44 81 MET B CA 1
ATOM 2663 C C . MET B 1 81 ? -11.945 -21.094 1.736 1 98.44 81 MET B C 1
ATOM 2665 O O . MET B 1 81 ? -10.883 -21.703 1.842 1 98.44 81 MET B O 1
ATOM 2669 N N . PRO B 1 82 ? -12.492 -20.859 0.572 1 98.75 82 PRO B N 1
ATOM 2670 C CA . PRO B 1 82 ? -11.82 -21.281 -0.656 1 98.75 82 PRO B CA 1
ATOM 2671 C C . PRO B 1 82 ? -10.453 -20.625 -0.832 1 98.75 82 PRO B C 1
ATOM 2673 O O . PRO B 1 82 ? -10.258 -19.484 -0.424 1 98.75 82 PRO B O 1
ATOM 2676 N N . VAL B 1 83 ? -9.539 -21.406 -1.423 1 98.88 83 VAL B N 1
ATOM 2677 C CA . VAL B 1 83 ? -8.203 -20.938 -1.773 1 98.88 83 VAL B CA 1
ATOM 2678 C C . VAL B 1 83 ? -8.016 -21 -3.287 1 98.88 83 VAL B C 1
ATOM 2680 O O . VAL B 1 83 ? -8.375 -21.984 -3.926 1 98.88 83 VAL B O 1
ATOM 2683 N N . TYR B 1 84 ? -7.508 -19.938 -3.895 1 98.94 84 TYR B N 1
ATOM 2684 C CA . TYR B 1 84 ? -7.195 -19.859 -5.316 1 98.94 84 TYR B CA 1
ATOM 2685 C C . TYR B 1 84 ? -5.727 -19.516 -5.535 1 98.94 84 TYR B C 1
ATOM 2687 O O . TYR B 1 84 ? -5.242 -18.5 -5.031 1 98.94 84 TYR B O 1
ATOM 2695 N N . ALA B 1 85 ? -5.027 -20.359 -6.312 1 98.94 85 ALA B N 1
ATOM 2696 C CA . ALA B 1 85 ? -3.578 -20.219 -6.418 1 98.94 85 ALA B CA 1
ATOM 2697 C C . ALA B 1 85 ? -3.152 -20 -7.867 1 98.94 85 ALA B C 1
ATOM 2699 O O . ALA B 1 85 ? -3.809 -20.484 -8.789 1 98.94 85 ALA B O 1
ATOM 2700 N N . VAL B 1 86 ? -2.113 -19.25 -8.07 1 98.94 86 VAL B N 1
ATOM 2701 C CA . VAL B 1 86 ? -1.372 -19.188 -9.328 1 98.94 86 VAL B CA 1
ATOM 2702 C C . VAL B 1 86 ? 0.087 -19.578 -9.086 1 98.94 86 VAL B C 1
ATOM 2704 O O . VAL B 1 86 ? 0.602 -19.406 -7.977 1 98.94 86 VAL B O 1
ATOM 2707 N N . PRO B 1 87 ? 0.784 -20.156 -10.094 1 98.94 87 PRO B N 1
ATOM 2708 C CA . PRO B 1 87 ? 2.203 -20.484 -9.938 1 98.94 87 PRO B CA 1
ATOM 2709 C C . PRO B 1 87 ? 3.107 -19.266 -10.109 1 98.94 87 PRO B C 1
ATOM 2711 O O . PRO B 1 87 ? 2.689 -18.25 -10.68 1 98.94 87 PRO B O 1
ATOM 2714 N N . GLY B 1 88 ? 4.277 -19.266 -9.531 1 98.88 88 GLY B N 1
ATOM 2715 C CA . GLY B 1 88 ? 5.359 -18.328 -9.766 1 98.88 88 GLY B CA 1
ATOM 2716 C C . GLY B 1 88 ? 6.582 -18.969 -10.391 1 98.88 88 GLY B C 1
ATOM 2717 O O . GLY B 1 88 ? 6.543 -20.125 -10.805 1 98.88 88 GLY B O 1
ATOM 2718 N N . ASN B 1 89 ? 7.656 -18.234 -10.539 1 98.81 89 ASN B N 1
ATOM 2719 C CA . ASN B 1 89 ? 8.805 -18.703 -11.312 1 98.81 89 ASN B CA 1
ATOM 2720 C C . ASN B 1 89 ? 9.492 -19.875 -10.648 1 98.81 89 ASN B C 1
ATOM 2722 O O . ASN B 1 89 ? 10.203 -20.641 -11.305 1 98.81 89 ASN B O 1
ATOM 2726 N N . HIS B 1 90 ? 9.273 -20.172 -9.398 1 98.62 90 HIS B N 1
ATOM 2727 C CA . HIS B 1 90 ? 9.844 -21.312 -8.711 1 98.62 90 HIS B CA 1
ATOM 2728 C C . HIS B 1 90 ? 8.953 -22.547 -8.852 1 98.62 90 HIS B C 1
ATOM 2730 O O . HIS B 1 90 ? 9.375 -23.672 -8.547 1 98.62 90 HIS B O 1
ATOM 2736 N N . ASP B 1 91 ? 7.844 -22.344 -9.352 1 98.81 91 ASP B N 1
ATOM 2737 C CA . ASP B 1 91 ? 6.859 -23.422 -9.414 1 98.81 91 ASP B CA 1
ATOM 2738 C C . ASP B 1 91 ? 6.938 -24.156 -10.75 1 98.81 91 ASP B C 1
ATOM 2740 O O . ASP B 1 91 ? 7.426 -23.594 -11.742 1 98.81 91 ASP B O 1
ATOM 2744 N N . ASP B 1 92 ? 6.559 -25.359 -10.719 1 98.5 92 ASP B N 1
ATOM 2745 C CA . ASP B 1 92 ? 6.168 -26.109 -11.906 1 98.5 92 ASP B CA 1
ATOM 2746 C C . ASP B 1 92 ? 4.648 -26.141 -12.055 1 98.5 92 ASP B C 1
ATOM 2748 O O . ASP B 1 92 ? 3.959 -26.812 -11.281 1 98.5 92 ASP B O 1
ATOM 2752 N N . PRO B 1 93 ? 4.148 -25.453 -13.047 1 98.38 93 PRO B N 1
ATOM 2753 C CA . PRO B 1 93 ? 2.691 -25.344 -13.164 1 98.38 93 PRO B CA 1
ATOM 2754 C C . PRO B 1 93 ? 1.993 -26.703 -13.234 1 98.38 93 PRO B C 1
ATOM 2756 O O . PRO B 1 93 ? 0.956 -26.891 -12.602 1 98.38 93 PRO B O 1
ATOM 2759 N N . ALA B 1 94 ? 2.559 -27.625 -13.969 1 97.69 94 ALA B N 1
ATOM 2760 C CA . ALA B 1 94 ? 1.945 -28.938 -14.102 1 97.69 94 ALA B CA 1
ATOM 2761 C C . ALA B 1 94 ? 1.94 -29.688 -12.766 1 97.69 94 ALA B C 1
ATOM 2763 O O . ALA B 1 94 ? 0.929 -30.281 -12.383 1 97.69 94 ALA B O 1
ATOM 2764 N N . ALA B 1 95 ? 3.031 -29.688 -12.07 1 98.31 95 ALA B N 1
ATOM 2765 C CA . ALA B 1 95 ? 3.129 -30.344 -10.773 1 98.31 95 ALA B CA 1
ATOM 2766 C C . ALA B 1 95 ? 2.205 -29.672 -9.75 1 98.31 95 ALA B C 1
ATOM 2768 O O . ALA B 1 95 ? 1.59 -30.359 -8.93 1 98.31 95 ALA B O 1
ATOM 2769 N N . ALA B 1 96 ? 2.145 -28.328 -9.781 1 98.62 96 ALA B N 1
ATOM 2770 C CA . ALA B 1 96 ? 1.257 -27.609 -8.875 1 98.62 96 ALA B CA 1
ATOM 2771 C C . ALA B 1 96 ? -0.2 -28 -9.102 1 98.62 96 ALA B C 1
ATOM 2773 O O . ALA B 1 96 ? -0.923 -28.297 -8.156 1 98.62 96 ALA B O 1
ATOM 2774 N N . ARG B 1 97 ? -0.578 -28 -10.344 1 97.81 97 ARG B N 1
ATOM 2775 C CA . ARG B 1 97 ? -1.951 -28.344 -10.695 1 97.81 97 ARG B CA 1
ATOM 2776 C C . ARG B 1 97 ? -2.285 -29.766 -10.242 1 97.81 97 ARG B C 1
ATOM 2778 O O . ARG B 1 97 ? -3.383 -30.016 -9.75 1 97.81 97 ARG B O 1
ATOM 2785 N N . ALA B 1 98 ? -1.365 -30.672 -10.406 1 97.75 98 ALA B N 1
ATOM 2786 C CA . ALA B 1 98 ? -1.573 -32.062 -10.055 1 97.75 98 ALA B CA 1
ATOM 2787 C C . ALA B 1 98 ? -1.597 -32.25 -8.539 1 97.75 98 ALA B C 1
ATOM 2789 O O . ALA B 1 98 ? -2.289 -33.125 -8.023 1 97.75 98 ALA B O 1
ATOM 2790 N N . GLY B 1 99 ? -0.822 -31.469 -7.887 1 98 99 GLY B N 1
ATOM 2791 C CA . GLY B 1 99 ? -0.607 -31.688 -6.465 1 98 99 GLY B CA 1
ATOM 2792 C C . GLY B 1 99 ? -1.621 -30.969 -5.59 1 98 99 GLY B C 1
ATOM 2793 O O . GLY B 1 99 ? -1.873 -31.391 -4.457 1 98 99 GLY B O 1
ATOM 2794 N N . LEU B 1 100 ? -2.203 -29.875 -6.047 1 98.12 100 LEU B N 1
ATOM 2795 C CA . LEU B 1 100 ? -3.176 -29.094 -5.277 1 98.12 100 LEU B CA 1
ATOM 2796 C C . LEU B 1 100 ? -4.586 -29.641 -5.484 1 98.12 100 LEU B C 1
ATOM 2798 O O . LEU B 1 100 ? -4.816 -30.453 -6.387 1 98.12 100 LEU B O 1
ATOM 2802 N N . ASP B 1 101 ? -5.48 -29.328 -4.574 1 97.06 101 ASP B N 1
ATOM 2803 C CA . ASP B 1 101 ? -6.895 -29.594 -4.824 1 97.06 101 ASP B CA 1
ATOM 2804 C C . ASP B 1 101 ? -7.371 -28.906 -6.098 1 97.06 101 ASP B C 1
ATOM 2806 O O . ASP B 1 101 ? -7.062 -27.734 -6.328 1 97.06 101 ASP B O 1
ATOM 2810 N N . PRO B 1 102 ? -8.086 -29.641 -6.93 1 97.19 102 PRO B N 1
ATOM 2811 C CA . PRO B 1 102 ? -8.562 -29.031 -8.164 1 97.19 102 PRO B CA 1
ATOM 2812 C C . PRO B 1 102 ? -9.305 -27.719 -7.918 1 97.19 102 PRO B C 1
ATOM 2814 O O . PRO B 1 102 ? -9.281 -26.812 -8.766 1 97.19 102 PRO B O 1
ATOM 2817 N N . ALA B 1 103 ? -9.906 -27.578 -6.789 1 98 103 ALA B N 1
ATOM 2818 C CA . ALA B 1 103 ? -10.641 -26.359 -6.449 1 98 103 ALA B CA 1
ATOM 2819 C C . ALA B 1 103 ? -9.688 -25.203 -6.148 1 98 103 ALA B C 1
ATOM 2821 O O . ALA B 1 103 ? -10.094 -24.031 -6.137 1 98 103 ALA B O 1
ATOM 2822 N N . GLN B 1 104 ? -8.422 -25.469 -5.887 1 98.69 104 GLN B N 1
ATOM 2823 C CA . GLN B 1 104 ? -7.441 -24.453 -5.52 1 98.69 104 GLN B CA 1
ATOM 2824 C C . GLN B 1 104 ? -6.75 -23.875 -6.758 1 98.69 104 GLN B C 1
ATOM 2826 O O . GLN B 1 104 ? -6.105 -22.828 -6.688 1 98.69 104 GLN B O 1
ATOM 2831 N N . MET B 1 105 ? -6.832 -24.578 -7.82 1 98.5 105 MET B N 1
ATOM 2832 C CA . MET B 1 105 ? -6.352 -24.125 -9.125 1 98.5 105 MET B CA 1
ATOM 2833 C C . MET B 1 105 ? -7.277 -24.609 -10.234 1 98.5 105 MET B C 1
ATOM 2835 O O . MET B 1 105 ? -6.891 -25.453 -11.055 1 98.5 105 MET B O 1
ATOM 2839 N N . PRO B 1 106 ? -8.422 -24.016 -10.266 1 98.56 106 PRO B N 1
ATOM 2840 C CA . PRO B 1 106 ? -9.453 -24.484 -11.195 1 98.56 106 PRO B CA 1
ATOM 2841 C C . PRO B 1 106 ? -9.234 -23.984 -12.625 1 98.56 106 PRO B C 1
ATOM 2843 O O . PRO B 1 106 ? -10.031 -23.188 -13.133 1 98.56 106 PRO B O 1
ATOM 2846 N N . VAL B 1 107 ? -8.281 -24.516 -13.312 1 98.69 107 VAL B N 1
ATOM 2847 C CA . VAL B 1 107 ? -7.902 -24.125 -14.664 1 98.69 107 VAL B CA 1
ATOM 2848 C C . VAL B 1 107 ? -9.094 -24.281 -15.609 1 98.69 107 VAL B C 1
ATOM 2850 O O . VAL B 1 107 ? -9.734 -25.344 -15.625 1 98.69 107 VAL B O 1
ATOM 2853 N N . ASP B 1 108 ? -9.336 -23.203 -16.344 1 98.56 108 ASP B N 1
ATOM 2854 C CA . ASP B 1 108 ? -10.477 -23.234 -17.25 1 98.56 108 ASP B CA 1
ATOM 2855 C C . ASP B 1 108 ? -10.25 -24.219 -18.391 1 98.56 108 ASP B C 1
ATOM 2857 O O . ASP B 1 108 ? -9.125 -24.406 -18.844 1 98.56 108 ASP B O 1
ATOM 2861 N N . ALA B 1 109 ? -11.305 -24.797 -18.859 1 97.56 109 ALA B N 1
ATOM 2862 C CA . ALA B 1 109 ? -11.242 -25.781 -19.922 1 97.56 109 ALA B CA 1
ATOM 2863 C C . ALA B 1 109 ? -10.656 -25.188 -21.203 1 97.56 109 ALA B C 1
ATOM 2865 O O . ALA B 1 109 ? -10 -25.875 -21.984 1 97.56 109 ALA B O 1
ATOM 2866 N N . ASP B 1 110 ? -10.852 -23.875 -21.422 1 97.88 110 ASP B N 1
ATOM 2867 C CA . ASP B 1 110 ? -10.383 -23.234 -22.641 1 97.88 110 ASP B CA 1
ATOM 2868 C C . ASP B 1 110 ? -9.055 -22.516 -22.422 1 97.88 110 ASP B C 1
ATOM 2870 O O . ASP B 1 110 ? -8.609 -21.75 -23.266 1 97.88 110 ASP B O 1
ATOM 2874 N N . ALA B 1 111 ? -8.5 -22.734 -21.203 1 98.31 111 ALA B N 1
ATOM 2875 C CA . ALA B 1 111 ? -7.16 -22.203 -20.969 1 98.31 111 ALA B CA 1
ATOM 2876 C C . ALA B 1 111 ? -6.16 -22.781 -21.969 1 98.31 111 ALA B C 1
ATOM 2878 O O . ALA B 1 111 ? -6.277 -23.953 -22.359 1 98.31 111 ALA B O 1
ATOM 2879 N N . PRO B 1 112 ? -5.199 -21.938 -22.391 1 98 112 PRO B N 1
ATOM 2880 C CA . PRO B 1 112 ? -4.168 -22.516 -23.266 1 98 112 PRO B CA 1
ATOM 2881 C C . PRO B 1 112 ? -3.439 -23.688 -22.609 1 98 112 PRO B C 1
ATOM 2883 O O . PRO B 1 112 ? -3.301 -23.734 -21.375 1 98 112 PRO B O 1
ATOM 2886 N N . ALA B 1 113 ? -2.926 -24.625 -23.453 1 94.69 113 ALA B N 1
ATOM 2887 C CA . ALA B 1 113 ? -2.232 -25.812 -22.953 1 94.69 113 ALA B CA 1
ATOM 2888 C C . ALA B 1 113 ? -1.048 -25.422 -22.078 1 94.69 113 ALA B C 1
ATOM 2890 O O . ALA B 1 113 ? -0.229 -24.594 -22.453 1 94.69 113 ALA B O 1
ATOM 2891 N N . GLY B 1 114 ? -1.092 -25.969 -20.906 1 94.88 114 GLY B N 1
ATOM 2892 C CA . GLY B 1 114 ? 0.046 -25.812 -20.016 1 94.88 114 GLY B CA 1
ATOM 2893 C C . GLY B 1 114 ? -0.049 -24.562 -19.156 1 94.88 114 GLY B C 1
ATOM 2894 O O . GLY B 1 114 ? 0.82 -24.312 -18.312 1 94.88 114 GLY B O 1
ATOM 2895 N N . ARG B 1 115 ? -1.055 -23.781 -19.406 1 97.56 115 ARG B N 1
ATOM 2896 C CA . ARG B 1 115 ? -1.2 -22.562 -18.625 1 97.56 115 ARG B CA 1
ATOM 2897 C C . ARG B 1 115 ? -2.268 -22.703 -17.547 1 97.56 115 ARG B C 1
ATOM 2899 O O . ARG B 1 115 ? -3.377 -23.172 -17.828 1 97.56 115 ARG B O 1
ATOM 2906 N N . CYS B 1 116 ? -1.927 -22.312 -16.344 1 98.25 116 CYS B N 1
ATOM 2907 C CA . CYS B 1 116 ? -2.844 -22.406 -15.211 1 98.25 116 CYS B C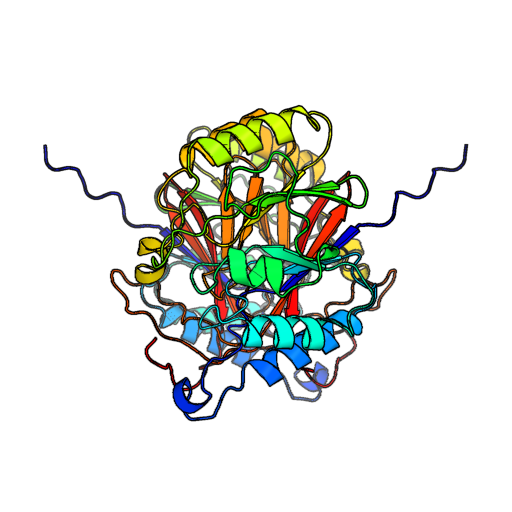A 1
ATOM 2908 C C . CYS B 1 116 ? -3.635 -21.125 -15.039 1 98.25 116 CYS B C 1
ATOM 2910 O O . CYS B 1 116 ? -3.596 -20.5 -13.969 1 98.25 116 CYS B O 1
ATOM 2912 N N . CYS B 1 117 ? -4.363 -20.656 -16.062 1 98.81 117 CYS B N 1
ATOM 2913 C CA . CYS B 1 117 ? -5.223 -19.484 -15.977 1 98.81 117 CYS B CA 1
ATOM 2914 C C . CYS B 1 117 ? -6.688 -19.891 -15.836 1 98.81 117 CYS B C 1
ATOM 2916 O O . CYS B 1 117 ? -7.094 -20.938 -16.328 1 98.81 117 CYS B O 1
ATOM 2918 N N . TYR B 1 118 ? -7.465 -19.078 -15.062 1 98.94 118 TYR B N 1
ATOM 2919 C CA . TYR B 1 118 ? -8.867 -19.391 -14.812 1 98.94 118 TYR B CA 1
ATOM 2920 C C . TYR B 1 118 ? -9.617 -18.188 -14.281 1 98.94 118 TYR B C 1
ATOM 2922 O O . TYR B 1 118 ? -9.008 -17.172 -13.906 1 98.94 118 TYR B O 1
ATOM 2930 N N . ARG B 1 119 ? -10.914 -18.25 -14.328 1 98.81 119 ARG B N 1
ATOM 2931 C CA . ARG B 1 119 ? -11.836 -17.25 -13.797 1 98.81 119 ARG B CA 1
ATOM 2932 C C . ARG B 1 119 ? -12.781 -17.875 -12.773 1 98.81 119 ARG B C 1
ATOM 2934 O O . ARG B 1 119 ? -13.297 -18.969 -12.984 1 98.81 119 ARG B O 1
ATOM 2941 N N . VAL B 1 120 ? -12.922 -17.219 -11.656 1 98.5 120 VAL B N 1
ATOM 2942 C CA . VAL B 1 120 ? -13.875 -17.641 -10.633 1 98.5 120 VAL B CA 1
ATOM 2943 C C . VAL B 1 120 ? -14.742 -16.469 -10.203 1 98.5 120 VAL B C 1
ATOM 2945 O O . VAL B 1 120 ? -14.234 -15.359 -9.992 1 98.5 120 VAL B O 1
ATOM 2948 N N . ALA B 1 121 ? -16.031 -16.672 -10.109 1 97.94 121 ALA B N 1
ATOM 2949 C CA . ALA B 1 121 ? -16.938 -15.664 -9.57 1 97.94 121 ALA B CA 1
ATOM 2950 C C . ALA B 1 121 ? -16.984 -15.742 -8.047 1 97.94 121 ALA B C 1
ATOM 2952 O O . ALA B 1 121 ? -17.109 -16.828 -7.477 1 97.94 121 ALA B O 1
ATOM 2953 N N . LEU B 1 122 ? -16.797 -14.633 -7.387 1 97 122 LEU B N 1
ATOM 2954 C CA . LEU B 1 122 ? -16.859 -14.555 -5.934 1 97 122 LEU B CA 1
ATOM 2955 C C . LEU B 1 122 ? -17.531 -13.266 -5.484 1 97 122 LEU B C 1
ATOM 2957 O O . LEU B 1 122 ? -16.953 -12.18 -5.617 1 97 122 LEU B O 1
ATOM 2961 N N . GLY B 1 123 ? -18.578 -13.305 -4.844 1 90.5 123 GLY B N 1
ATOM 2962 C CA . GLY B 1 123 ? -19.203 -12.078 -4.379 1 90.5 123 GLY B CA 1
ATOM 2963 C C . GLY B 1 123 ? -19.266 -11 -5.445 1 90.5 123 GLY B C 1
ATOM 2964 O O . GLY B 1 123 ? -18.812 -9.875 -5.219 1 90.5 123 GLY B O 1
ATOM 2965 N N . GLY B 1 124 ? -19.922 -10.734 -6.367 1 92.31 124 GLY B N 1
ATOM 2966 C CA . GLY B 1 124 ? -20.078 -9.758 -7.426 1 92.31 124 GLY B CA 1
ATOM 2967 C C . GLY B 1 124 ? -18.797 -9.477 -8.188 1 92.31 124 GLY B C 1
ATOM 2968 O O . GLY B 1 124 ? -18.797 -8.742 -9.172 1 92.31 124 GLY B O 1
ATOM 2969 N N . LEU B 1 125 ? -17.656 -10.125 -7.707 1 96.81 125 LEU B N 1
ATOM 2970 C CA . LEU B 1 125 ? -16.344 -9.922 -8.305 1 96.81 125 LEU B CA 1
ATOM 2971 C C . LEU B 1 125 ? -15.953 -11.117 -9.164 1 96.81 125 LEU B C 1
ATOM 2973 O O . LEU B 1 125 ? -16.219 -12.266 -8.805 1 96.81 125 LEU B O 1
ATOM 2977 N N . GLN B 1 126 ? -15.391 -10.852 -10.344 1 98.56 126 GLN B N 1
ATOM 2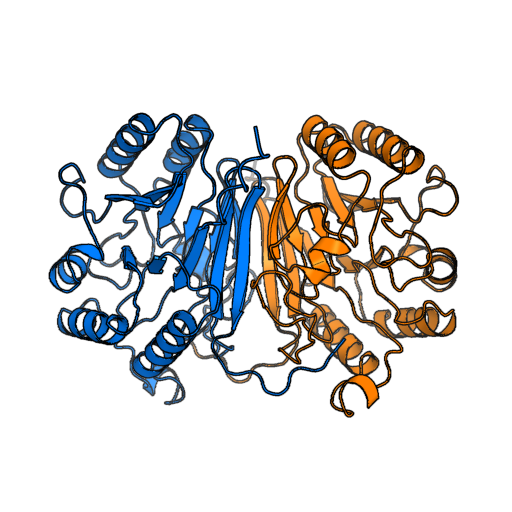978 C CA . GLN B 1 126 ? -14.742 -11.891 -11.141 1 98.56 126 GLN B CA 1
ATOM 2979 C C . GLN B 1 126 ? -13.234 -11.922 -10.867 1 98.56 126 GLN B C 1
ATOM 2981 O O . GLN B 1 126 ? -12.523 -10.969 -11.18 1 98.56 126 GLN B O 1
ATOM 2986 N N . LEU B 1 127 ? -12.797 -13.008 -10.234 1 98.88 127 LEU B N 1
ATOM 2987 C CA . LEU B 1 127 ? -11.367 -13.227 -10.047 1 98.88 127 LEU B CA 1
ATOM 2988 C C . LEU B 1 127 ? -10.742 -13.875 -11.273 1 98.88 127 LEU B C 1
ATOM 2990 O O . LEU B 1 127 ? -11.203 -14.922 -11.727 1 98.88 127 LEU B O 1
ATOM 2994 N N . VAL B 1 128 ? -9.766 -13.234 -11.82 1 98.94 128 VAL B N 1
ATOM 2995 C CA . VAL B 1 128 ? -9.094 -13.766 -13 1 98.94 128 VAL B CA 1
ATOM 2996 C C . VAL B 1 128 ? -7.629 -14.055 -12.68 1 98.94 128 VAL B C 1
ATOM 2998 O O . VAL B 1 128 ? -6.863 -13.141 -12.367 1 98.94 128 VAL B O 1
ATOM 3001 N N . ALA B 1 129 ? -7.273 -15.305 -12.797 1 98.94 129 ALA B N 1
ATOM 3002 C CA . ALA B 1 129 ? -5.922 -15.781 -12.516 1 98.94 129 ALA B CA 1
ATOM 3003 C C . ALA B 1 129 ? -5.113 -15.938 -13.797 1 98.94 129 ALA B C 1
ATOM 3005 O O . ALA B 1 129 ? -5.574 -16.562 -14.758 1 98.94 129 ALA B O 1
ATOM 3006 N N . LEU B 1 130 ? -3.938 -15.375 -13.789 1 98.94 130 LEU B N 1
ATOM 3007 C CA . LEU B 1 130 ? -3.041 -15.516 -14.93 1 98.94 130 LEU B CA 1
ATOM 3008 C C . LEU B 1 130 ? -1.768 -16.25 -14.539 1 98.94 130 LEU B C 1
ATOM 3010 O O . LEU B 1 130 ? -1.23 -16.031 -13.445 1 98.94 130 LEU B O 1
ATOM 3014 N N . ASP B 1 131 ? -1.302 -17.109 -15.375 1 98.94 131 ASP B N 1
ATOM 3015 C CA . ASP B 1 131 ? -0.044 -17.828 -15.234 1 98.94 131 ASP B CA 1
ATOM 3016 C C . ASP B 1 131 ? 1.082 -17.141 -16 1 98.94 131 ASP B C 1
ATOM 3018 O O . ASP B 1 131 ? 1.139 -17.203 -17.234 1 98.94 131 ASP B O 1
ATOM 3022 N N . THR B 1 132 ? 2.014 -16.562 -15.242 1 98.94 132 THR B N 1
ATOM 3023 C CA . THR B 1 132 ? 3.055 -15.766 -15.875 1 98.94 132 THR B CA 1
ATOM 3024 C C . THR B 1 132 ? 4.363 -16.547 -15.953 1 98.94 132 THR B C 1
ATOM 3026 O O . THR B 1 132 ? 5.406 -15.984 -16.297 1 98.94 132 THR B O 1
ATOM 3029 N N . VAL B 1 133 ? 4.383 -17.797 -15.695 1 98.88 133 VAL B N 1
ATOM 3030 C CA . VAL B 1 133 ? 5.59 -18.609 -15.57 1 98.88 133 VAL B CA 1
ATOM 3031 C C . VAL B 1 133 ? 6.223 -18.812 -16.938 1 98.88 133 VAL B C 1
ATOM 3033 O O . VAL B 1 133 ? 5.543 -19.188 -17.906 1 98.88 133 VAL B O 1
ATOM 3036 N N . VAL B 1 134 ? 7.457 -18.484 -17.062 1 98.56 134 VAL B N 1
ATOM 3037 C CA . VAL B 1 134 ? 8.352 -18.938 -18.125 1 98.56 134 VAL B CA 1
ATOM 3038 C C . VAL B 1 134 ? 9.234 -20.078 -17.594 1 98.56 134 VAL B C 1
ATOM 3040 O O . VAL B 1 134 ? 10.023 -19.875 -16.672 1 98.56 134 VAL B O 1
ATOM 3043 N N . PRO B 1 135 ? 9.023 -21.281 -18.109 1 95.62 135 PRO B N 1
ATOM 3044 C CA . PRO B 1 135 ? 9.734 -22.422 -17.547 1 95.62 135 PRO B CA 1
ATOM 3045 C C . PRO B 1 135 ? 11.234 -22.172 -17.375 1 95.62 135 PRO B C 1
ATOM 3047 O O . PRO B 1 135 ? 11.906 -21.766 -18.328 1 95.62 135 PRO B O 1
ATOM 3050 N N . ARG B 1 136 ? 11.703 -22.328 -16.172 1 95.31 136 ARG B N 1
ATOM 3051 C CA . ARG B 1 136 ? 13.109 -22.281 -15.781 1 95.31 136 ARG B CA 1
ATOM 3052 C C . ARG B 1 136 ? 13.68 -20.875 -15.914 1 95.31 136 ARG B C 1
ATOM 3054 O O . ARG B 1 136 ? 14.883 -20.703 -16.109 1 95.31 136 ARG B O 1
ATOM 3061 N N . GLN B 1 137 ? 12.891 -19.891 -15.961 1 98.31 137 GLN B N 1
ATOM 3062 C CA . GLN B 1 137 ? 13.32 -18.5 -15.977 1 98.31 137 GLN B CA 1
ATOM 3063 C C . GLN B 1 137 ? 12.789 -17.734 -14.766 1 98.31 137 GLN B C 1
ATOM 3065 O O . GLN B 1 137 ? 11.68 -18.016 -14.297 1 98.31 137 GLN B O 1
ATOM 3070 N N . PRO B 1 138 ? 13.57 -16.781 -14.289 1 98.25 138 PRO B N 1
ATOM 3071 C CA . PRO B 1 138 ? 13.078 -15.984 -13.156 1 98.25 138 PRO B CA 1
ATOM 3072 C C . PRO B 1 138 ? 12.047 -14.938 -13.578 1 98.25 138 PRO B C 1
ATOM 3074 O O . PRO B 1 138 ? 11.242 -14.5 -12.75 1 98.25 138 PRO B O 1
ATOM 3077 N N . HIS B 1 139 ? 12.094 -14.469 -14.859 1 98.81 139 HIS B N 1
ATOM 3078 C CA . HIS B 1 139 ? 11.164 -13.453 -15.352 1 98.81 139 HIS B CA 1
ATOM 3079 C C . HIS B 1 139 ? 9.852 -14.094 -15.812 1 98.81 139 HIS B C 1
ATOM 3081 O O . HIS B 1 139 ? 9.758 -15.312 -15.922 1 98.81 139 HIS B O 1
ATOM 3087 N N . GLY B 1 140 ? 8.789 -13.273 -15.953 1 98.88 140 GLY B N 1
ATOM 3088 C CA . GLY B 1 140 ? 7.496 -13.75 -16.422 1 98.88 140 GLY B CA 1
ATOM 3089 C C . GLY B 1 140 ? 7.152 -13.266 -17.812 1 98.88 140 GLY B C 1
ATOM 3090 O O . GLY B 1 140 ? 7.828 -12.398 -18.359 1 98.88 140 GLY B O 1
ATOM 3091 N N . ALA B 1 141 ? 6.156 -13.898 -18.359 1 98.88 141 ALA B N 1
ATOM 3092 C CA . ALA B 1 141 ? 5.625 -13.523 -19.656 1 98.88 141 ALA B CA 1
ATOM 3093 C C . ALA B 1 141 ? 4.156 -13.93 -19.797 1 98.88 141 ALA B C 1
ATOM 3095 O O . ALA B 1 141 ? 3.697 -14.844 -19.109 1 98.88 141 ALA B O 1
ATOM 3096 N N . LEU B 1 142 ? 3.434 -13.227 -20.547 1 98.81 142 LEU B N 1
ATOM 3097 C CA . LEU B 1 142 ? 2.123 -13.602 -21.062 1 98.81 142 LEU B CA 1
ATOM 3098 C C . LEU B 1 142 ? 2.158 -13.75 -22.578 1 98.81 142 LEU B C 1
ATOM 3100 O O . LEU B 1 142 ? 2.328 -12.758 -23.297 1 98.81 142 LEU B O 1
ATOM 3104 N N . ASP B 1 143 ? 2.033 -14.938 -23.047 1 98.19 143 ASP B N 1
ATOM 3105 C CA . ASP B 1 143 ? 2.115 -15.164 -24.484 1 98.19 143 ASP B CA 1
ATOM 3106 C C . ASP B 1 143 ? 0.788 -14.836 -25.172 1 98.19 143 ASP B C 1
ATOM 3108 O O . ASP B 1 143 ? -0.193 -14.5 -24.5 1 98.19 143 ASP B O 1
ATOM 3112 N N . ALA B 1 144 ? 0.772 -14.938 -26.469 1 98.25 144 ALA B N 1
ATOM 3113 C CA . ALA B 1 144 ? -0.387 -14.547 -27.266 1 98.25 144 ALA B CA 1
ATOM 3114 C C . ALA B 1 144 ? -1.597 -15.422 -26.938 1 98.25 144 ALA B C 1
ATOM 3116 O O . ALA B 1 144 ? -2.727 -14.93 -26.891 1 98.25 144 ALA B O 1
ATOM 3117 N N . ALA B 1 145 ? -1.387 -16.641 -26.734 1 98.56 145 ALA B N 1
ATOM 3118 C CA . ALA B 1 145 ? -2.482 -17.578 -26.469 1 98.56 145 ALA B CA 1
ATOM 3119 C C . ALA B 1 145 ? -3.193 -17.219 -25.156 1 98.56 145 ALA B C 1
ATOM 3121 O O . ALA B 1 145 ? -4.426 -17.188 -25.109 1 98.56 145 ALA B O 1
ATOM 3122 N N . GLN B 1 146 ? -2.477 -17 -24.125 1 98.62 146 GLN B N 1
ATOM 3123 C CA . GLN B 1 146 ? -3.09 -16.641 -22.844 1 98.62 146 GLN B CA 1
ATOM 3124 C C . GLN B 1 146 ? -3.734 -15.258 -22.906 1 98.62 146 GLN B C 1
ATOM 3126 O O . GLN B 1 146 ? -4.789 -15.031 -22.312 1 98.62 146 GLN B O 1
ATOM 3131 N N . LEU B 1 147 ? -3.096 -14.312 -23.656 1 98.81 147 LEU B N 1
ATOM 3132 C CA . LEU B 1 147 ? -3.68 -12.984 -23.812 1 98.81 147 LEU B CA 1
ATOM 3133 C C . LEU B 1 147 ? -5 -13.062 -24.578 1 98.81 147 LEU B C 1
ATOM 3135 O O . LEU B 1 147 ? -5.934 -12.305 -24.297 1 98.81 147 LEU B O 1
ATOM 3139 N N . ASP B 1 148 ? -5.059 -13.938 -25.547 1 98.69 148 ASP B N 1
ATOM 3140 C CA . ASP B 1 148 ? -6.312 -14.18 -26.25 1 98.69 148 ASP B CA 1
ATOM 3141 C C . ASP B 1 148 ? -7.367 -14.766 -25.312 1 98.69 148 ASP B C 1
ATOM 3143 O O . ASP B 1 148 ? -8.531 -14.359 -25.344 1 98.69 148 ASP B O 1
ATOM 3147 N N . TRP B 1 149 ? -6.98 -15.688 -24.531 1 98.88 149 TRP B N 1
ATOM 3148 C CA . TRP B 1 149 ? -7.871 -16.25 -23.531 1 98.88 149 TRP B CA 1
ATOM 3149 C C . TRP B 1 149 ? -8.391 -15.156 -22.594 1 98.88 149 TRP B C 1
ATOM 3151 O O . TRP B 1 149 ? -9.586 -15.102 -22.297 1 98.88 149 TRP B O 1
ATOM 3161 N N . LEU B 1 150 ? -7.496 -14.266 -22.141 1 98.88 150 LEU B N 1
ATOM 3162 C CA . LEU B 1 150 ? -7.883 -13.164 -21.266 1 98.88 150 LEU B CA 1
ATOM 3163 C C . LEU B 1 150 ? -8.922 -12.273 -21.938 1 98.88 150 LEU B C 1
ATOM 3165 O O . LEU B 1 150 ? -9.906 -11.867 -21.312 1 98.88 150 LEU B O 1
ATOM 3169 N N . ALA B 1 151 ? -8.664 -11.977 -23.188 1 98.69 151 ALA B N 1
ATOM 3170 C CA . ALA B 1 151 ? -9.602 -11.141 -23.938 1 98.69 151 ALA B CA 1
ATOM 3171 C C . ALA B 1 151 ? -10.992 -11.758 -23.953 1 98.69 151 ALA B C 1
ATOM 3173 O O . ALA B 1 151 ? -11.992 -11.07 -23.719 1 98.69 151 ALA B O 1
ATOM 3174 N N . ARG B 1 152 ? -11.078 -13.023 -24.219 1 98.56 152 ARG B N 1
ATOM 3175 C CA . ARG B 1 152 ? -12.359 -13.727 -24.25 1 98.56 152 ARG B CA 1
ATOM 3176 C C . ARG B 1 152 ? -13 -13.75 -22.859 1 98.56 152 ARG B C 1
ATOM 3178 O O . ARG B 1 152 ? -14.203 -13.547 -22.734 1 98.56 152 ARG B O 1
ATOM 3185 N N . THR B 1 153 ? -12.195 -14.008 -21.891 1 98.69 153 THR B N 1
ATOM 3186 C CA . THR B 1 153 ? -12.664 -14.062 -20.516 1 98.69 153 THR B CA 1
ATOM 3187 C C . THR B 1 153 ? -13.25 -12.719 -20.094 1 98.69 153 THR B C 1
ATOM 3189 O O . THR B 1 153 ? -14.336 -12.664 -19.516 1 98.69 153 THR B O 1
ATOM 3192 N N . LEU B 1 154 ? -12.523 -11.641 -20.391 1 98.69 154 LEU B N 1
ATOM 3193 C CA . LEU B 1 154 ? -12.984 -10.297 -20.047 1 98.69 154 LEU B CA 1
ATOM 3194 C C . LEU B 1 154 ? -14.258 -9.945 -20.797 1 98.69 154 LEU B C 1
ATOM 3196 O O . LEU B 1 154 ? -15.156 -9.312 -20.25 1 98.69 154 LEU B O 1
ATOM 3200 N N . ALA B 1 155 ? -14.336 -10.336 -22.031 1 98.06 155 ALA B N 1
ATOM 3201 C CA . ALA B 1 155 ? -15.539 -10.102 -22.828 1 98.06 155 ALA B CA 1
ATOM 3202 C C . ALA B 1 155 ? -16.734 -10.82 -22.234 1 98.06 155 ALA B C 1
ATOM 3204 O O . ALA B 1 155 ? -17.859 -10.305 -22.266 1 98.06 155 ALA B O 1
ATOM 3205 N N . ALA B 1 156 ? -16.516 -11.977 -21.688 1 97.56 156 ALA B N 1
ATOM 3206 C CA . ALA B 1 156 ? -17.578 -12.805 -21.125 1 97.56 156 ALA B CA 1
ATOM 3207 C C . ALA B 1 156 ? -18.125 -12.195 -19.844 1 97.56 156 ALA B C 1
ATOM 3209 O O . ALA B 1 156 ? -19.203 -12.562 -19.375 1 97.56 156 ALA B O 1
ATOM 3210 N N . CYS B 1 157 ? -17.406 -11.25 -19.234 1 96.12 157 CYS B N 1
ATOM 3211 C CA . CYS B 1 157 ? -17.875 -10.57 -18.016 1 96.12 157 CYS B CA 1
ATOM 3212 C C . CYS B 1 157 ? -17.75 -9.055 -18.172 1 96.12 157 CYS B C 1
ATOM 3214 O O . CYS B 1 157 ? -17.281 -8.375 -17.25 1 96.12 157 CY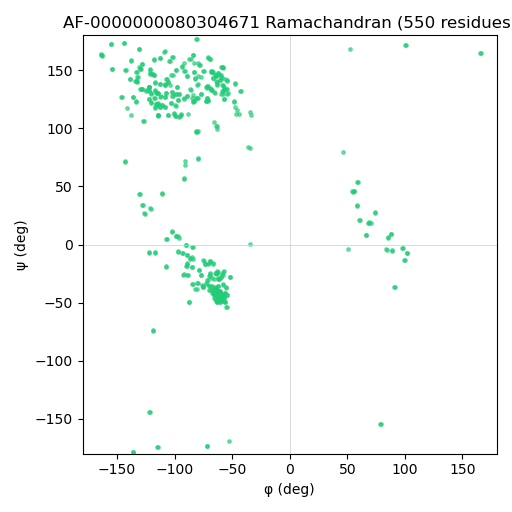S B O 1
ATOM 3216 N N . ALA B 1 158 ? -18.109 -8.555 -19.266 1 94.25 158 ALA B N 1
ATOM 3217 C CA . ALA B 1 158 ? -17.891 -7.176 -19.688 1 94.25 158 ALA B CA 1
ATOM 3218 C C . ALA B 1 158 ? -18.516 -6.191 -18.703 1 94.25 158 ALA B C 1
ATOM 3220 O O . ALA B 1 158 ? -18.016 -5.082 -18.516 1 94.25 158 ALA B O 1
ATOM 3221 N N . ASP B 1 159 ? -19.531 -6.586 -17.984 1 94.56 159 ASP B N 1
ATOM 3222 C CA . ASP B 1 159 ? -20.234 -5.648 -17.125 1 94.56 159 ASP B CA 1
ATOM 3223 C C . ASP B 1 159 ? -19.906 -5.906 -15.648 1 94.56 159 ASP B C 1
ATOM 3225 O O . ASP B 1 159 ? -20.469 -5.25 -14.766 1 94.56 159 ASP B O 1
ATOM 3229 N N . ALA B 1 160 ? -19.031 -6.801 -15.422 1 97 160 ALA B N 1
ATOM 3230 C CA . ALA B 1 160 ? -18.719 -7.18 -14.047 1 97 160 ALA B CA 1
ATOM 3231 C C . ALA B 1 160 ? -17.359 -6.637 -13.617 1 97 160 ALA B C 1
ATOM 3233 O O . ALA B 1 160 ? -16.438 -6.559 -14.43 1 97 160 ALA B O 1
ATOM 3234 N N . PRO B 1 161 ? -17.266 -6.207 -12.328 1 98.12 161 PRO B N 1
ATOM 3235 C CA . PRO B 1 161 ? -15.938 -5.859 -11.836 1 98.12 161 PRO B CA 1
ATOM 3236 C C . PRO B 1 161 ? -14.992 -7.059 -11.805 1 98.12 161 PRO B C 1
ATOM 3238 O O . PRO B 1 161 ? -15.414 -8.18 -11.5 1 98.12 161 PRO B O 1
ATOM 3241 N N . VAL B 1 162 ? -13.742 -6.812 -12.172 1 98.75 162 VAL B N 1
ATOM 3242 C CA . VAL B 1 162 ? -12.742 -7.871 -12.305 1 98.75 162 VAL B CA 1
ATOM 3243 C C . VAL B 1 162 ? -11.555 -7.578 -11.383 1 98.75 162 VAL B C 1
ATOM 3245 O O . VAL B 1 162 ? -11.125 -6.43 -11.266 1 98.75 162 VAL B O 1
ATOM 3248 N N . LEU B 1 163 ? -11.078 -8.523 -10.695 1 98.88 163 LEU B N 1
ATOM 3249 C CA . LEU B 1 163 ? -9.805 -8.508 -9.984 1 98.88 163 LEU B CA 1
ATOM 3250 C C . LEU B 1 163 ? -8.836 -9.523 -10.578 1 98.88 163 LEU B C 1
ATOM 3252 O O . LEU B 1 163 ? -9.141 -10.719 -10.625 1 98.88 163 LEU B O 1
ATOM 3256 N N . VAL B 1 164 ? -7.699 -9.039 -11.055 1 98.94 164 VAL B N 1
ATOM 3257 C CA . VAL B 1 164 ? -6.707 -9.914 -11.672 1 98.94 164 VAL B CA 1
ATOM 3258 C C . VAL B 1 164 ? -5.625 -10.266 -10.656 1 98.94 164 VAL B C 1
ATOM 3260 O O . VAL B 1 164 ? -5.172 -9.398 -9.898 1 98.94 164 VAL B O 1
ATOM 3263 N N . PHE B 1 165 ? -5.211 -11.5 -10.562 1 98.94 165 PHE B N 1
ATOM 3264 C CA . PHE B 1 165 ? -4.035 -11.82 -9.766 1 98.94 165 PHE B CA 1
ATOM 3265 C C . PHE B 1 165 ? -3.084 -12.727 -10.547 1 98.94 165 PHE B C 1
ATOM 3267 O O . PHE B 1 165 ? -3.521 -13.562 -11.336 1 98.94 165 PHE B O 1
ATOM 3274 N N . MET B 1 166 ? -1.835 -12.461 -10.414 1 98.94 166 MET B N 1
ATOM 3275 C CA . MET B 1 166 ? -0.702 -13.102 -11.07 1 98.94 166 MET B CA 1
ATOM 3276 C C . MET B 1 166 ? 0.568 -12.953 -10.242 1 98.94 166 MET B C 1
ATOM 3278 O O . MET B 1 166 ? 0.56 -12.297 -9.195 1 98.94 166 MET B O 1
ATOM 3282 N N . HIS B 1 167 ? 1.618 -13.633 -10.664 1 98.94 167 HIS B N 1
ATOM 3283 C CA . HIS B 1 167 ? 2.803 -13.648 -9.812 1 98.94 167 HIS B CA 1
ATOM 3284 C C . HIS B 1 167 ? 3.707 -12.453 -10.102 1 98.94 167 HIS B C 1
ATOM 3286 O O . HIS B 1 167 ? 4.059 -11.703 -9.195 1 98.94 167 HIS B O 1
ATOM 3292 N N . HIS B 1 168 ? 4.043 -12.172 -11.375 1 98.94 168 HIS B N 1
ATOM 3293 C CA . HIS B 1 168 ? 5.066 -11.211 -11.766 1 98.94 168 HIS B CA 1
ATOM 3294 C C . HIS B 1 168 ? 4.461 -9.828 -11.984 1 98.94 168 HIS B C 1
ATOM 3296 O O . HIS B 1 168 ? 3.525 -9.672 -12.773 1 98.94 168 HIS B O 1
ATOM 3302 N N . PRO B 1 169 ? 4.984 -8.805 -11.328 1 98.88 169 PRO B N 1
ATOM 3303 C CA . PRO B 1 169 ? 4.52 -7.449 -11.625 1 98.88 169 PRO B CA 1
ATOM 3304 C C . PRO B 1 169 ? 4.887 -6.996 -13.031 1 98.88 169 PRO B C 1
ATOM 3306 O O . PRO B 1 169 ? 5.977 -7.309 -13.523 1 98.88 169 PRO B O 1
ATOM 3309 N N . PRO B 1 170 ? 4.051 -6.258 -13.688 1 98.81 170 PRO B N 1
ATOM 3310 C CA . PRO B 1 170 ? 4.27 -5.871 -15.086 1 98.81 170 PRO B CA 1
ATOM 3311 C C . PRO B 1 170 ? 5.031 -4.555 -15.219 1 98.81 170 PRO B C 1
ATOM 3313 O O . PRO B 1 170 ? 5.305 -4.109 -16.328 1 98.81 170 PRO B O 1
ATOM 3316 N N . LEU B 1 171 ? 5.41 -3.893 -14.117 1 98.38 171 LEU B N 1
ATOM 3317 C CA . LEU B 1 171 ? 6.121 -2.617 -14.156 1 98.38 171 LEU B CA 1
ATOM 3318 C C . LEU B 1 171 ? 7.355 -2.66 -13.258 1 98.38 171 LEU B C 1
ATOM 3320 O O . LEU B 1 171 ? 7.375 -3.369 -12.25 1 98.38 171 LEU B O 1
ATOM 3324 N N . PRO B 1 172 ? 8.375 -1.869 -13.641 1 97.56 172 PRO B N 1
ATOM 3325 C CA . PRO B 1 172 ? 9.516 -1.751 -12.727 1 97.56 172 PRO B CA 1
ATOM 3326 C C . PRO B 1 172 ? 9.164 -1.008 -11.438 1 97.56 172 PRO B C 1
ATOM 3328 O O . PRO B 1 172 ? 8.32 -0.107 -11.453 1 97.56 172 PRO B O 1
ATOM 3331 N N . THR B 1 173 ? 9.812 -1.346 -10.352 1 97.5 173 THR B N 1
ATOM 3332 C CA . THR B 1 173 ? 9.5 -0.791 -9.047 1 97.5 173 THR B CA 1
ATOM 3333 C C . THR B 1 173 ? 10.68 -0.007 -8.484 1 97.5 173 THR B C 1
ATOM 3335 O O . THR B 1 173 ? 10.562 0.655 -7.453 1 97.5 173 THR B O 1
ATOM 3338 N N . GLY B 1 174 ? 11.789 -0.053 -9.148 1 96.56 174 GLY B N 1
ATOM 3339 C CA . GLY B 1 174 ? 13.008 0.566 -8.648 1 96.56 174 GLY B CA 1
ATOM 3340 C C . GLY B 1 174 ? 13.953 -0.423 -7.996 1 96.56 174 GLY B C 1
ATOM 3341 O O . GLY B 1 174 ? 15.109 -0.09 -7.711 1 96.56 174 GLY B O 1
ATOM 3342 N N . LEU B 1 175 ? 13.5 -1.621 -7.699 1 96.69 175 LEU B N 1
ATOM 3343 C CA . LEU B 1 175 ? 14.375 -2.701 -7.246 1 96.69 175 LEU B CA 1
ATOM 3344 C C . LEU B 1 175 ? 15.062 -3.373 -8.43 1 96.69 175 LEU B C 1
ATOM 3346 O O . LEU B 1 175 ? 14.508 -4.285 -9.047 1 96.69 175 LEU B O 1
ATOM 3350 N N . ALA B 1 176 ? 16.266 -2.977 -8.68 1 95.19 176 ALA B N 1
ATOM 3351 C CA . ALA B 1 176 ? 16.938 -3.219 -9.953 1 95.19 176 ALA B CA 1
ATOM 3352 C C . ALA B 1 176 ? 16.953 -4.707 -10.289 1 95.19 176 ALA B C 1
ATOM 3354 O O . ALA B 1 176 ? 16.547 -5.109 -11.375 1 95.19 176 ALA B O 1
ATOM 3355 N N . ALA B 1 177 ? 17.438 -5.543 -9.391 1 95.25 177 ALA B N 1
ATOM 3356 C CA . ALA B 1 177 ? 17.562 -6.977 -9.648 1 95.25 177 ALA B CA 1
ATOM 3357 C C . ALA B 1 177 ? 16.203 -7.613 -9.906 1 95.25 177 ALA B C 1
ATOM 3359 O O . ALA B 1 177 ? 16.062 -8.477 -10.781 1 95.25 177 ALA B O 1
ATOM 3360 N N . MET B 1 178 ? 15.219 -7.188 -9.156 1 96.94 178 MET B N 1
ATOM 3361 C CA . MET B 1 178 ? 13.883 -7.754 -9.305 1 96.94 178 MET B CA 1
ATOM 3362 C C . MET B 1 178 ? 13.203 -7.223 -10.562 1 96.94 178 MET B C 1
ATOM 3364 O O . MET B 1 178 ? 12.445 -7.941 -11.219 1 96.94 178 MET B O 1
ATOM 3368 N N . ASP B 1 179 ? 13.438 -5.941 -10.883 1 97.25 179 ASP B N 1
ATOM 3369 C CA . ASP B 1 179 ? 12.898 -5.359 -12.102 1 97.25 179 ASP B CA 1
ATOM 3370 C C . ASP B 1 179 ? 13.391 -6.109 -13.336 1 97.25 179 ASP B C 1
ATOM 3372 O O . ASP B 1 179 ? 12.68 -6.199 -14.344 1 97.25 179 ASP B O 1
ATOM 3376 N N . ALA B 1 180 ? 14.578 -6.715 -13.227 1 97.06 180 ALA B N 1
ATOM 3377 C CA . ALA B 1 180 ? 15.164 -7.457 -14.344 1 97.06 180 ALA B CA 1
ATOM 3378 C C . ALA B 1 180 ? 14.469 -8.797 -14.539 1 97.06 180 ALA B C 1
ATOM 3380 O O . ALA B 1 180 ? 14.641 -9.445 -15.57 1 97.06 180 ALA B O 1
ATOM 3381 N N . CYS B 1 181 ? 13.68 -9.211 -13.562 1 98 181 CYS B N 1
ATOM 3382 C CA . CYS B 1 181 ? 12.969 -10.477 -13.703 1 98 181 CYS B CA 1
ATOM 3383 C C . CYS B 1 181 ? 11.469 -10.289 -13.477 1 98 181 CYS B C 1
ATOM 3385 O O . CYS B 1 181 ? 10.789 -11.195 -13.008 1 98 181 CYS B O 1
ATOM 3387 N N . ARG B 1 182 ? 10.922 -9.102 -13.734 1 98.62 182 ARG B N 1
ATOM 3388 C CA . ARG B 1 182 ? 9.492 -8.805 -13.695 1 98.62 182 ARG B CA 1
ATOM 3389 C C . ARG B 1 182 ? 8.773 -9.445 -14.883 1 98.62 182 ARG B C 1
ATOM 3391 O O . ARG B 1 182 ? 9.312 -10.344 -15.531 1 98.62 182 ARG B O 1
ATOM 3398 N N . LEU B 1 183 ? 7.492 -9.172 -15.086 1 98.88 183 LEU B N 1
ATOM 3399 C CA . LEU B 1 183 ? 6.824 -9.539 -16.328 1 98.88 183 LEU B CA 1
ATOM 3400 C C . LEU B 1 183 ? 7.434 -8.789 -17.516 1 98.88 183 LEU B C 1
ATOM 3402 O O . LEU B 1 183 ? 7.102 -7.625 -17.75 1 98.88 183 LEU B O 1
ATOM 3406 N N . LEU B 1 184 ? 8.258 -9.461 -18.281 1 98.5 184 LEU B N 1
ATOM 3407 C CA . LEU B 1 184 ? 9.055 -8.773 -19.297 1 98.5 184 LEU B CA 1
ATOM 3408 C C . LEU B 1 184 ? 8.336 -8.766 -20.641 1 98.5 184 LEU B C 1
ATOM 3410 O O . LEU B 1 184 ? 8.586 -7.906 -21.484 1 98.5 184 LEU B O 1
ATOM 3414 N N . ASP B 1 185 ? 7.477 -9.742 -20.859 1 98.5 185 ASP B N 1
ATOM 3415 C CA . ASP B 1 185 ? 6.742 -9.844 -22.109 1 98.5 185 ASP B CA 1
ATOM 3416 C C . ASP B 1 185 ? 5.234 -9.891 -21.859 1 98.5 185 ASP B C 1
ATOM 3418 O O . ASP B 1 185 ? 4.77 -10.586 -20.953 1 98.5 185 ASP B O 1
ATOM 3422 N N . GLY B 1 186 ? 4.5 -9.078 -22.641 1 98.81 186 GLY B N 1
ATOM 3423 C CA . GLY B 1 186 ? 3.049 -9.125 -22.578 1 98.81 186 GLY B CA 1
ATOM 3424 C C . GLY B 1 186 ? 2.449 -8.055 -21.688 1 98.81 186 GLY B C 1
ATOM 3425 O O . GLY B 1 186 ? 1.227 -7.914 -21.609 1 98.81 186 GLY B O 1
ATOM 3426 N N . ALA B 1 187 ? 3.266 -7.254 -21.031 1 98.75 187 ALA B N 1
ATOM 3427 C CA . ALA B 1 187 ? 2.785 -6.258 -20.078 1 98.75 187 ALA B CA 1
ATOM 3428 C C . ALA B 1 187 ? 1.91 -5.215 -20.766 1 98.75 187 ALA B C 1
ATOM 3430 O O . ALA B 1 187 ? 0.833 -4.875 -20.266 1 98.75 187 ALA B O 1
ATOM 3431 N N . GLU B 1 188 ? 2.363 -4.715 -21.891 1 98.38 188 GLU B N 1
ATOM 3432 C CA . GLU B 1 188 ? 1.613 -3.691 -22.609 1 98.38 188 GLU B CA 1
ATOM 3433 C C . GLU B 1 188 ? 0.291 -4.242 -23.141 1 98.38 188 GLU B C 1
ATOM 3435 O O . GLU B 1 188 ? -0.739 -3.568 -23.062 1 98.38 188 GLU B O 1
ATOM 3440 N N . ALA B 1 189 ? 0.339 -5.441 -23.688 1 98.88 189 ALA B N 1
ATOM 3441 C CA . ALA B 1 189 ? -0.875 -6.086 -24.188 1 98.88 189 ALA B CA 1
ATOM 3442 C C . ALA B 1 189 ? -1.864 -6.336 -23.047 1 98.88 189 ALA B C 1
ATOM 3444 O O . ALA B 1 189 ? -3.074 -6.168 -23.219 1 98.88 189 ALA B O 1
ATOM 3445 N N . LEU B 1 190 ? -1.354 -6.77 -21.906 1 98.94 190 LEU B N 1
ATOM 3446 C CA . LEU B 1 190 ? -2.182 -6.93 -20.719 1 98.94 190 LEU B CA 1
ATOM 3447 C C . LEU B 1 190 ? -2.859 -5.617 -20.344 1 98.94 190 LEU B C 1
ATOM 3449 O O . LEU B 1 190 ? -4.078 -5.57 -20.172 1 98.94 190 LEU B O 1
ATOM 3453 N N . ALA B 1 191 ? -2.104 -4.555 -20.297 1 98.81 191 ALA B N 1
ATOM 3454 C CA . ALA B 1 191 ? -2.619 -3.24 -19.922 1 98.81 191 ALA B CA 1
ATOM 3455 C C . ALA B 1 191 ? -3.738 -2.803 -20.859 1 98.81 191 ALA B C 1
ATOM 3457 O O . ALA B 1 191 ? -4.762 -2.283 -20.422 1 98.81 191 ALA B O 1
ATOM 3458 N N . ALA B 1 192 ? -3.521 -2.994 -22.109 1 98.69 192 ALA B N 1
ATOM 3459 C CA . ALA B 1 192 ? -4.504 -2.59 -23.109 1 98.69 192 ALA B CA 1
ATOM 3460 C C . ALA B 1 192 ? -5.832 -3.305 -22.906 1 98.69 192 ALA B C 1
ATOM 3462 O O . ALA B 1 192 ? -6.898 -2.691 -23 1 98.69 192 ALA B O 1
ATOM 3463 N N . ARG B 1 193 ? -5.809 -4.559 -22.609 1 98.75 193 ARG B N 1
ATOM 3464 C CA . ARG B 1 193 ? -7.02 -5.352 -22.422 1 98.75 193 ARG B CA 1
ATOM 3465 C C . ARG B 1 193 ? -7.738 -4.949 -21.141 1 98.75 193 ARG B C 1
ATOM 3467 O O . ARG B 1 193 ? -8.969 -4.891 -21.109 1 98.75 193 ARG B O 1
ATOM 3474 N N . LEU B 1 194 ? -6.957 -4.676 -20.094 1 98.69 194 LEU B N 1
ATOM 3475 C CA . LEU B 1 194 ? -7.555 -4.258 -18.828 1 98.69 194 LEU B CA 1
ATOM 3476 C C . LEU B 1 194 ? -8.211 -2.889 -18.953 1 98.69 194 LEU B C 1
ATOM 3478 O O . LEU B 1 194 ? -9.32 -2.678 -18.469 1 98.69 194 LEU B O 1
ATOM 3482 N N . ARG B 1 195 ? -7.555 -1.957 -19.656 1 97.75 195 ARG B N 1
ATOM 3483 C CA . ARG B 1 195 ? -8.117 -0.63 -19.891 1 97.75 195 ARG B CA 1
ATOM 3484 C C . ARG B 1 195 ? -9.414 -0.717 -20.688 1 97.75 195 ARG B C 1
ATOM 3486 O O . ARG B 1 195 ? -10.375 -0.004 -20.391 1 97.75 195 ARG B O 1
ATOM 3493 N N . ALA B 1 196 ? -9.398 -1.564 -21.656 1 97.62 196 ALA B N 1
ATOM 3494 C CA . ALA B 1 196 ? -10.562 -1.713 -22.531 1 97.62 196 ALA B CA 1
ATOM 3495 C C . ALA B 1 196 ? -11.766 -2.234 -21.75 1 97.62 196 ALA B C 1
ATOM 3497 O O . ALA B 1 196 ? -12.906 -1.846 -22.016 1 97.62 196 ALA B O 1
ATOM 3498 N N . HIS B 1 197 ? -11.539 -3.125 -20.812 1 97.75 197 HIS B N 1
ATOM 3499 C CA . HIS B 1 197 ? -12.625 -3.637 -20 1 97.75 197 HIS B CA 1
ATOM 3500 C C . HIS B 1 197 ? -13.25 -2.529 -19.156 1 97.75 197 HIS B C 1
ATOM 3502 O O . HIS B 1 197 ? -14.469 -2.449 -19.031 1 97.75 197 HIS B O 1
ATOM 3508 N N . GLY B 1 198 ? -12.391 -1.737 -18.5 1 95.81 198 GLY B N 1
ATOM 3509 C CA . GLY B 1 198 ? -12.812 -0.511 -17.844 1 95.81 198 GLY B CA 1
ATOM 3510 C C . GLY B 1 198 ? -13.367 -0.74 -16.453 1 95.81 198 GLY B C 1
ATOM 3511 O O . GLY B 1 198 ? -13.648 0.216 -15.719 1 95.81 198 GLY B O 1
ATOM 3512 N N . ARG B 1 199 ? -13.492 -1.953 -16.016 1 97 199 ARG B N 1
ATOM 3513 C CA . ARG B 1 199 ? -14.031 -2.246 -14.695 1 97 199 ARG B CA 1
ATOM 3514 C C . ARG B 1 199 ? -13.094 -3.162 -13.914 1 97 199 ARG B C 1
ATOM 3516 O O . ARG B 1 199 ? -13.547 -4.059 -13.203 1 97 199 ARG B O 1
ATOM 3523 N N . VAL B 1 200 ? -11.828 -3.006 -14.125 1 98.25 200 VAL B N 1
ATOM 3524 C CA . VAL B 1 200 ? -10.836 -3.777 -13.383 1 98.25 200 VAL B CA 1
ATOM 3525 C C . VAL B 1 200 ? -10.57 -3.117 -12.031 1 98.25 200 VAL B C 1
ATOM 3527 O O . VAL B 1 200 ? -10.18 -1.951 -11.969 1 98.25 200 VAL B O 1
ATOM 3530 N N . GLU B 1 201 ? -10.75 -3.852 -10.953 1 98.25 201 GLU B N 1
ATOM 3531 C CA . GLU B 1 201 ? -10.664 -3.33 -9.594 1 98.25 201 GLU B CA 1
ATOM 3532 C C . GLU B 1 201 ? -9.219 -3.314 -9.094 1 98.25 201 GLU B C 1
ATOM 3534 O O . GLU B 1 201 ? -8.898 -2.627 -8.117 1 98.25 201 GLU B O 1
ATOM 3539 N N . GLY B 1 202 ? -8.367 -4.074 -9.703 1 98.56 202 GLY B N 1
ATOM 3540 C CA . GLY B 1 202 ? -6.969 -4.121 -9.312 1 98.56 202 GLY B CA 1
ATOM 3541 C C . GLY B 1 202 ? -6.219 -5.297 -9.906 1 98.56 202 GLY B C 1
ATOM 3542 O O . GLY B 1 202 ? -6.824 -6.191 -10.5 1 98.56 202 GLY B O 1
ATOM 3543 N N . VAL B 1 203 ? -4.945 -5.227 -9.852 1 98.94 203 VAL B N 1
ATOM 3544 C CA . VAL B 1 203 ? -4.035 -6.316 -10.195 1 98.94 203 VAL B CA 1
ATOM 3545 C C . VAL B 1 203 ? -3.178 -6.668 -8.977 1 98.94 203 VAL B C 1
ATOM 3547 O O . VAL B 1 203 ? -2.516 -5.805 -8.406 1 98.94 203 VAL B O 1
ATOM 3550 N N . LEU B 1 204 ? -3.248 -7.93 -8.562 1 98.94 204 LEU B N 1
ATOM 3551 C CA . LEU B 1 204 ? -2.514 -8.406 -7.395 1 98.94 204 LEU B CA 1
ATOM 3552 C C . LEU B 1 204 ? -1.352 -9.305 -7.816 1 98.94 204 LEU B C 1
ATOM 3554 O O . LEU B 1 204 ? -1.531 -10.227 -8.617 1 98.94 204 LEU B O 1
ATOM 3558 N N . CYS B 1 205 ? -0.154 -9.023 -7.285 1 98.94 205 CYS B N 1
ATOM 3559 C CA . CYS B 1 205 ? 1.045 -9.766 -7.656 1 98.94 205 CYS B CA 1
ATOM 3560 C C . CYS B 1 205 ? 1.815 -10.211 -6.422 1 98.94 205 CYS B C 1
ATOM 3562 O O . CYS B 1 205 ? 1.453 -9.859 -5.297 1 98.94 205 CYS B O 1
ATOM 3564 N N . GLY B 1 206 ? 2.801 -11.094 -6.598 1 98.81 206 GLY B N 1
ATOM 3565 C CA . GLY B 1 206 ? 3.848 -11.453 -5.656 1 98.81 206 GLY B CA 1
ATOM 3566 C C . GLY B 1 206 ? 5.246 -11.211 -6.199 1 98.81 206 GLY B C 1
ATOM 3567 O O . GLY B 1 206 ? 5.527 -10.148 -6.746 1 98.81 206 GLY B O 1
ATOM 3568 N N . HIS B 1 207 ? 6.195 -11.977 -5.934 1 98.75 207 HIS B N 1
ATOM 3569 C CA . HIS B 1 207 ? 7.496 -12.023 -6.59 1 98.75 207 HIS B CA 1
ATOM 3570 C C . HIS B 1 207 ? 8.5 -11.109 -5.891 1 98.75 207 HIS B C 1
ATOM 3572 O O . HIS B 1 207 ? 9.656 -11.492 -5.688 1 98.75 207 HIS B O 1
ATOM 3578 N N . LEU B 1 208 ? 8.078 -9.969 -5.406 1 97.94 20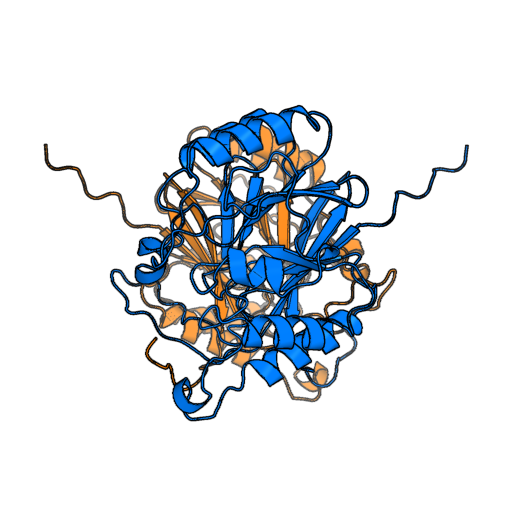8 LEU B N 1
ATOM 3579 C CA . LEU B 1 208 ? 8.992 -8.977 -4.848 1 97.94 208 LEU B CA 1
ATOM 3580 C C . LEU B 1 208 ? 9.211 -9.211 -3.357 1 97.94 208 LEU B C 1
ATOM 3582 O O . LEU B 1 208 ? 10.141 -8.664 -2.768 1 97.94 208 LEU B O 1
ATOM 3586 N N . HIS B 1 209 ? 8.391 -9.969 -2.682 1 97.12 209 HIS B N 1
ATOM 3587 C CA . HIS B 1 209 ? 8.477 -10.305 -1.266 1 97.12 209 HIS B CA 1
ATOM 3588 C C . HIS B 1 209 ? 8.266 -9.078 -0.392 1 97.12 209 HIS B C 1
ATOM 3590 O O . HIS B 1 209 ? 8.602 -9.086 0.795 1 97.12 209 HIS B O 1
ATOM 3596 N N . ARG B 1 210 ? 7.867 -7.941 -0.991 1 96.88 210 ARG B N 1
ATOM 3597 C CA . ARG B 1 210 ? 7.59 -6.695 -0.287 1 96.88 210 ARG B CA 1
ATOM 3598 C C . ARG B 1 210 ? 6.273 -6.082 -0.756 1 96.88 210 ARG B C 1
ATOM 3600 O O . ARG B 1 210 ? 5.922 -6.184 -1.933 1 96.88 210 ARG B O 1
ATOM 3607 N N . PRO B 1 211 ? 5.648 -5.406 0.224 1 97.69 211 PRO B N 1
ATOM 3608 C CA . PRO B 1 211 ? 4.48 -4.664 -0.261 1 97.69 211 PRO B CA 1
ATOM 3609 C C . PRO B 1 211 ? 4.863 -3.455 -1.11 1 97.69 211 PRO B C 1
ATOM 3611 O O . PRO B 1 211 ? 5.676 -2.631 -0.686 1 97.69 211 PRO B O 1
ATOM 3614 N N . VAL B 1 212 ? 4.383 -3.389 -2.268 1 98.56 212 VAL B N 1
ATOM 3615 C CA . VAL B 1 212 ? 4.598 -2.287 -3.201 1 98.56 212 VAL B CA 1
ATOM 3616 C C . VAL B 1 212 ? 3.271 -1.885 -3.842 1 98.56 212 VAL B C 1
ATOM 3618 O O . VAL B 1 212 ? 2.438 -2.74 -4.145 1 98.56 212 VAL B O 1
ATOM 3621 N N . GLN B 1 213 ? 3.09 -0.635 -4.008 1 98.19 213 GLN B N 1
ATOM 3622 C CA . GLN B 1 213 ? 1.878 -0.126 -4.645 1 98.19 213 GLN B CA 1
ATOM 3623 C C . GLN B 1 213 ? 2.213 0.719 -5.867 1 98.19 213 GLN B C 1
ATOM 3625 O O . GLN B 1 213 ? 3.131 1.539 -5.832 1 98.19 213 GLN B O 1
ATOM 3630 N N . LEU B 1 214 ? 1.483 0.515 -6.961 1 97.5 214 LEU B N 1
ATOM 3631 C CA . LEU B 1 214 ? 1.587 1.244 -8.219 1 97.5 214 LEU B CA 1
ATOM 3632 C C . LEU B 1 214 ? 0.214 1.423 -8.859 1 97.5 214 LEU B C 1
ATOM 3634 O O . LEU B 1 214 ? -0.792 0.954 -8.32 1 97.5 214 LEU B O 1
ATOM 3638 N N . ARG B 1 215 ? 0.212 2.164 -9.898 1 97.44 215 ARG B N 1
ATOM 3639 C CA . ARG B 1 215 ? -0.922 2.182 -10.82 1 97.44 215 ARG B CA 1
ATOM 3640 C C . ARG B 1 215 ? -0.571 1.496 -12.133 1 97.44 215 ARG B C 1
ATOM 3642 O O . ARG B 1 215 ? 0.544 1.642 -12.641 1 97.44 215 ARG B O 1
ATOM 3649 N N . PHE B 1 216 ? -1.465 0.739 -12.617 1 98.12 216 PHE B N 1
ATOM 3650 C CA . PHE B 1 216 ? -1.279 -0.003 -13.859 1 98.12 216 PHE B CA 1
ATOM 3651 C C . PHE B 1 216 ? -2.596 -0.125 -14.617 1 98.12 216 PHE B C 1
ATOM 3653 O O . PHE B 1 216 ? -3.611 -0.53 -14.047 1 98.12 216 PHE B O 1
ATOM 3660 N N . ALA B 1 217 ? -2.621 0.261 -15.867 1 97.69 217 ALA B N 1
ATOM 3661 C CA . ALA B 1 217 ? -3.756 0.09 -16.766 1 97.69 217 ALA B CA 1
ATOM 3662 C C . ALA B 1 217 ? -5.004 0.781 -16.219 1 97.69 217 ALA B C 1
ATOM 3664 O O . ALA B 1 217 ? -6.113 0.258 -16.344 1 97.69 217 ALA B O 1
ATOM 3665 N N . GLY B 1 218 ? -4.793 1.871 -15.547 1 95.44 218 GLY B N 1
ATOM 3666 C CA . GLY B 1 218 ? -5.91 2.674 -15.07 1 95.44 218 GLY B CA 1
ATOM 3667 C C . GLY B 1 218 ? -6.457 2.199 -13.734 1 95.44 218 GLY B C 1
ATOM 3668 O O . GLY B 1 218 ? -7.484 2.699 -13.266 1 95.44 218 GLY B O 1
ATOM 3669 N N . THR B 1 219 ? -5.824 1.246 -13.102 1 97.5 219 THR B N 1
ATOM 3670 C CA . THR B 1 219 ? -6.246 0.729 -11.805 1 97.5 219 THR B CA 1
ATOM 3671 C C . THR B 1 219 ? -5.051 0.553 -10.883 1 97.5 219 THR B C 1
ATOM 3673 O O . THR B 1 219 ? -3.928 0.922 -11.227 1 97.5 219 THR B O 1
ATOM 3676 N N . GLY B 1 220 ? -5.328 0.062 -9.68 1 98 220 GLY B N 1
ATOM 3677 C CA . GLY B 1 220 ? -4.254 -0.189 -8.734 1 98 220 GLY B CA 1
ATOM 3678 C C . GLY B 1 220 ? -3.549 -1.512 -8.961 1 98 220 GLY B C 1
ATOM 3679 O O . GLY B 1 220 ? -4.176 -2.492 -9.375 1 98 220 GLY B O 1
ATOM 3680 N N . LEU B 1 221 ? -2.266 -1.507 -8.758 1 98.75 221 LEU B N 1
ATOM 3681 C CA . LEU B 1 221 ? -1.45 -2.715 -8.695 1 98.75 221 LEU B CA 1
ATOM 3682 C C . LEU B 1 221 ? -0.806 -2.871 -7.324 1 98.75 221 LEU B C 1
ATOM 3684 O O . LEU B 1 221 ? -0.201 -1.928 -6.809 1 98.75 221 LEU B O 1
ATOM 3688 N N . HIS B 1 222 ? -1.035 -4.012 -6.746 1 98.88 222 HIS B N 1
ATOM 3689 C CA . HIS B 1 222 ? -0.478 -4.312 -5.434 1 98.88 222 HIS B CA 1
ATOM 3690 C C . HIS B 1 222 ? 0.411 -5.551 -5.48 1 98.88 222 HIS B C 1
ATOM 3692 O O . HIS B 1 222 ? 0.023 -6.574 -6.043 1 98.88 222 HIS B O 1
ATOM 3698 N N . VAL B 1 223 ? 1.577 -5.395 -4.945 1 98.88 223 VAL B N 1
ATOM 3699 C CA . VAL B 1 223 ? 2.455 -6.531 -4.703 1 98.88 223 VAL B CA 1
ATOM 3700 C C . VAL B 1 223 ? 2.404 -6.922 -3.227 1 98.88 223 VAL B C 1
ATOM 3702 O O . VAL B 1 223 ? 2.604 -6.078 -2.348 1 98.88 223 VAL B O 1
ATOM 3705 N N . ALA B 1 224 ? 2.152 -8.156 -3.004 1 98.75 224 ALA B N 1
ATOM 3706 C CA . ALA B 1 224 ? 2.025 -8.625 -1.627 1 98.75 224 ALA B CA 1
ATOM 3707 C C . ALA B 1 224 ? 3.393 -8.922 -1.02 1 98.75 224 ALA B C 1
ATOM 3709 O O . ALA B 1 224 ? 4.316 -9.344 -1.726 1 98.75 224 ALA B O 1
ATOM 3710 N N . PRO B 1 225 ? 3.531 -8.719 0.302 1 97.94 225 PRO B N 1
ATOM 3711 C CA . PRO B 1 225 ? 4.715 -9.227 0.993 1 97.94 225 PRO B CA 1
ATOM 3712 C C . PRO B 1 225 ? 4.734 -10.758 1.082 1 97.94 225 PRO B C 1
ATOM 3714 O O . PRO B 1 225 ? 3.697 -11.398 0.912 1 97.94 225 PRO B O 1
ATOM 3717 N N . SER B 1 226 ? 5.93 -11.273 1.3 1 97.62 226 SER B N 1
ATOM 3718 C CA . SER B 1 226 ? 6.047 -12.711 1.541 1 97.62 226 SER B CA 1
ATOM 3719 C C . SER B 1 226 ? 5.582 -13.07 2.945 1 97.62 226 SER B C 1
ATOM 3721 O O . SER B 1 226 ? 5.762 -12.297 3.889 1 97.62 226 SER B O 1
ATOM 3723 N N . VAL B 1 227 ? 5.055 -14.266 3.057 1 97.75 227 VAL B N 1
ATOM 3724 C CA . VAL B 1 227 ? 4.672 -14.773 4.367 1 97.75 227 VAL B CA 1
ATOM 3725 C C . VAL B 1 227 ? 5.887 -15.391 5.059 1 97.75 227 VAL B C 1
ATOM 3727 O O . VAL B 1 227 ? 5.793 -15.859 6.195 1 97.75 227 VAL B O 1
ATOM 3730 N N . ALA B 1 228 ? 7.039 -15.406 4.371 1 95.06 228 ALA B N 1
ATOM 3731 C CA . ALA B 1 228 ? 8.227 -16.062 4.914 1 95.06 228 ALA B CA 1
ATOM 3732 C C . ALA B 1 228 ? 9.367 -15.07 5.098 1 95.06 228 ALA B C 1
ATOM 3734 O O . ALA B 1 228 ? 9.602 -14.578 6.203 1 95.06 228 ALA B O 1
ATOM 3735 N N . HIS B 1 229 ? 9.984 -14.641 4.023 1 92.75 229 HIS B N 1
ATOM 3736 C CA . HIS B 1 229 ? 11.094 -13.703 4.086 1 92.75 229 HIS B CA 1
ATOM 3737 C C . HIS B 1 229 ? 10.891 -12.547 3.115 1 92.75 229 HIS B C 1
ATOM 3739 O O . HIS B 1 229 ? 10.25 -12.703 2.076 1 92.75 229 HIS B O 1
ATOM 3745 N N . GLN B 1 230 ? 11.469 -11.414 3.453 1 93.31 230 GLN B N 1
ATOM 3746 C CA . GLN B 1 230 ? 11.375 -10.219 2.617 1 93.31 230 GLN B CA 1
ATOM 3747 C C . GLN B 1 230 ? 12.68 -9.969 1.868 1 93.31 230 GLN B C 1
ATOM 3749 O O . GLN B 1 230 ? 13.727 -10.5 2.244 1 93.31 230 GLN B O 1
ATOM 3754 N N . LEU B 1 231 ? 12.57 -9.258 0.831 1 93.31 231 LEU B N 1
ATOM 3755 C CA . LEU B 1 231 ? 13.766 -8.711 0.189 1 93.31 231 LEU B CA 1
ATOM 3756 C C . LEU B 1 231 ? 14.117 -7.344 0.766 1 93.31 231 LEU B C 1
ATOM 3758 O O . LEU B 1 231 ? 13.227 -6.566 1.123 1 93.31 231 LEU B O 1
ATOM 3762 N N . ALA B 1 232 ? 15.398 -7.113 0.837 1 91.94 232 ALA B N 1
ATOM 3763 C CA . ALA B 1 232 ? 15.852 -5.809 1.317 1 91.94 232 ALA B CA 1
ATOM 3764 C C . ALA B 1 232 ? 15.398 -4.691 0.386 1 91.94 232 ALA B C 1
ATOM 3766 O O . ALA B 1 232 ? 15.422 -4.844 -0.838 1 91.94 232 ALA B O 1
ATOM 3767 N N . LEU B 1 233 ? 14.938 -3.598 0.969 1 94.56 233 LEU B N 1
ATOM 3768 C CA . LEU B 1 233 ? 14.609 -2.416 0.179 1 94.56 233 LEU B CA 1
ATOM 3769 C C . LEU B 1 233 ? 15.875 -1.627 -0.165 1 94.56 233 LEU B C 1
ATOM 3771 O O . LEU B 1 233 ? 16.438 -0.941 0.692 1 94.56 233 LEU B O 1
ATOM 3775 N N . ASP B 1 234 ? 16.359 -1.843 -1.314 1 94.5 234 ASP B N 1
ATOM 3776 C CA . ASP B 1 234 ? 17.531 -1.148 -1.853 1 94.5 234 ASP B CA 1
ATOM 3777 C C . ASP B 1 234 ? 17.219 -0.55 -3.225 1 94.5 234 ASP B C 1
ATOM 3779 O O . ASP B 1 234 ? 17.125 -1.275 -4.215 1 94.5 234 ASP B O 1
ATOM 3783 N N . LEU B 1 235 ? 17.062 0.769 -3.279 1 96.19 235 LEU B N 1
ATOM 3784 C CA . LEU B 1 235 ? 16.625 1.436 -4.5 1 96.19 235 LEU B CA 1
ATOM 3785 C C . LEU B 1 235 ? 17.812 1.977 -5.281 1 96.19 235 LEU B C 1
ATOM 3787 O O . LEU B 1 235 ? 17.641 2.727 -6.246 1 96.19 235 LEU B O 1
ATOM 3791 N N . ARG B 1 236 ? 19.094 1.646 -4.836 1 94.19 236 ARG B N 1
ATOM 3792 C CA . ARG B 1 236 ? 20.281 2.023 -5.602 1 94.19 236 ARG B CA 1
ATOM 3793 C C . ARG B 1 236 ? 20.312 1.308 -6.949 1 94.19 236 ARG B C 1
ATOM 3795 O O . ARG B 1 236 ? 19.875 0.159 -7.059 1 94.19 236 ARG B O 1
ATOM 3802 N N . PRO B 1 237 ? 20.859 2.104 -7.887 1 90.12 237 PRO B N 1
ATOM 3803 C CA . PRO B 1 237 ? 21.016 1.427 -9.18 1 90.12 237 PRO B CA 1
ATOM 3804 C C . PRO B 1 237 ? 21.891 0.179 -9.094 1 90.12 237 PRO B C 1
ATOM 3806 O O . PRO B 1 237 ? 22.906 0.183 -8.391 1 90.12 237 PRO B O 1
ATOM 3809 N N . ALA B 1 238 ? 21.562 -0.92 -9.602 1 88 238 ALA B N 1
ATOM 3810 C CA . ALA B 1 238 ? 22.312 -2.168 -9.734 1 88 238 ALA B CA 1
ATOM 3811 C C . ALA B 1 238 ? 22.547 -2.82 -8.375 1 88 238 ALA B C 1
ATOM 3813 O O . ALA B 1 238 ? 23.5 -3.578 -8.195 1 88 238 ALA B O 1
ATOM 3814 N N . ALA B 1 239 ? 21.719 -2.389 -7.379 1 90.31 239 ALA B N 1
ATOM 3815 C CA . ALA B 1 239 ? 21.844 -3.012 -6.062 1 90.31 239 ALA B CA 1
ATOM 3816 C C . ALA B 1 239 ? 21.609 -4.52 -6.148 1 90.31 239 ALA B C 1
ATOM 3818 O O . ALA B 1 239 ? 20.734 -4.98 -6.875 1 90.31 239 ALA B O 1
ATOM 3819 N N . PRO B 1 240 ? 22.469 -5.285 -5.43 1 88.12 240 PRO B N 1
ATOM 3820 C CA . PRO B 1 240 ? 22.25 -6.734 -5.41 1 88.12 240 PRO B CA 1
ATOM 3821 C C . PRO B 1 240 ? 21.016 -7.129 -4.609 1 88.12 240 PRO B C 1
ATOM 3823 O O . PRO B 1 240 ? 20.562 -6.367 -3.748 1 88.12 240 PRO B O 1
ATOM 3826 N N . LEU B 1 241 ? 20.547 -8.289 -4.855 1 90.75 241 LEU B N 1
ATOM 3827 C CA . LEU B 1 241 ? 19.406 -8.852 -4.145 1 90.75 241 LEU B CA 1
ATOM 3828 C C . LEU B 1 241 ? 19.828 -9.406 -2.787 1 90.75 241 LEU B C 1
ATOM 3830 O O . LEU B 1 241 ? 20.797 -10.164 -2.695 1 90.75 241 LEU B O 1
ATOM 3834 N N . ARG B 1 242 ? 19.172 -8.961 -1.799 1 91.5 242 ARG B N 1
ATOM 3835 C CA . ARG B 1 242 ? 19.391 -9.469 -0.445 1 91.5 242 ARG B CA 1
ATOM 3836 C C . ARG B 1 242 ? 18.062 -9.781 0.238 1 91.5 242 ARG B C 1
ATOM 3838 O O . ARG B 1 242 ? 17.047 -9.141 -0.032 1 91.5 242 ARG B O 1
ATOM 3845 N N . ALA B 1 243 ? 18.078 -10.82 1.019 1 91.5 243 ALA B N 1
ATOM 3846 C CA . ALA B 1 243 ? 16.906 -11.18 1.812 1 91.5 243 ALA B CA 1
ATOM 3847 C C . ALA B 1 243 ? 17.047 -10.672 3.246 1 91.5 243 ALA B C 1
ATOM 3849 O O . ALA B 1 243 ? 18.156 -10.508 3.748 1 91.5 243 ALA B O 1
ATOM 3850 N N . ARG B 1 244 ? 15.938 -10.406 3.803 1 89.06 244 ARG B N 1
ATOM 3851 C CA . ARG B 1 244 ? 15.852 -9.922 5.176 1 89.06 244 ARG B CA 1
ATOM 3852 C C . ARG B 1 244 ? 14.688 -10.578 5.918 1 89.06 244 ARG B C 1
ATOM 3854 O O . ARG B 1 244 ? 13.617 -10.781 5.348 1 89.06 244 ARG B O 1
ATOM 3861 N N . LEU B 1 245 ? 14.945 -10.859 7.188 1 87.75 245 LEU B N 1
ATOM 3862 C CA . LEU B 1 245 ? 13.891 -11.445 8 1 87.75 245 LEU B CA 1
ATOM 3863 C C . LEU B 1 245 ? 13.07 -10.359 8.703 1 87.75 245 LEU B C 1
ATOM 3865 O O . LEU B 1 245 ? 13.109 -10.242 9.93 1 87.75 245 LEU B O 1
ATOM 3869 N N . GLU B 1 246 ? 12.32 -9.609 7.895 1 87.06 246 GLU B N 1
ATOM 3870 C CA . GLU B 1 246 ? 11.297 -8.711 8.422 1 87.06 246 GLU B CA 1
ATOM 3871 C C . GLU B 1 246 ? 10.023 -9.469 8.781 1 87.06 246 GLU B C 1
ATOM 3873 O O . GLU B 1 246 ? 9.758 -10.547 8.242 1 87.06 246 GLU B O 1
ATOM 3878 N N . PRO B 1 247 ? 9.219 -8.898 9.711 1 85.81 247 PRO B N 1
ATOM 3879 C CA . PRO B 1 247 ? 7.988 -9.609 10.062 1 85.81 247 PRO B CA 1
ATOM 3880 C C . PRO B 1 247 ? 7.125 -9.93 8.852 1 85.81 247 PRO B C 1
ATOM 3882 O O . PRO B 1 247 ? 6.871 -9.055 8.016 1 85.81 247 PRO B O 1
ATOM 3885 N N . PRO B 1 248 ? 6.734 -11.172 8.773 1 91.19 248 PRO B N 1
ATOM 3886 C CA . PRO B 1 248 ? 5.863 -11.547 7.656 1 91.19 248 PRO B CA 1
ATOM 3887 C C . PRO B 1 248 ? 4.484 -10.898 7.738 1 91.19 248 PRO B C 1
ATOM 3889 O O . PRO B 1 248 ? 3.996 -10.617 8.836 1 91.19 248 PRO B O 1
ATOM 3892 N N . GLN B 1 249 ? 3.885 -10.625 6.613 1 94.62 249 GLN B N 1
ATOM 3893 C CA . GLN B 1 249 ? 2.557 -10.031 6.535 1 94.62 249 GLN B CA 1
ATOM 3894 C C . GLN B 1 249 ? 1.72 -10.695 5.445 1 94.62 249 GLN B C 1
ATOM 3896 O O . GLN B 1 249 ? 2.256 -11.391 4.582 1 94.62 249 GLN B O 1
ATOM 3901 N N . VAL B 1 250 ? 0.474 -10.547 5.602 1 97.88 250 VAL B N 1
ATOM 3902 C CA . VAL B 1 250 ? -0.476 -10.883 4.547 1 97.88 250 VAL B CA 1
ATOM 3903 C C . VAL B 1 250 ? -1.237 -9.633 4.113 1 97.88 250 VAL B C 1
ATOM 3905 O O . VAL B 1 250 ? -1.426 -8.711 4.906 1 97.88 250 VAL B O 1
ATOM 3908 N N . SER B 1 251 ? -1.554 -9.57 2.869 1 98.81 251 SER B N 1
ATOM 3909 C CA . SER B 1 251 ? -2.412 -8.484 2.404 1 98.81 251 SER B CA 1
ATOM 3910 C C . SER B 1 251 ? -3.887 -8.844 2.566 1 98.81 251 SER B C 1
ATOM 3912 O O . SER B 1 251 ? -4.293 -9.969 2.289 1 98.81 251 SER B O 1
ATOM 3914 N N . LEU B 1 252 ? -4.645 -7.938 3.092 1 98.81 252 LEU B N 1
ATOM 3915 C CA . LEU B 1 252 ? -6.094 -8.062 3.168 1 98.81 252 LEU B CA 1
ATOM 3916 C C . LEU B 1 252 ? -6.777 -7.059 2.246 1 98.81 252 LEU B C 1
ATOM 3918 O O . LEU B 1 252 ? -6.566 -5.852 2.373 1 98.81 252 LEU B O 1
ATOM 3922 N N . HIS B 1 253 ? -7.539 -7.551 1.308 1 98.88 253 HIS B N 1
ATOM 3923 C CA . HIS B 1 253 ? -8.258 -6.734 0.339 1 98.88 253 HIS B CA 1
ATOM 3924 C C . HIS B 1 253 ? -9.75 -6.688 0.656 1 98.88 253 HIS B C 1
ATOM 3926 O O . HIS B 1 253 ? -10.438 -7.707 0.567 1 98.88 253 HIS B O 1
ATOM 3932 N N . ARG B 1 254 ? -10.219 -5.547 1.054 1 98.5 254 ARG B N 1
ATOM 3933 C CA . ARG B 1 254 ? -11.633 -5.289 1.306 1 98.5 254 ARG B CA 1
ATOM 3934 C C . ARG B 1 254 ? -12.289 -4.629 0.099 1 98.5 254 ARG B C 1
ATOM 3936 O O . ARG B 1 254 ? -11.852 -3.568 -0.351 1 98.5 254 ARG B O 1
ATOM 3943 N N . TRP B 1 255 ? -13.391 -5.227 -0.44 1 98.12 255 TRP B N 1
ATOM 3944 C CA . TRP B 1 255 ? -13.984 -4.719 -1.67 1 98.12 255 TRP B CA 1
ATOM 3945 C C . TRP B 1 255 ? -15.484 -4.496 -1.494 1 98.12 255 TRP B C 1
ATOM 3947 O O . TRP B 1 25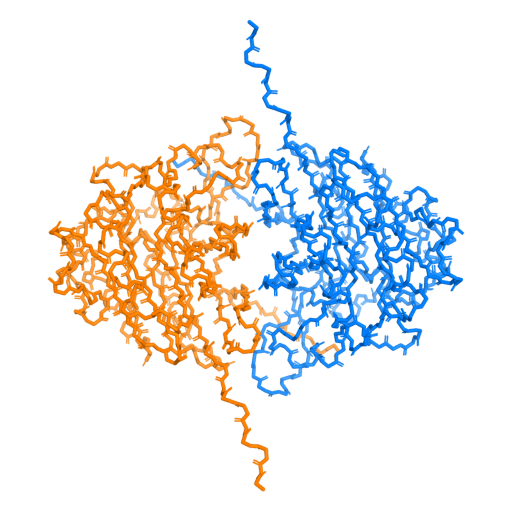5 ? -16.188 -5.336 -0.916 1 98.12 255 TRP B O 1
ATOM 3957 N N . THR B 1 256 ? -15.961 -3.416 -1.917 1 96.19 256 THR B N 1
ATOM 3958 C CA . THR B 1 256 ? -17.375 -3.164 -2.164 1 96.19 256 THR B CA 1
ATOM 3959 C C . THR B 1 256 ? -17.594 -2.605 -3.568 1 96.19 256 THR B C 1
ATOM 3961 O O . THR B 1 256 ? -16.688 -1.998 -4.145 1 96.19 256 THR B O 1
ATOM 3964 N N . ALA B 1 257 ? -18.734 -2.797 -4.07 1 94.31 257 ALA B N 1
ATOM 3965 C CA . ALA B 1 257 ? -19.047 -2.295 -5.406 1 94.31 257 ALA B CA 1
ATOM 3966 C C . ALA B 1 257 ? -18.953 -0.772 -5.457 1 94.31 257 ALA B C 1
ATOM 3968 O O . ALA B 1 257 ? -18.578 -0.2 -6.484 1 94.31 257 ALA B O 1
ATOM 3969 N N . GLU B 1 258 ? -19.203 -0.156 -4.371 1 92.31 258 GLU B N 1
ATOM 3970 C CA . GLU B 1 258 ? -19.25 1.302 -4.309 1 92.31 258 GLU B CA 1
ATOM 3971 C C . GLU B 1 258 ? -17.859 1.891 -4.172 1 92.31 258 GLU B C 1
ATOM 3973 O O . GLU B 1 258 ? -17.516 2.857 -4.855 1 92.31 258 GLU B O 1
ATOM 3978 N N . LEU B 1 259 ? -16.969 1.25 -3.398 1 94.25 259 LEU B N 1
ATOM 3979 C CA . LEU B 1 259 ? -15.711 1.878 -3.012 1 94.25 259 LEU B CA 1
ATOM 3980 C C . LEU B 1 259 ? -14.539 1.246 -3.752 1 94.25 259 LEU B C 1
ATOM 3982 O O . LEU B 1 259 ? -13.453 1.825 -3.811 1 94.25 259 LEU B O 1
ATOM 3986 N N . GLY B 1 260 ? -14.781 0.085 -4.258 1 96.81 260 GLY B N 1
ATOM 3987 C CA . GLY B 1 260 ? -13.672 -0.637 -4.852 1 96.81 260 GLY B CA 1
ATOM 3988 C C . GLY B 1 260 ? -12.773 -1.311 -3.826 1 96.81 260 GLY B C 1
ATOM 3989 O O . GLY B 1 260 ? -13.242 -1.711 -2.758 1 96.81 260 GLY B O 1
ATOM 3990 N N . LEU B 1 261 ? -11.609 -1.511 -4.156 1 98.06 261 LEU B N 1
ATOM 3991 C CA . LEU B 1 261 ? -10.672 -2.303 -3.369 1 98.06 261 LEU B CA 1
ATOM 3992 C C . LEU B 1 261 ? -9.93 -1.427 -2.363 1 98.06 261 LEU B C 1
ATOM 3994 O O . LEU B 1 261 ? -9.445 -0.349 -2.711 1 98.06 261 LEU B O 1
ATOM 3998 N N . CYS B 1 262 ? -9.93 -1.79 -1.155 1 98.5 262 CYS B N 1
ATOM 3999 C CA . CYS B 1 262 ? -9.117 -1.227 -0.08 1 98.5 262 CYS B CA 1
ATOM 4000 C C . CYS B 1 262 ? -8.156 -2.266 0.48 1 98.5 262 CYS B C 1
ATOM 4002 O O . CYS B 1 262 ? -8.586 -3.307 0.983 1 98.5 262 CYS B O 1
ATOM 4004 N N . THR B 1 263 ? -6.848 -2.023 0.434 1 98.88 263 THR B N 1
ATOM 4005 C CA . THR B 1 263 ? -5.848 -3.016 0.818 1 98.88 263 THR B CA 1
ATOM 4006 C C . THR B 1 263 ? -5.191 -2.635 2.143 1 98.88 263 THR B C 1
ATOM 4008 O O . THR B 1 263 ? -4.738 -1.501 2.312 1 98.88 263 THR B O 1
ATOM 4011 N N . HIS B 1 264 ? -5.215 -3.545 3.041 1 98.44 264 HIS B N 1
ATOM 4012 C CA . HIS B 1 264 ? -4.523 -3.459 4.324 1 98.44 264 HIS B CA 1
ATOM 4013 C C . HIS B 1 264 ? -3.393 -4.477 4.41 1 98.44 264 HIS B C 1
ATOM 4015 O O . HIS B 1 264 ? -3.344 -5.426 3.621 1 98.44 264 HIS B O 1
ATOM 4021 N N . LEU B 1 265 ? -2.484 -4.207 5.316 1 97.31 265 LEU B N 1
ATOM 4022 C CA . LEU B 1 265 ? -1.448 -5.18 5.645 1 97.31 265 LEU B CA 1
ATOM 4023 C C . LEU B 1 265 ? -1.643 -5.723 7.055 1 97.31 265 LEU B C 1
ATOM 4025 O O . LEU B 1 265 ? -1.79 -4.953 8.008 1 97.31 265 LEU B O 1
ATOM 4029 N N . SER B 1 266 ? -1.671 -7.035 7.145 1 95.81 266 SER B N 1
ATOM 4030 C CA . SER B 1 266 ? -1.877 -7.707 8.422 1 95.81 266 SER B CA 1
ATOM 4031 C C . SER B 1 266 ? -0.625 -8.461 8.859 1 95.81 266 SER B C 1
ATOM 4033 O O . SER B 1 266 ? -0.18 -9.383 8.172 1 95.81 266 SER B O 1
ATOM 4035 N N . ARG B 1 267 ? -0.107 -8.078 9.938 1 92.44 267 ARG B N 1
ATOM 4036 C CA . ARG B 1 267 ? 1.069 -8.766 10.461 1 92.44 267 ARG B CA 1
ATOM 4037 C C . ARG B 1 267 ? 0.703 -10.133 11.016 1 92.44 267 ARG B C 1
ATOM 4039 O O . ARG B 1 267 ? -0.313 -10.281 11.703 1 92.44 267 ARG B O 1
ATOM 4046 N N . VAL B 1 268 ? 1.478 -11.109 10.703 1 92.12 268 VAL B N 1
ATOM 4047 C CA . VAL B 1 268 ? 1.201 -12.5 11.078 1 92.12 268 VAL B CA 1
ATOM 4048 C C . VAL B 1 268 ? 1.621 -12.742 12.523 1 92.12 268 VAL B C 1
ATOM 4050 O O . VAL B 1 268 ? 0.984 -13.523 13.234 1 92.12 268 VAL B O 1
ATOM 4053 N N . ASP B 1 269 ? 2.65 -12.078 12.969 1 79.06 269 ASP B N 1
ATOM 4054 C CA . ASP B 1 269 ? 3.156 -12.328 14.312 1 79.06 269 ASP B CA 1
ATOM 4055 C C . ASP B 1 269 ? 2.32 -11.602 15.367 1 79.06 269 ASP B C 1
ATOM 4057 O O . ASP B 1 269 ? 1.699 -10.578 15.07 1 79.06 269 ASP B O 1
ATOM 4061 N N . THR B 1 270 ? 2.031 -12.281 16.453 1 65.38 270 THR B N 1
ATOM 4062 C CA . THR B 1 270 ? 1.271 -11.68 17.531 1 65.38 270 THR B CA 1
ATOM 4063 C C . THR B 1 270 ? 2.059 -10.555 18.188 1 65.38 270 THR B C 1
ATOM 4065 O O . THR B 1 270 ? 3.236 -10.719 18.516 1 65.38 270 THR B O 1
ATOM 4068 N N . VAL B 1 271 ? 1.667 -9.328 17.891 1 62.34 271 VAL B N 1
ATOM 4069 C CA . VAL B 1 271 ? 2.305 -8.234 18.609 1 62.34 271 VAL B CA 1
ATOM 4070 C C . VAL B 1 271 ? 1.545 -7.957 19.906 1 62.34 271 VAL B C 1
ATOM 4072 O O . VAL B 1 271 ? 0.314 -7.871 19.906 1 62.34 271 VAL B O 1
ATOM 4075 N N . GLU B 1 272 ? 2.191 -8.25 21.125 1 64.81 272 GLU B N 1
ATOM 4076 C CA . GLU B 1 272 ? 1.485 -8.062 22.391 1 64.81 272 GLU B CA 1
ATOM 4077 C C . GLU B 1 272 ? 1.745 -6.668 22.953 1 64.81 272 GLU B C 1
ATOM 4079 O O . GLU B 1 272 ? 2.754 -6.035 22.641 1 64.81 272 GLU B O 1
ATOM 4084 N N . PRO B 1 273 ? 0.7 -6.121 23.906 1 73.06 273 PRO B N 1
ATOM 4085 C CA . PRO B 1 273 ? -0.628 -5.645 24.297 1 73.06 273 PRO B CA 1
ATOM 4086 C C . PRO B 1 273 ? -1.116 -4.48 23.438 1 73.06 273 PRO B C 1
ATOM 4088 O O . PRO B 1 273 ? -0.304 -3.746 22.859 1 73.06 273 PRO B O 1
ATOM 4091 N N . ASP B 1 274 ? -2.402 -4.512 23.172 1 79.75 274 ASP B N 1
ATOM 4092 C CA . ASP B 1 274 ? -3.076 -3.334 22.641 1 79.75 274 ASP B CA 1
ATOM 4093 C C . ASP B 1 274 ? -3.396 -2.334 23.75 1 79.75 274 ASP B C 1
ATOM 4095 O O . ASP B 1 274 ? -3.514 -2.709 24.922 1 79.75 274 ASP B O 1
ATOM 4099 N N . TRP B 1 275 ? -3.328 -1.119 23.453 1 82.75 275 TRP B N 1
ATOM 4100 C CA . TRP B 1 275 ? -3.719 -0.05 24.359 1 82.75 275 TRP B CA 1
ATOM 4101 C C . TRP B 1 275 ? -4.957 0.677 23.844 1 82.75 275 TRP B C 1
ATOM 4103 O O . TRP B 1 275 ? -5.082 0.937 22.656 1 82.75 275 TRP B O 1
ATOM 4113 N N . PRO B 1 276 ? -5.875 0.972 24.844 1 77.69 276 PRO B N 1
ATOM 4114 C CA . PRO B 1 276 ? -7.016 1.78 24.391 1 77.69 276 PRO B CA 1
ATOM 4115 C C . PRO B 1 276 ? -6.617 3.209 24.031 1 77.69 276 PRO B C 1
ATOM 4117 O O . PRO B 1 276 ? -5.723 3.783 24.656 1 77.69 276 PRO B O 1
ATOM 4120 N N . VAL B 1 277 ? -7.09 3.73 22.906 1 75.19 277 VAL B N 1
ATOM 4121 C CA . VAL B 1 277 ? -6.828 5.102 22.484 1 75.19 277 VAL B CA 1
ATOM 4122 C C . VAL B 1 277 ? -8.133 5.902 22.484 1 75.19 277 VAL B C 1
ATOM 4124 O O . VAL B 1 277 ? -9.203 5.359 22.203 1 75.19 277 VAL B O 1
#

Secondary structure (DSSP, 8-state):
------PPPEEEEEE----BT--GGGGTT---HHHHHHHHHHHHHH-SSPPSEEEEES--BSS--HHHHHHHHHHHTT--S-EEEE--TTS-HHHHHHHS-GGGS---TTSPTT---EEEEETBEEEEE---B-TT-SSEE--HHHHHHHHHHHHHTTTS-EEEE-SS-SS--S-HHHHTTSEEESHHHHHHHHHHH--EEEEEE-SSSS-EEEEETTEEEEEPPPSS-EE----STTPPPEEE-PPPEEEEEEEETTTEEEEEEEESS-----EE-/------PPPEEEEEE----BT--GGGGTT---HHHHHHHHHHHHHH-SSPPSEEEEES--BSS--HHHHHHHHHHHTT--S-EEEE--TTS-HHHHHHHS-GGGS---TTSPTT---EEEEETTEEEEE---B-TT-SSEE--HHHHHHHHHHHHHTTTS-EEEE-SS-SS--S-HHHHTTSEEESHHHHHHHHHHH--EEEEEE-SSSS-EEEEETTEEEEEPPPSS-EE----STTPPPEEE-PPPEEEEEEEETTTEEEEEEEESS--PPEEE-

Sequence (554 aa):
MRAEDPPAPLLLAQLSDPHLGLSPAAFGGQLDTTEALQRAVAHVAALDPRPDAVLLTGDLAEHGRPEEYALLRRLLAPLPMPVYAVPGNHDDPAAARAGLDPAQMPVDADAPAGRCCYRVALGGLQLVALDTVVPRQPHGALDAAQLDWLARTLAACADAPVLVFMHHPPLPTGLAAMDACRLLDGAEALAARLRAHGRVEGVLCGHLHRPVQLRFAGTGLHVAPSVAHQLALDLRPAAPLRARLEPPQVSLHRWTAELGLCTHLSRVDTVEPDWPVMRAEDPPAPLLLAQLSDPHLGLSPAAFGGQLDTTEALQRAVAHVAALDPRPDAVLLTGDLAEHGRPEEYALLRRLLAPLPMPVYAVPGNHDDPAAARAGLDPAQMPVDADAPAGRCCYRVALGGLQLVALDTVVPRQPHGALDAAQLDWLARTLAACADAPVLVFMHHPPLPTGLAAMDACRLLDGAEALAARLRAHGRVEGVLCGHLHRPVQLRFAGTGLHVAPSVAHQLALDLRPAAPLRARLEPPQVSLHRWTAELGLCTHLSRVDTVEPDWPV